Protein AF-A0A847CL03-F1 (afdb_monomer)

pLDDT: mean 86.67, std 12.39, range [35.03, 98.44]

Mean predicted aligned error: 14.48 Å

Radius of gyration: 40.14 Å; Cα contacts (8 Å, |Δi|>4): 1213; chains: 1; bounding box: 76×77×117 Å

Foldseek 3Di:
DVVVVVVVVVVVVPPPPPPPPQLWDFQLVQLVVLQVVLVPDPQSVQWFDQCAAWDDPPPDIDHQPSHGRWFFAAVVNLVVQADPNAGPPADCWKAFHSAAPDPFWGWIDDRSDIDIDGSRGTTHTHIDTDTDPPFDWDFPCDPVTRTDTDGDDAQKDKDKDQPDKAAPAPDDDPQEHAAFIKTKIKIKIWRQDQAKKKKFKAKDQQLVCDPEFWDDWDPKWKDKVNHTDDPVVRVVQVVQNSDPNGDIDMDHNGIMMMIIIMIGTFYFALDKRKIWMWMAINNRTHPTDDIGIGGYWDKAKEFEAALAAEAEEEEDEQAQVCPDPNLVLVLVLVLVLLCLQAPPPPQRGNYKYKYAYQPDAPDVPGRMDIDPSPDCHSVNVSVSSVPRHRHDFRALQVRLVSSLVSQVVSCVVPVRYAYEYEHEDQEDHPDDDNVVSLVSQCPPPNYFYAYEHALHDPVVQVVRCVSGNHNVRYYYNNPPRSSVVSVVVSSVRGIDMDMDDSQKAWDAPQFDQVAWKWKWKQAPVRDIDIDTGRPVVCVVVVQWDDDPGTIIGRRSVDGSRIHIYIYTYGDHDD

Secondary structure (DSSP, 8-state):
-HHHHHHHHHHHHT----------B-HHHHHHHHHHHHHHSTTGGGTB-SS--EEE-SS-EEEPTT-SS-EEPPHHHHHHT-BTTB-TT--SS-EEEEEEEETTEEEEEETTEEEEEETTS-BEE-EE-PBPTT--EES-SBTTB--EEPPPPPSEEEEEEEEEEE-SSS---TTEE-TT-EEEEEEEEEE-SSS-EEEEEEESSGGGTBTTTBPPPEEEEEEETTEEPPHHHHHHHHHHHTSTT-EEEEE-TT-EEEEEEEEEB-PPTT-EEEE-EEEEETTB--PPPPPEEEEE--EEEEEEE-S--EEEEEEE--SGGGTTHHHHHHHHHHHHHHHHHS--SSS--SSEEEEEESSS-SBTTBSEEE--SSSS-HHHHHHHHHT----S---HHHHHHHHHHHHHHHHHH-TTSEEEEEEEESS---S---HHHHHHHHHSTT-EEEEEESS--HHHHHHHHHHSSSGGGEEETTSS-HHHHHHHHHHHHH-EEEE-BTTEEEE-S-B-TTSPEEEEEE-TTS-EEEEEE-HHHHHHTTSEEE-SS-EEEEGGGS-TT-EEEEEEEBPPP-

Solvent-accessible surface area (backbone atoms only — not comparable to full-atom values): 30788 Å² total; per-residue (Å²): 120,68,75,62,52,56,54,53,54,53,56,65,71,63,57,77,82,74,72,73,82,66,72,52,33,28,51,72,60,43,38,55,49,32,33,56,54,48,70,66,42,84,69,37,74,80,42,40,41,59,84,67,50,78,41,56,74,82,86,54,83,40,76,50,85,82,48,73,42,32,39,40,44,36,60,41,61,55,58,68,48,51,53,96,90,41,48,89,82,47,45,97,62,40,23,46,31,66,35,70,75,51,101,61,26,28,30,28,42,46,80,72,41,76,51,75,42,54,43,80,47,68,33,35,74,45,74,39,77,54,65,37,86,89,64,50,66,43,67,83,62,40,97,92,36,50,65,41,79,52,85,80,87,69,48,59,50,75,48,76,42,79,74,48,74,51,75,70,41,94,65,76,62,95,54,43,42,22,48,60,14,30,43,31,36,36,40,39,41,33,27,76,36,78,62,70,43,45,36,40,36,25,39,73,38,40,50,73,24,48,79,61,35,22,43,70,77,38,84,46,44,30,25,53,74,83,46,71,56,55,62,71,56,20,44,52,49,54,54,28,22,54,28,98,84,22,37,77,50,77,37,47,41,65,35,37,41,38,40,36,33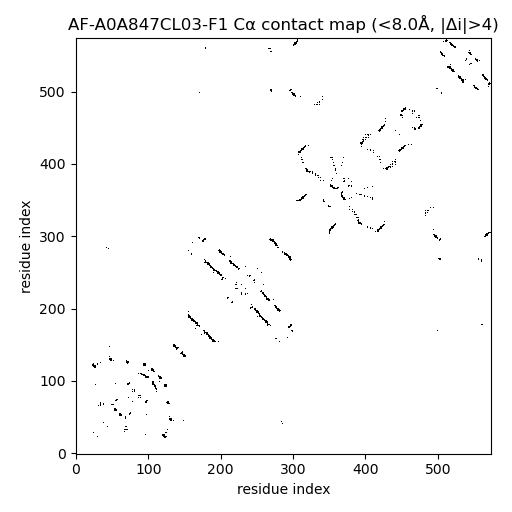,31,30,37,30,60,30,36,30,42,41,73,49,37,39,30,47,40,48,26,51,74,87,39,67,64,86,58,53,73,77,45,70,32,38,26,27,47,74,33,37,32,29,79,45,45,90,50,32,34,30,36,31,41,35,42,57,29,18,43,88,31,44,71,68,54,44,53,50,49,36,54,18,52,43,52,28,45,60,69,56,51,66,88,81,85,72,74,64,45,38,39,49,27,47,31,38,44,52,56,54,74,60,82,83,37,33,53,55,56,48,69,78,69,88,36,41,73,68,54,53,42,50,54,49,68,65,61,65,52,36,67,60,43,42,48,28,64,34,36,44,52,43,42,53,50,46,53,56,41,36,76,74,43,72,77,29,50,36,36,36,40,43,39,37,53,60,60,62,78,51,76,85,34,64,65,38,48,49,51,42,53,64,44,82,74,24,46,30,32,20,37,29,42,61,42,55,74,68,28,41,55,52,38,33,66,67,10,71,41,67,90,35,36,42,75,35,62,86,45,65,55,45,56,55,33,48,52,51,37,40,67,72,56,41,48,77,48,69,32,61,80,13,26,37,81,43,76,59,63,50,33,66,91,49,57,39,35,40,38,41,32,40,83,88,67,52,75,47,78,48,76,28,46,51,68,52,26,40,74,74,52,45,33,44,88,50,97,82,29,28,28,41,38,48,60,80,48,63,46,71,48,43,46,37,37,38,41,43,36,50,80,86,127

Structure (mmCIF, N/CA/C/O backbone):
data_AF-A0A847CL03-F1
#
_entry.id   AF-A0A847CL03-F1
#
loop_
_atom_site.group_PDB
_atom_site.id
_atom_site.type_symbol
_atom_site.label_atom_id
_atom_site.label_alt_id
_atom_site.label_comp_id
_atom_site.label_asym_id
_atom_site.label_entity_id
_atom_site.label_seq_id
_atom_site.pdbx_PDB_ins_code
_atom_site.Cartn_x
_atom_site.Cartn_y
_atom_site.Cartn_z
_atom_site.occupancy
_atom_site.B_iso_or_equiv
_atom_site.auth_seq_id
_atom_site.auth_comp_id
_atom_site.auth_asym_id
_atom_site.auth_atom_id
_atom_site.pdbx_PDB_model_num
ATOM 1 N N . MET A 1 1 ? -20.494 53.207 21.410 1.00 48.84 1 MET A N 1
ATOM 2 C CA . MET A 1 1 ? -21.275 52.212 22.181 1.00 48.84 1 MET A CA 1
ATOM 3 C C . MET A 1 1 ? -20.626 50.818 22.156 1.00 48.84 1 MET A C 1
ATOM 5 O O . MET A 1 1 ? -20.696 50.120 23.156 1.00 48.84 1 MET A O 1
ATOM 9 N N . GLU A 1 2 ? -19.884 50.450 21.103 1.00 46.50 2 GLU A N 1
ATOM 10 C CA . GLU A 1 2 ? -19.301 49.101 20.924 1.00 46.50 2 GLU A CA 1
ATOM 11 C C . GLU A 1 2 ? -18.129 48.712 21.846 1.00 46.50 2 GLU A C 1
ATOM 13 O O . GLU A 1 2 ? -17.993 47.541 22.201 1.00 46.50 2 GLU A O 1
ATOM 18 N N . LYS A 1 3 ? -17.305 49.667 22.308 1.00 43.00 3 LYS A N 1
ATOM 19 C CA . LYS A 1 3 ? -16.174 49.355 23.212 1.00 43.00 3 LYS A CA 1
ATOM 20 C C . LYS A 1 3 ? -16.604 48.979 24.638 1.00 43.00 3 LYS A C 1
ATOM 22 O O . LYS A 1 3 ? -15.881 48.260 25.316 1.00 43.00 3 LYS A O 1
ATOM 27 N N . LYS A 1 4 ? -17.792 49.413 25.086 1.00 46.50 4 LYS A N 1
ATOM 28 C CA . LYS A 1 4 ? -18.344 49.021 26.398 1.00 46.50 4 LYS A CA 1
ATOM 29 C C . LYS A 1 4 ? -18.998 47.633 26.366 1.00 46.50 4 LYS A C 1
ATOM 31 O O . LYS A 1 4 ? -19.010 46.962 27.389 1.00 46.50 4 LYS A O 1
ATOM 36 N N . LEU A 1 5 ? -19.467 47.178 25.199 1.00 47.00 5 LEU A N 1
ATOM 37 C CA . LEU A 1 5 ? -20.075 45.853 25.038 1.00 47.00 5 LEU A CA 1
ATOM 38 C C . LEU A 1 5 ? -19.021 44.730 25.073 1.00 47.00 5 LEU A C 1
ATOM 40 O O . LEU A 1 5 ? -19.229 43.718 25.732 1.00 47.00 5 LEU A O 1
ATOM 44 N N . HIS A 1 6 ? -17.848 44.951 24.469 1.00 44.28 6 HIS A N 1
ATOM 45 C CA . HIS A 1 6 ? -16.737 43.989 24.509 1.00 44.28 6 HIS A CA 1
ATOM 46 C C . HIS A 1 6 ? -16.131 43.831 25.911 1.00 44.28 6 HIS A C 1
ATOM 48 O O . HIS A 1 6 ? -15.762 42.728 26.302 1.00 44.28 6 HIS A O 1
ATOM 54 N N . PHE A 1 7 ? -16.085 44.907 26.703 1.00 47.38 7 PHE A N 1
ATOM 55 C CA . PHE A 1 7 ? -15.588 44.839 28.080 1.00 47.38 7 PHE A CA 1
ATOM 56 C C . PHE A 1 7 ? -16.559 44.091 29.011 1.00 47.38 7 PHE A C 1
ATOM 58 O O . PHE A 1 7 ? -16.124 43.336 29.872 1.00 47.38 7 PHE A O 1
ATOM 65 N N . ILE A 1 8 ? -17.874 44.224 28.797 1.00 52.94 8 ILE A N 1
ATOM 66 C CA . ILE A 1 8 ? -18.896 43.490 29.565 1.00 52.94 8 ILE A CA 1
ATOM 67 C C . ILE A 1 8 ? -18.887 41.990 29.221 1.00 52.94 8 ILE A C 1
ATOM 69 O O . ILE A 1 8 ? -19.023 41.164 30.120 1.00 52.94 8 ILE A O 1
ATOM 73 N N . ILE A 1 9 ? -18.655 41.622 27.956 1.00 51.88 9 ILE A N 1
ATOM 74 C CA . ILE A 1 9 ? -18.573 40.213 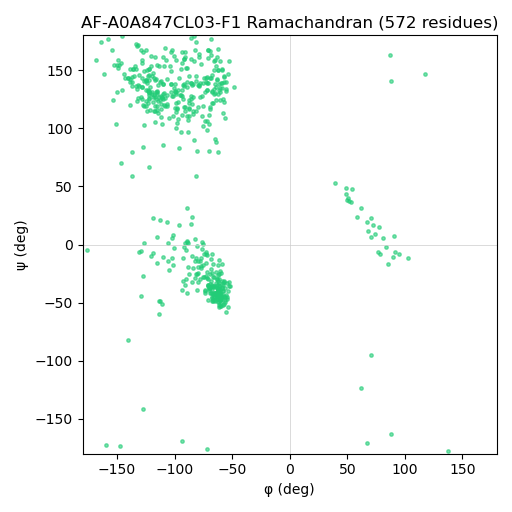27.529 1.00 51.88 9 ILE A CA 1
ATOM 75 C C . ILE A 1 9 ? -17.301 39.534 28.068 1.00 51.88 9 ILE A C 1
ATOM 77 O O . ILE A 1 9 ? -17.365 38.390 28.513 1.00 51.88 9 ILE A O 1
ATOM 81 N N . ILE A 1 10 ? -16.166 40.240 28.118 1.00 50.00 10 ILE A N 1
ATOM 82 C CA . ILE A 1 10 ? -14.916 39.699 28.682 1.00 50.00 10 ILE A CA 1
ATOM 83 C C . ILE A 1 10 ? -15.000 39.565 30.214 1.00 50.00 10 ILE A C 1
ATOM 85 O O . ILE A 1 10 ? -14.517 38.579 30.760 1.00 50.00 10 ILE A O 1
ATOM 89 N N . VAL A 1 11 ? -15.679 40.478 30.918 1.00 46.88 11 VAL A N 1
ATOM 90 C CA . VAL A 1 11 ? -15.882 40.371 32.379 1.00 46.88 11 VAL A CA 1
ATOM 91 C C . VAL A 1 11 ? -16.880 39.259 32.753 1.00 46.88 11 VAL A C 1
ATOM 93 O O . VAL A 1 11 ? -16.723 38.631 33.796 1.00 46.88 11 VAL A O 1
ATOM 96 N N . LEU A 1 12 ? -17.851 38.937 31.889 1.00 47.28 12 LEU A N 1
ATOM 97 C CA . LEU A 1 12 ? -18.751 37.785 32.072 1.00 47.28 12 LEU A CA 1
ATOM 98 C C . LEU A 1 12 ? -18.074 36.429 31.793 1.00 47.28 12 LEU A C 1
ATOM 100 O O . LEU A 1 12 ? -18.458 35.434 32.401 1.00 47.28 12 LEU A O 1
ATOM 104 N N . LEU A 1 13 ? -17.051 36.386 30.931 1.00 44.09 13 LEU A N 1
ATOM 105 C CA . LEU A 1 13 ? -16.269 35.174 30.626 1.00 44.09 13 LEU A CA 1
ATOM 106 C C . LEU A 1 13 ? -15.206 34.833 31.690 1.00 44.09 13 LEU A C 1
ATOM 108 O O . LEU A 1 13 ? -14.706 33.712 31.706 1.00 44.09 13 LEU A O 1
ATOM 112 N N . PHE A 1 14 ? -14.889 35.773 32.588 1.00 42.38 14 PHE A N 1
ATOM 113 C CA . PHE A 1 14 ? -13.914 35.615 33.677 1.00 42.38 14 PHE A CA 1
ATOM 114 C C . PHE A 1 14 ? -14.545 35.628 35.076 1.00 42.38 14 PHE A C 1
ATOM 116 O O . PHE A 1 14 ? -13.843 35.852 36.061 1.00 42.38 14 PHE A O 1
ATOM 123 N N . PHE A 1 15 ? -15.844 35.343 35.210 1.00 39.91 15 PHE A N 1
ATOM 124 C CA . PHE A 1 15 ? -16.307 34.797 36.482 1.00 39.91 15 PHE A CA 1
ATOM 125 C C . PHE A 1 15 ? -15.759 33.372 36.577 1.00 39.91 15 PHE A C 1
ATOM 127 O O . PHE A 1 15 ? -16.223 32.511 35.824 1.00 39.91 15 PHE A O 1
ATOM 134 N N . PRO A 1 16 ? -14.807 33.064 37.479 1.00 41.03 16 PRO A N 1
ATOM 135 C CA . PRO A 1 16 ? -14.664 31.686 37.884 1.00 41.03 16 PRO A CA 1
ATOM 136 C C . PRO A 1 16 ? -16.038 31.308 38.436 1.00 41.03 16 PRO A C 1
ATOM 138 O O . PRO A 1 16 ? -16.490 31.859 39.442 1.00 41.03 16 PRO A O 1
ATOM 141 N N . LEU A 1 17 ? -16.740 30.406 37.752 1.00 38.72 17 LEU A N 1
ATOM 142 C CA . LEU A 1 17 ? -17.777 29.609 38.383 1.00 38.72 17 LEU A CA 1
ATOM 143 C C . LEU A 1 17 ? -17.046 28.796 39.450 1.00 38.72 17 LEU A C 1
ATOM 145 O O . LEU A 1 17 ? -16.681 27.642 39.242 1.00 38.72 17 LEU A O 1
ATOM 149 N N . VAL A 1 18 ? -16.764 29.435 40.587 1.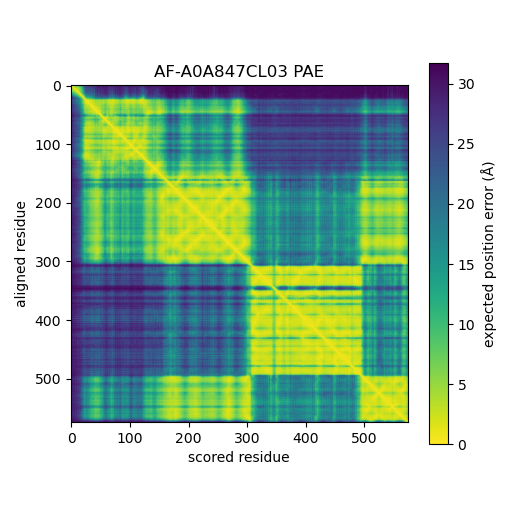00 37.66 18 VAL A N 1
ATOM 150 C CA . VAL A 1 18 ? -16.359 28.760 41.805 1.00 37.66 18 VAL A CA 1
ATOM 151 C C . VAL A 1 18 ? -17.624 28.058 42.257 1.00 37.66 18 VAL A C 1
ATOM 153 O O . VAL A 1 18 ? -18.386 28.549 43.087 1.00 37.66 18 VAL A O 1
ATOM 156 N N . VAL A 1 19 ? -17.898 26.909 41.647 1.00 36.41 19 VAL A N 1
ATOM 157 C CA . VAL A 1 19 ? -18.751 25.914 42.267 1.00 36.41 19 VAL A CA 1
ATOM 158 C C . VAL A 1 19 ? -17.959 25.492 43.493 1.00 36.41 19 VAL A C 1
ATOM 160 O O . VAL A 1 19 ? -17.077 24.640 43.413 1.00 36.41 19 VAL A O 1
ATOM 163 N N . SER A 1 20 ? -18.189 26.157 44.627 1.00 35.03 20 SER A N 1
ATOM 164 C CA . SER A 1 20 ? -17.730 25.628 45.901 1.00 35.03 20 SER A CA 1
ATOM 165 C C . SER A 1 20 ? -18.343 24.241 46.008 1.00 35.0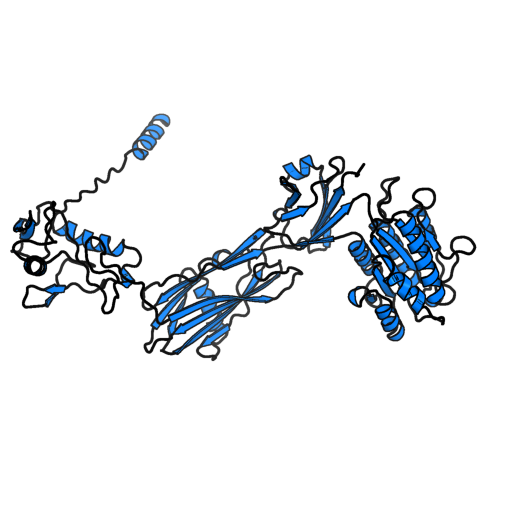3 20 SER A C 1
ATOM 167 O O . SER A 1 20 ? -19.558 24.108 46.155 1.00 35.03 20 SER A O 1
ATOM 169 N N . ALA A 1 21 ? -17.514 23.209 45.885 1.00 41.22 21 ALA A N 1
ATOM 170 C CA . ALA A 1 21 ? -17.903 21.856 46.217 1.00 41.22 21 ALA A CA 1
ATOM 171 C C . ALA A 1 21 ? -18.194 21.836 47.724 1.00 41.22 21 ALA A C 1
ATOM 173 O O . ALA A 1 21 ? -17.307 21.638 48.551 1.00 41.22 21 ALA A O 1
ATOM 174 N N . THR A 1 22 ? -19.430 22.142 48.113 1.00 46.66 22 THR A N 1
ATOM 175 C CA . THR A 1 22 ? -19.868 21.979 49.493 1.00 46.66 22 THR A CA 1
ATOM 176 C C . THR A 1 22 ? -19.991 20.483 49.746 1.00 46.66 22 THR A C 1
ATOM 178 O O . THR A 1 22 ? -20.935 19.856 49.272 1.00 46.66 22 THR A O 1
ATOM 181 N N . VAL A 1 23 ? -19.043 19.920 50.499 1.00 56.25 23 VAL A N 1
ATOM 182 C CA . VAL A 1 23 ? -19.060 18.511 50.944 1.00 56.25 23 VAL A CA 1
ATOM 183 C C . VAL A 1 23 ? -20.221 18.247 51.921 1.00 56.25 23 VAL A C 1
ATOM 185 O O . VAL A 1 23 ? -20.622 17.108 52.133 1.00 56.25 23 VAL A O 1
ATOM 188 N N . TYR A 1 24 ? -20.803 19.314 52.481 1.00 69.81 24 TYR A N 1
ATOM 189 C CA . TYR A 1 24 ? -21.898 19.254 53.439 1.00 69.81 24 TYR A CA 1
ATOM 190 C C . TYR A 1 24 ? -23.247 19.491 52.768 1.00 69.81 24 TYR A C 1
ATOM 192 O O . TYR A 1 24 ? -23.549 20.593 52.295 1.00 69.81 24 TYR A O 1
ATOM 200 N N . LEU A 1 25 ? -24.079 18.457 52.773 1.00 81.62 25 LEU A N 1
ATOM 201 C CA . LEU A 1 25 ? -25.407 18.467 52.179 1.00 81.62 25 LEU A CA 1
ATOM 202 C C . LEU A 1 25 ? -26.449 18.118 53.240 1.00 81.62 25 LEU A C 1
ATOM 204 O O . LEU A 1 25 ? -26.178 17.403 54.209 1.00 81.62 25 LEU A O 1
ATOM 208 N N . ASN A 1 26 ? -27.657 18.643 53.047 1.00 90.00 26 ASN A N 1
ATOM 209 C CA . ASN A 1 26 ? -28.808 18.148 53.787 1.00 90.00 26 ASN A CA 1
ATOM 210 C C . ASN A 1 26 ? -29.150 16.726 53.332 1.00 90.00 26 ASN A C 1
ATOM 212 O O . ASN A 1 26 ? -28.692 16.286 52.273 1.00 90.00 26 ASN A O 1
ATOM 216 N N . TYR A 1 27 ? -29.939 16.012 54.129 1.00 89.00 27 TYR A N 1
ATOM 217 C CA . TYR A 1 27 ? -30.177 14.586 53.914 1.00 89.00 27 TYR A CA 1
ATOM 218 C C . TYR A 1 27 ? -30.684 14.280 52.494 1.00 89.00 27 TYR A C 1
ATOM 220 O O . TYR A 1 27 ? -30.158 13.402 51.811 1.00 89.00 27 TYR A O 1
ATOM 228 N N . ASP A 1 28 ? -31.644 15.063 51.993 1.00 87.06 28 ASP A N 1
ATOM 229 C CA . ASP A 1 28 ? -32.223 14.851 50.662 1.00 87.06 28 ASP A CA 1
ATOM 230 C C . ASP A 1 28 ? -31.245 15.109 49.515 1.00 87.06 28 ASP A C 1
ATOM 232 O O . ASP A 1 28 ? -31.189 14.320 48.571 1.00 87.06 28 ASP A O 1
ATOM 236 N N . LYS A 1 29 ? -30.428 16.164 49.595 1.00 86.62 29 LYS A N 1
ATOM 237 C CA . LYS A 1 29 ? -29.392 16.412 48.581 1.00 86.62 29 LYS A CA 1
ATOM 238 C C . LYS A 1 29 ? -28.280 15.370 48.655 1.00 86.62 29 LYS A C 1
ATOM 240 O O . LYS A 1 29 ? -27.788 14.942 47.615 1.00 86.62 29 LYS A O 1
ATOM 245 N N . ALA A 1 30 ? -27.914 14.933 49.858 1.00 86.31 30 ALA A N 1
ATOM 246 C CA . ALA A 1 30 ? -26.916 13.890 50.052 1.00 86.31 30 ALA A CA 1
ATOM 247 C C . ALA A 1 30 ? -27.362 12.563 49.411 1.00 86.31 30 ALA A C 1
ATOM 249 O O . ALA A 1 30 ? -26.546 11.894 48.776 1.00 86.31 30 ALA A O 1
ATOM 250 N N . LYS A 1 31 ? -28.656 12.206 49.505 1.00 85.25 31 LYS A N 1
ATOM 251 C CA . LYS A 1 31 ? -29.218 11.019 48.832 1.00 85.25 31 LYS A CA 1
ATOM 252 C C . LYS A 1 31 ? -28.987 11.058 47.323 1.00 85.25 31 LYS A C 1
ATOM 254 O O . LYS A 1 31 ? -28.567 10.057 46.751 1.00 85.25 31 LYS A O 1
ATOM 259 N N . LEU A 1 32 ? -29.211 12.206 46.681 1.00 82.69 32 LEU A N 1
ATOM 260 C CA . LEU A 1 32 ? -28.990 12.363 45.238 1.00 82.69 32 LEU A CA 1
ATOM 261 C C . LEU A 1 32 ? -27.513 12.165 44.863 1.00 82.69 32 LEU A C 1
ATOM 263 O O . LEU A 1 32 ? -27.215 11.463 43.895 1.00 82.69 32 LEU A O 1
ATOM 267 N N . SER A 1 33 ? -26.589 12.697 45.669 1.00 81.06 33 SER A N 1
ATOM 268 C CA . SER A 1 33 ? -25.145 12.557 45.437 1.00 81.06 33 SER A CA 1
ATOM 269 C C . SER A 1 33 ? -24.654 11.109 45.451 1.00 81.06 33 SER A C 1
ATOM 271 O O . SER A 1 33 ? -23.716 10.800 44.720 1.00 81.06 33 SER A O 1
ATOM 273 N N . THR A 1 34 ? -25.299 10.205 46.204 1.00 80.19 34 THR A N 1
ATOM 274 C CA . THR A 1 34 ? -24.932 8.771 46.206 1.00 80.19 34 THR A CA 1
ATOM 275 C C . THR A 1 34 ? -24.980 8.161 44.809 1.00 80.19 34 THR A C 1
ATOM 277 O O . THR A 1 34 ? -24.132 7.362 44.426 1.00 80.19 34 THR A O 1
ATOM 280 N N . SER A 1 35 ? -25.965 8.578 44.015 1.00 75.88 35 SER A N 1
ATOM 281 C CA . SER A 1 35 ? -26.229 7.985 42.711 1.00 75.88 35 SER A CA 1
ATOM 282 C C . SER A 1 35 ? -25.276 8.538 41.654 1.00 75.88 35 SER A C 1
ATOM 284 O O . SER A 1 35 ? -24.744 7.785 40.836 1.00 75.88 35 SER A O 1
ATOM 286 N N . SER A 1 36 ? -24.981 9.836 41.725 1.00 80.69 36 SER A N 1
ATOM 287 C CA . SER A 1 36 ? -23.953 10.461 40.891 1.00 80.69 36 SER A CA 1
ATOM 288 C C . SER A 1 36 ? -22.557 9.900 41.181 1.00 80.69 36 SER A C 1
ATOM 290 O O . SER A 1 36 ? -21.813 9.622 40.247 1.00 80.69 36 SER A O 1
ATOM 292 N N . TYR A 1 37 ? -22.212 9.680 42.455 1.00 81.38 37 TYR A N 1
ATOM 293 C CA . TYR A 1 37 ? -20.915 9.128 42.859 1.00 81.38 37 TYR A CA 1
ATOM 294 C C . TYR A 1 37 ? -20.666 7.741 42.263 1.00 81.38 37 TYR A C 1
ATOM 296 O O . TYR A 1 37 ? -19.678 7.550 41.558 1.00 81.38 37 TYR A O 1
ATOM 304 N N . ILE A 1 38 ? -21.595 6.803 42.450 1.00 77.00 38 ILE A N 1
ATOM 305 C CA . ILE A 1 38 ? -21.427 5.423 41.973 1.00 77.00 38 ILE A CA 1
ATOM 306 C C . ILE A 1 38 ? -21.316 5.369 40.451 1.00 77.00 38 ILE A C 1
ATOM 308 O O . ILE A 1 38 ? -20.433 4.713 39.905 1.00 77.00 38 ILE A O 1
ATOM 312 N N . THR A 1 39 ? -22.180 6.103 39.749 1.00 80.44 39 THR A N 1
ATOM 313 C CA . THR A 1 39 ? -22.189 6.095 38.278 1.00 80.44 39 THR A CA 1
ATOM 314 C C . THR A 1 39 ? -21.007 6.834 37.649 1.00 80.44 39 THR A C 1
ATOM 316 O O . THR A 1 39 ? -20.728 6.622 36.470 1.00 80.44 39 THR A O 1
ATOM 319 N N . SER A 1 40 ? -20.298 7.666 38.420 1.00 83.44 40 SER A N 1
ATOM 320 C CA . SER A 1 40 ? -19.072 8.337 37.973 1.00 83.44 40 SER A CA 1
ATOM 321 C C . SER A 1 40 ? -17.845 7.423 37.968 1.00 83.44 40 SER A C 1
ATOM 323 O O . SER A 1 40 ? -16.861 7.725 37.291 1.00 83.44 40 SER A O 1
ATOM 325 N N . MET A 1 41 ? -17.890 6.295 38.686 1.00 81.38 41 MET A N 1
ATOM 326 C CA . MET A 1 41 ? -16.804 5.324 38.665 1.00 81.38 41 MET A CA 1
ATOM 327 C C . MET A 1 41 ? -16.773 4.583 37.328 1.00 81.38 41 MET A C 1
ATOM 329 O O . MET A 1 41 ? -17.784 4.069 36.837 1.00 81.38 41 MET A O 1
ATOM 333 N N . LYS A 1 42 ? -15.579 4.474 36.742 1.00 83.06 42 LYS A N 1
ATOM 334 C CA . LYS A 1 42 ? -15.369 3.670 35.536 1.00 83.06 42 LYS A CA 1
ATOM 335 C C . LYS A 1 42 ? -15.760 2.218 35.828 1.00 83.06 42 LYS A C 1
ATOM 337 O O . LYS A 1 42 ? -15.366 1.672 36.851 1.00 83.06 42 LYS A O 1
ATOM 342 N N . ARG A 1 43 ? -16.506 1.592 34.909 1.00 85.62 43 ARG A N 1
ATOM 343 C CA . ARG A 1 43 ? -16.918 0.177 34.997 1.00 85.62 43 ARG A CA 1
ATOM 344 C C . ARG A 1 43 ? -17.733 -0.174 36.253 1.00 85.62 43 ARG A C 1
ATOM 346 O O . ARG A 1 43 ? -17.799 -1.342 36.605 1.00 85.62 43 ARG A O 1
ATOM 353 N N . TYR A 1 44 ? -18.415 0.780 36.899 1.00 84.00 44 TYR A N 1
ATOM 354 C CA . TYR A 1 44 ? -19.225 0.481 38.094 1.00 84.00 44 TYR A CA 1
ATOM 355 C C . TYR A 1 44 ? -20.213 -0.680 37.872 1.00 84.00 44 TYR A C 1
ATOM 357 O O . TYR A 1 44 ? -20.395 -1.508 38.753 1.00 84.00 44 TYR A O 1
ATOM 365 N N . LYS A 1 45 ? -20.782 -0.802 36.663 1.00 86.31 45 LYS A N 1
ATOM 366 C CA . LYS A 1 45 ? -21.699 -1.890 36.280 1.00 86.31 45 LYS A CA 1
ATOM 367 C C . LYS A 1 45 ? -21.081 -3.293 36.321 1.00 86.31 45 LYS A C 1
ATOM 369 O O . LYS A 1 45 ? -21.828 -4.259 36.294 1.00 86.31 45 LYS A O 1
ATOM 374 N N . TRP A 1 46 ? -19.752 -3.415 36.333 1.00 87.69 46 TRP A N 1
ATOM 375 C CA . TRP A 1 46 ? -19.066 -4.709 36.444 1.00 87.69 46 TRP A CA 1
ATOM 376 C C . TRP A 1 46 ? -19.180 -5.292 37.851 1.00 87.69 46 TRP A C 1
ATOM 378 O O . TRP A 1 46 ? -19.112 -6.505 38.020 1.00 87.69 46 TRP A O 1
ATOM 388 N N . TYR A 1 47 ? -19.327 -4.426 38.854 1.00 85.44 47 TYR A N 1
ATOM 389 C CA . TYR A 1 47 ? -19.171 -4.803 40.254 1.00 85.44 47 TYR A CA 1
ATOM 390 C C . TYR A 1 47 ? -20.353 -4.401 41.117 1.00 85.44 47 TYR A C 1
ATOM 392 O O . TYR A 1 47 ? -20.585 -5.040 42.129 1.00 85.44 47 TYR A O 1
ATOM 400 N N . ILE A 1 48 ? -21.087 -3.352 40.756 1.00 83.62 48 ILE A N 1
ATOM 401 C CA . ILE A 1 48 ? -22.116 -2.753 41.603 1.00 83.62 48 ILE A CA 1
ATOM 402 C C . ILE A 1 48 ? -23.493 -3.043 41.023 1.00 83.62 48 ILE A C 1
ATOM 404 O O . ILE A 1 48 ? -23.734 -2.768 39.847 1.00 83.62 48 ILE A O 1
ATOM 408 N N . ASP A 1 49 ? -24.403 -3.544 41.858 1.00 78.06 49 ASP A N 1
ATOM 409 C CA . ASP A 1 49 ? -25.812 -3.714 41.517 1.00 78.06 49 ASP A CA 1
ATOM 410 C C . ASP A 1 49 ? -26.531 -2.352 41.559 1.00 78.06 49 ASP A C 1
ATOM 412 O O . ASP A 1 49 ? -26.745 -1.787 42.636 1.00 78.06 49 ASP A O 1
ATOM 416 N N . PRO A 1 50 ? -26.952 -1.799 40.407 1.00 70.56 50 PRO A N 1
ATOM 417 C CA . PRO A 1 50 ? -27.576 -0.485 40.347 1.00 70.56 50 PRO A CA 1
ATOM 418 C C . PRO A 1 50 ? -29.105 -0.540 40.512 1.00 70.56 50 PRO A C 1
ATOM 420 O O . PRO A 1 50 ? -29.775 0.480 40.308 1.00 70.56 50 PRO A O 1
ATOM 423 N N . SER A 1 51 ? -29.683 -1.720 40.738 1.00 66.69 51 SER A N 1
ATOM 424 C CA . SER A 1 51 ? -31.132 -1.960 40.820 1.00 66.69 51 SER A CA 1
ATOM 425 C C . SER A 1 51 ? -31.614 -2.174 42.255 1.00 66.69 51 SER A C 1
ATOM 427 O O . SER A 1 51 ? -32.777 -1.924 42.581 1.00 66.69 51 SER A O 1
ATOM 429 N N . THR A 1 52 ? -30.687 -2.559 43.121 1.00 62.56 52 THR A N 1
ATOM 430 C CA . THR A 1 52 ? -30.948 -3.054 44.459 1.00 62.56 52 THR A CA 1
ATOM 431 C C . THR A 1 52 ? -30.772 -1.965 45.527 1.00 62.56 52 THR A C 1
ATOM 433 O O . THR A 1 52 ? -29.777 -1.247 45.549 1.00 62.56 52 THR A O 1
ATOM 436 N N . LYS A 1 53 ? -31.754 -1.822 46.432 1.00 69.75 53 LYS A N 1
ATOM 437 C CA . LYS A 1 53 ? -31.844 -0.720 47.417 1.00 69.75 53 LYS A CA 1
ATOM 438 C C . LYS A 1 53 ? -32.244 -1.228 48.796 1.00 69.75 53 LYS A C 1
ATOM 440 O O . LYS A 1 53 ? -33.300 -0.871 49.326 1.00 69.75 53 LYS A O 1
ATOM 445 N N . TYR A 1 54 ? -31.446 -2.121 49.349 1.00 68.50 54 TYR A N 1
ATOM 446 C CA . TYR A 1 54 ? -31.834 -2.761 50.589 1.00 68.50 54 TYR A CA 1
ATOM 447 C C . TYR A 1 54 ? -31.363 -1.998 51.829 1.00 68.50 54 TYR A C 1
ATOM 449 O O . TYR A 1 54 ? -30.387 -1.255 51.815 1.00 68.50 54 TYR A O 1
ATOM 457 N N . PHE A 1 55 ? -32.125 -2.167 52.898 1.00 77.00 55 PHE A N 1
ATOM 458 C CA . PHE A 1 55 ? -31.872 -1.684 54.242 1.00 77.00 55 PHE A CA 1
ATOM 459 C C . PHE A 1 55 ? -32.130 -2.857 55.182 1.00 77.00 55 PHE A C 1
ATOM 461 O O . PHE A 1 55 ? -33.222 -3.427 55.173 1.00 77.00 55 PHE A O 1
ATOM 468 N N . TYR A 1 56 ? -31.129 -3.215 55.977 1.00 79.38 56 TYR A N 1
ATOM 469 C CA . TYR A 1 56 ? -31.258 -4.238 57.005 1.00 79.38 56 TYR A CA 1
ATOM 470 C C . TYR A 1 56 ? -31.221 -3.571 58.375 1.00 79.38 56 TYR A C 1
ATOM 472 O O . TYR A 1 56 ? -30.240 -2.914 58.716 1.00 79.38 56 TYR A O 1
ATOM 480 N N . ASP A 1 57 ? -32.283 -3.728 59.161 1.00 79.00 57 ASP A N 1
ATOM 481 C CA . ASP A 1 57 ? -32.364 -3.165 60.518 1.00 79.00 57 ASP A CA 1
ATOM 482 C C . ASP A 1 57 ? -31.859 -4.116 61.613 1.00 79.00 57 ASP A C 1
ATOM 484 O O . ASP A 1 57 ? -31.875 -3.764 62.794 1.00 79.00 57 ASP A O 1
ATOM 488 N N . GLY A 1 58 ? -31.396 -5.306 61.226 1.00 79.06 58 GLY A N 1
ATOM 489 C CA . GLY A 1 58 ? -31.016 -6.376 62.143 1.00 79.06 58 GLY A CA 1
ATOM 490 C C . GLY A 1 58 ? -32.041 -7.500 62.258 1.00 79.06 58 GLY A C 1
ATOM 491 O O . GLY A 1 58 ? -31.693 -8.541 62.809 1.00 79.06 58 GLY A O 1
ATOM 492 N N . ASN A 1 59 ? -33.253 -7.322 61.724 1.00 80.75 59 ASN A N 1
ATOM 493 C CA . ASN A 1 59 ? -34.305 -8.341 61.712 1.00 80.75 59 ASN A CA 1
ATOM 494 C C . ASN A 1 59 ? -34.895 -8.552 60.314 1.00 80.75 59 ASN A C 1
ATOM 496 O O . ASN A 1 59 ? -35.108 -9.690 59.900 1.00 80.75 59 ASN A O 1
ATOM 500 N N . VAL A 1 60 ? -35.179 -7.466 59.590 1.00 79.25 60 VAL A N 1
ATOM 501 C CA . VAL A 1 60 ? -35.889 -7.501 58.307 1.00 79.25 60 VAL A CA 1
ATOM 502 C C . VAL A 1 60 ? -35.088 -6.773 57.240 1.00 79.25 60 VAL A C 1
ATOM 504 O O . VAL A 1 60 ? -34.492 -5.719 57.464 1.00 79.25 60 VAL A O 1
ATOM 507 N N . PHE A 1 61 ? -35.097 -7.352 56.046 1.00 79.19 61 PHE A N 1
ATOM 508 C CA . PHE A 1 61 ? -34.527 -6.758 54.852 1.00 79.19 61 PHE A CA 1
ATOM 509 C C . PHE A 1 61 ? -35.614 -5.993 54.094 1.00 79.19 61 PHE A C 1
ATOM 511 O O . PHE A 1 61 ? -36.553 -6.586 53.567 1.00 79.19 61 PHE A O 1
ATOM 518 N N . ASN A 1 62 ? -35.505 -4.668 54.074 1.00 79.62 62 ASN A N 1
ATOM 519 C CA . ASN A 1 62 ? -36.493 -3.760 53.502 1.00 79.62 62 ASN A CA 1
ATOM 520 C C . ASN A 1 62 ? -35.912 -2.981 52.323 1.00 79.62 62 ASN A C 1
ATOM 522 O O . ASN A 1 62 ? -34.701 -2.841 52.193 1.00 79.62 62 ASN A O 1
ATOM 526 N N . ASN A 1 63 ? -36.778 -2.425 51.480 1.00 77.31 63 ASN A N 1
ATOM 527 C CA . ASN A 1 63 ? -36.372 -1.533 50.398 1.00 77.31 63 ASN A CA 1
ATOM 528 C C . ASN A 1 63 ? -36.483 -0.067 50.862 1.00 77.31 63 ASN A C 1
ATOM 530 O O . ASN A 1 63 ? -37.527 0.323 51.393 1.00 77.31 63 ASN A O 1
ATOM 534 N N . LYS A 1 64 ? -35.435 0.754 50.700 1.00 79.19 64 LYS A N 1
ATOM 535 C CA . LYS A 1 64 ? -35.437 2.149 51.187 1.00 79.19 64 LYS A CA 1
ATOM 536 C C . LYS A 1 64 ? -35.775 3.147 50.075 1.00 79.19 64 LYS A C 1
ATOM 538 O O . LYS A 1 64 ? -35.024 3.336 49.118 1.00 79.19 64 LYS A O 1
ATOM 543 N N . ILE A 1 65 ? -36.901 3.845 50.239 1.00 76.31 65 ILE A N 1
ATOM 544 C CA . ILE A 1 65 ? -37.366 4.888 49.311 1.00 76.31 65 ILE A CA 1
ATOM 545 C C . ILE A 1 65 ? -36.430 6.109 49.364 1.00 76.31 65 ILE A C 1
ATOM 547 O O . ILE A 1 65 ? -35.929 6.489 50.420 1.00 76.31 65 ILE A O 1
ATOM 551 N N . GLY A 1 66 ? -36.203 6.750 48.213 1.00 77.44 66 GLY A N 1
ATOM 552 C CA . GLY A 1 66 ? -35.403 7.978 48.095 1.00 77.44 66 GLY A CA 1
ATOM 553 C C . GLY A 1 66 ? -33.931 7.763 47.735 1.00 77.44 66 GLY A C 1
ATOM 554 O O . GLY A 1 66 ? -33.249 8.728 47.403 1.00 77.44 66 GLY A O 1
ATOM 555 N N . PHE A 1 67 ? -33.461 6.517 47.729 1.00 79.12 67 PHE A N 1
ATOM 556 C CA . PHE A 1 67 ? -32.166 6.119 47.179 1.00 79.12 67 PHE A CA 1
ATOM 557 C C . PHE A 1 67 ? -32.366 5.534 45.775 1.00 79.12 67 PHE A C 1
ATOM 559 O O . PHE A 1 67 ? -33.352 4.830 45.542 1.00 79.12 67 PHE A O 1
ATOM 566 N N . THR A 1 68 ? -31.503 5.859 44.800 1.00 72.88 68 THR A N 1
ATOM 567 C CA . THR A 1 68 ? -31.694 5.398 43.404 1.00 72.88 68 THR A CA 1
ATOM 568 C C . THR A 1 68 ? -30.666 4.376 42.941 1.00 72.88 68 THR A C 1
ATOM 570 O O . THR A 1 68 ? -31.084 3.330 42.451 1.00 72.88 68 THR A O 1
ATOM 573 N N . LYS A 1 69 ? -29.367 4.653 43.107 1.00 72.69 69 LYS A N 1
ATOM 574 C CA . LYS A 1 69 ? -28.259 3.801 42.634 1.00 72.69 69 LYS A CA 1
ATOM 575 C C . LYS A 1 69 ? -27.239 3.427 43.718 1.00 72.69 69 LYS A C 1
ATOM 577 O O . LYS A 1 69 ? -26.270 2.756 43.403 1.00 72.69 69 LYS A O 1
ATOM 582 N N . GLY A 1 70 ? -27.451 3.876 44.955 1.00 75.75 70 GLY A N 1
ATOM 583 C CA . GLY A 1 70 ? -26.552 3.687 46.095 1.00 75.75 70 GLY A CA 1
ATOM 584 C C . GLY A 1 70 ? -27.245 3.962 47.416 1.00 75.75 70 GLY A C 1
ATOM 585 O O . GLY A 1 70 ? -28.385 4.423 47.412 1.00 75.75 70 GLY A O 1
ATOM 586 N N . GLY A 1 71 ? -26.556 3.717 48.526 1.00 83.12 71 GLY A N 1
ATOM 587 C CA . GLY A 1 71 ? -27.066 3.953 49.874 1.00 83.12 71 GLY A CA 1
ATOM 588 C C . GLY A 1 71 ? -26.083 4.720 50.752 1.00 83.12 71 GLY A C 1
ATOM 589 O O . GLY A 1 71 ? -24.932 4.928 50.382 1.00 83.12 71 GLY A O 1
ATOM 590 N N . PHE A 1 72 ? -26.530 5.126 51.939 1.00 87.25 72 PHE A N 1
ATOM 591 C CA . PHE A 1 72 ? -25.615 5.394 53.051 1.00 87.25 72 PHE A CA 1
ATOM 592 C C . PHE A 1 72 ? -25.440 4.141 53.895 1.00 87.25 72 PHE A C 1
ATOM 594 O O . PHE A 1 72 ? -26.327 3.292 53.912 1.00 87.25 72 PHE A O 1
ATOM 601 N N . LEU A 1 73 ? -24.360 4.079 54.668 1.00 86.88 73 LEU A N 1
ATOM 602 C CA . LEU A 1 73 ? -24.251 3.124 55.769 1.00 86.88 73 LEU A CA 1
ATOM 603 C C . LEU A 1 73 ? -25.523 3.168 56.639 1.00 86.88 73 LEU A C 1
ATOM 605 O O . LEU A 1 73 ? -26.027 4.251 56.964 1.00 86.88 73 LEU A O 1
ATOM 609 N N . ASN A 1 74 ? -26.059 2.019 57.028 1.00 87.50 74 ASN A N 1
ATOM 610 C CA . ASN A 1 74 ? -27.152 1.951 57.988 1.00 87.50 74 ASN A CA 1
ATOM 611 C C . ASN A 1 74 ? -26.631 1.809 59.434 1.00 87.50 74 ASN A C 1
ATOM 613 O O . ASN A 1 74 ? -25.487 1.431 59.689 1.00 87.50 74 ASN A O 1
ATOM 617 N N . LEU A 1 75 ? -27.466 2.151 60.418 1.00 88.81 75 LEU A N 1
ATOM 618 C CA . LEU A 1 75 ? -27.067 2.143 61.826 1.00 88.81 75 LEU A CA 1
ATOM 619 C C . LEU A 1 75 ? -26.751 0.728 62.330 1.00 88.81 75 LEU A C 1
ATOM 621 O O . LEU A 1 75 ? -25.954 0.576 63.255 1.00 88.81 75 LEU A O 1
ATOM 625 N N . TYR A 1 76 ? -27.370 -0.301 61.751 1.00 89.19 76 TYR A N 1
ATOM 626 C CA . TYR A 1 76 ? -27.072 -1.683 62.103 1.00 89.19 76 TYR A CA 1
ATOM 627 C C . TYR A 1 76 ? -25.656 -2.071 61.655 1.00 89.19 76 TYR A C 1
ATOM 629 O O . TYR A 1 76 ? -24.881 -2.548 62.478 1.00 89.19 76 TYR A O 1
ATOM 637 N N . GLU A 1 77 ? -25.273 -1.789 60.408 1.00 86.25 77 GLU A N 1
ATOM 638 C CA . GLU A 1 77 ? -23.907 -1.988 59.895 1.00 86.25 77 GLU A CA 1
ATOM 639 C C . GLU A 1 77 ? -22.878 -1.255 60.761 1.00 86.25 77 GLU A C 1
ATOM 641 O O . GLU A 1 77 ? -21.857 -1.829 61.142 1.00 86.25 77 GLU A O 1
ATOM 646 N N . TYR A 1 78 ? -23.186 -0.014 61.155 1.00 88.56 78 TYR A N 1
ATOM 647 C CA . TYR A 1 78 ? -22.358 0.730 62.098 1.00 88.56 78 TYR A CA 1
ATOM 648 C C . TYR A 1 78 ? -22.186 -0.008 63.430 1.00 88.56 78 TYR A C 1
ATOM 650 O O . TYR A 1 78 ? -21.061 -0.214 63.879 1.00 88.56 78 TYR A O 1
ATOM 658 N N . LYS A 1 79 ? -23.281 -0.435 64.065 1.00 88.81 79 LYS A N 1
ATOM 659 C CA . LYS A 1 79 ? -23.231 -1.147 65.351 1.00 88.81 79 LYS A CA 1
ATOM 660 C C . LYS A 1 79 ? -22.455 -2.459 65.249 1.00 88.81 79 LYS A C 1
ATOM 662 O O . LYS A 1 79 ? -21.677 -2.764 66.146 1.00 88.81 79 LYS A O 1
ATOM 667 N N . THR A 1 80 ? -22.623 -3.191 64.152 1.00 88.00 80 THR A N 1
ATOM 668 C CA . THR A 1 80 ? -21.925 -4.458 63.889 1.00 88.00 80 THR A CA 1
ATOM 669 C C . THR A 1 80 ? -20.421 -4.264 63.694 1.00 88.00 80 THR A C 1
ATOM 671 O O . THR A 1 80 ? -19.640 -5.147 64.026 1.00 88.00 80 THR A O 1
ATOM 674 N N . SER A 1 81 ? -19.990 -3.096 63.214 1.00 86.75 81 SER A N 1
ATOM 675 C CA . SER A 1 81 ? -18.565 -2.775 63.061 1.00 86.75 81 SER A CA 1
ATOM 676 C C . SER A 1 81 ? -17.820 -2.516 64.381 1.00 86.75 81 SER A C 1
ATOM 678 O O . SER A 1 81 ? -16.600 -2.338 64.362 1.00 86.75 81 SER A O 1
ATOM 680 N N . ILE A 1 82 ? -18.530 -2.428 65.514 1.00 87.56 82 ILE A N 1
ATOM 681 C CA . ILE A 1 82 ? -17.929 -2.117 66.812 1.00 87.56 82 ILE A CA 1
ATOM 682 C C . ILE A 1 82 ? -17.276 -3.375 67.390 1.00 87.56 82 ILE A C 1
ATOM 684 O O . ILE A 1 82 ? -17.952 -4.347 67.720 1.00 87.56 82 ILE A O 1
ATOM 688 N N . PHE A 1 83 ? -15.964 -3.317 67.592 1.00 82.19 83 PHE A N 1
ATOM 689 C CA . PHE A 1 83 ? -15.170 -4.347 68.252 1.00 82.19 83 PHE A CA 1
ATOM 690 C C . PHE A 1 83 ? -14.322 -3.700 69.353 1.00 82.19 83 PHE A C 1
ATOM 692 O O . PHE A 1 83 ? -13.647 -2.701 69.110 1.00 82.19 83 PHE A O 1
ATOM 699 N N . GLU A 1 84 ? -14.406 -4.218 70.584 1.00 88.50 84 GLU A N 1
ATOM 700 C CA . GLU A 1 84 ? -13.706 -3.667 71.765 1.00 88.50 84 GLU A CA 1
ATOM 701 C C . GLU A 1 84 ? -13.904 -2.145 71.955 1.00 88.50 84 GLU A C 1
ATOM 703 O O . GLU A 1 84 ? -12.989 -1.401 72.310 1.00 88.50 84 GLU A O 1
ATOM 708 N N . GLY A 1 85 ? -15.121 -1.658 71.682 1.00 83.81 85 GLY A N 1
ATOM 709 C CA . GLY A 1 85 ? -15.478 -0.240 71.815 1.00 83.81 85 GLY A CA 1
ATOM 710 C C . GLY A 1 85 ? -14.913 0.675 70.722 1.00 83.81 85 GLY A C 1
ATOM 711 O O . GLY A 1 85 ? -15.028 1.894 70.833 1.00 83.81 85 GLY A O 1
ATOM 712 N N . LYS A 1 86 ? -14.316 0.118 69.662 1.00 80.06 86 LYS A N 1
ATOM 713 C CA . LYS A 1 86 ? -13.782 0.860 68.513 1.00 80.06 86 LYS A CA 1
ATOM 714 C C . LYS A 1 86 ? -14.459 0.414 67.224 1.00 80.06 86 LYS A C 1
ATOM 716 O O . LYS A 1 86 ? -14.915 -0.716 67.110 1.00 80.06 86 LYS A O 1
ATOM 721 N N . THR A 1 87 ? -14.497 1.299 66.236 1.00 83.62 87 THR A N 1
ATOM 722 C CA . THR A 1 87 ? -15.019 1.002 64.897 1.00 83.62 87 THR A CA 1
ATOM 723 C C . THR A 1 87 ? -14.107 1.606 63.833 1.00 83.62 87 THR A C 1
ATOM 725 O O . THR A 1 87 ? -13.634 2.736 63.975 1.00 83.62 87 THR A O 1
ATOM 728 N N . TYR A 1 88 ? -13.886 0.868 62.743 1.00 79.88 88 TYR A N 1
ATOM 729 C CA . TYR A 1 88 ? -13.207 1.370 61.540 1.00 79.88 88 TYR A CA 1
ATOM 730 C C . TYR A 1 88 ? -14.082 2.348 60.734 1.00 79.88 88 TYR A C 1
ATOM 732 O O . TYR A 1 88 ? -13.628 2.958 59.766 1.00 79.88 88 TYR A O 1
ATOM 740 N N . LEU A 1 89 ? -15.348 2.506 61.130 1.00 86.12 89 LEU A N 1
ATOM 741 C CA . LEU A 1 89 ? -16.280 3.471 60.565 1.00 86.12 89 LEU A CA 1
ATOM 742 C C . LEU A 1 89 ? -16.228 4.829 61.285 1.00 86.12 89 LEU A C 1
ATOM 744 O O . LEU A 1 89 ? -16.989 5.734 60.939 1.00 86.12 89 LEU A O 1
ATOM 748 N N . ASN A 1 90 ? -15.324 4.992 62.258 1.00 84.56 90 ASN A N 1
ATOM 749 C CA . ASN A 1 90 ? -15.015 6.292 62.837 1.00 84.56 90 ASN A CA 1
ATOM 750 C C . ASN A 1 90 ? -14.378 7.199 61.775 1.00 84.56 90 ASN A C 1
ATOM 752 O O . ASN A 1 90 ? -13.432 6.800 61.098 1.00 84.56 90 ASN A O 1
ATOM 756 N N . ASP A 1 91 ? -14.894 8.414 61.646 1.00 76.06 91 ASP A N 1
ATOM 757 C CA . ASP A 1 91 ? -14.433 9.412 60.687 1.00 76.06 91 ASP A CA 1
ATOM 758 C C . ASP A 1 91 ? -14.349 10.772 61.395 1.00 76.06 91 ASP A C 1
ATOM 760 O O . ASP A 1 91 ? -15.078 11.026 62.358 1.00 76.06 91 ASP A O 1
ATOM 764 N N . GLN A 1 92 ? -13.450 11.646 60.938 1.00 77.06 92 GLN A N 1
ATOM 765 C CA . GLN A 1 92 ? -13.341 13.014 61.453 1.00 77.06 92 GLN A CA 1
ATOM 766 C C . GLN A 1 92 ? -14.571 13.853 61.090 1.00 77.06 92 GLN A C 1
ATOM 768 O O . GLN A 1 92 ? -14.875 14.835 61.767 1.00 77.06 92 GLN A O 1
ATOM 773 N N . LEU A 1 93 ? -15.268 13.477 60.016 1.00 81.00 93 LEU A N 1
ATOM 774 C CA . LEU A 1 93 ? -16.463 14.157 59.543 1.00 81.00 93 LEU A CA 1
ATOM 775 C C . LEU A 1 93 ? -17.724 13.419 59.984 1.00 81.00 93 LEU A C 1
ATOM 777 O O . LEU A 1 93 ? -17.868 12.220 59.766 1.00 81.00 93 LEU A O 1
ATOM 781 N N . ASN A 1 94 ? -18.683 14.163 60.536 1.00 90.12 94 ASN A N 1
ATOM 782 C CA . ASN A 1 94 ? -20.006 13.623 60.824 1.00 90.12 94 ASN A CA 1
ATOM 783 C C . ASN A 1 94 ? -20.720 13.279 59.514 1.00 90.12 94 ASN A C 1
ATOM 785 O O . ASN A 1 94 ? -20.765 14.119 58.606 1.00 90.12 94 ASN A O 1
ATOM 789 N N . TYR A 1 95 ? -21.328 12.097 59.429 1.00 90.50 95 TYR A N 1
ATOM 790 C CA . TYR A 1 95 ? -21.999 11.651 58.209 1.00 90.50 95 TYR A CA 1
ATOM 791 C C . TYR A 1 95 ? -23.388 11.059 58.444 1.00 90.50 95 TYR A C 1
ATOM 793 O O . TYR A 1 95 ? -23.692 10.489 59.495 1.00 90.50 95 TYR A O 1
ATOM 801 N N . TRP A 1 96 ? -24.239 11.209 57.428 1.00 91.12 96 TRP A N 1
ATOM 802 C CA . TRP A 1 96 ? -25.584 10.641 57.394 1.00 91.12 96 TRP A CA 1
ATOM 803 C C . TRP A 1 96 ? -25.566 9.110 57.381 1.00 91.12 96 TRP A C 1
ATOM 805 O O . TRP A 1 96 ? -24.805 8.509 56.626 1.00 91.12 96 TRP A O 1
ATOM 815 N N . THR A 1 97 ? -26.469 8.491 58.148 1.00 90.12 97 THR A N 1
ATOM 816 C CA . THR A 1 97 ? -26.871 7.090 57.939 1.00 90.12 97 THR A CA 1
ATOM 817 C C . THR A 1 97 ? -28.205 7.032 57.202 1.00 90.12 97 THR A C 1
ATOM 819 O O . THR A 1 97 ? -28.966 7.999 57.203 1.00 90.12 97 THR A O 1
ATOM 822 N N . MET A 1 98 ? -28.553 5.892 56.607 1.00 87.88 98 MET A N 1
ATOM 823 C CA . MET A 1 98 ? -29.882 5.708 55.997 1.00 87.88 98 MET A CA 1
ATOM 824 C C . MET A 1 98 ? -30.990 5.324 57.000 1.00 87.88 98 MET A C 1
ATOM 826 O O . MET A 1 98 ? -32.115 5.033 56.592 1.00 87.88 98 MET A O 1
ATOM 830 N N . THR A 1 99 ? -30.685 5.293 58.304 1.00 89.50 99 THR A N 1
ATOM 831 C CA . THR A 1 99 ? -31.632 4.886 59.356 1.00 89.50 99 THR A CA 1
ATOM 832 C C . THR A 1 99 ? -32.398 6.094 59.882 1.00 89.50 99 THR A C 1
ATOM 834 O O . THR A 1 99 ? -31.815 7.008 60.464 1.00 89.50 99 THR A O 1
ATOM 837 N N . GLU A 1 100 ? -33.717 6.080 59.715 1.00 89.44 100 GLU A N 1
ATOM 838 C CA . GLU A 1 100 ? -34.590 7.146 60.211 1.00 89.44 100 GLU A CA 1
ATOM 839 C C . GLU A 1 100 ? -34.815 7.004 61.716 1.00 89.44 100 GLU A C 1
ATOM 841 O O . GLU A 1 100 ? -35.027 5.903 62.228 1.00 89.44 100 GLU A O 1
ATOM 846 N N . LYS A 1 101 ? -34.806 8.134 62.427 1.00 90.69 101 LYS A N 1
ATOM 847 C CA . LYS A 1 101 ? -35.296 8.199 63.808 1.00 90.69 101 LYS A CA 1
ATOM 848 C C . LYS A 1 101 ? -36.792 8.508 63.830 1.00 90.69 101 LYS A C 1
ATOM 850 O O . LYS A 1 101 ? -37.525 7.941 64.638 1.00 90.69 101 LYS A O 1
ATOM 855 N N . ASN A 1 102 ? -37.216 9.435 62.974 1.00 89.62 102 ASN A N 1
ATOM 856 C CA . ASN A 1 102 ? -38.600 9.830 62.715 1.00 89.62 102 ASN A CA 1
ATOM 857 C C . ASN A 1 102 ? -38.674 10.530 61.339 1.00 89.62 102 ASN A C 1
ATOM 859 O O . ASN A 1 102 ? -37.687 10.575 60.609 1.00 89.62 102 ASN A O 1
ATOM 863 N N . SER A 1 103 ? -39.825 11.110 60.987 1.00 86.81 103 SER A N 1
ATOM 864 C CA . SER A 1 103 ? -40.040 11.775 59.690 1.00 86.81 103 SER A CA 1
ATOM 865 C C . SER A 1 103 ? -39.106 12.960 59.404 1.00 86.81 103 SER A C 1
ATOM 867 O O . SER A 1 103 ? -38.918 13.324 58.245 1.00 86.81 103 SER A O 1
ATOM 869 N N . SER A 1 104 ? -38.540 13.582 60.439 1.00 90.12 104 SER A N 1
ATOM 870 C CA . SER A 1 104 ? -37.791 14.842 60.347 1.00 90.12 104 SER A CA 1
ATOM 871 C C . SER A 1 104 ? -36.326 14.720 60.779 1.00 90.12 104 SER A C 1
ATOM 873 O O . SER A 1 104 ? -35.564 15.675 60.596 1.00 90.12 104 SER A O 1
ATOM 875 N N . SER A 1 105 ? -35.915 13.573 61.331 1.00 92.06 105 SER A N 1
ATOM 876 C CA . SER A 1 105 ? -34.531 13.307 61.725 1.00 92.06 105 SER A CA 1
ATOM 877 C C . SER A 1 105 ? -34.050 11.906 61.349 1.00 92.06 105 SER A C 1
ATOM 879 O O . SER A 1 105 ? -34.778 10.911 61.416 1.00 92.06 105 SER A O 1
ATOM 881 N N . ASN A 1 106 ? -32.774 11.837 60.983 1.00 92.44 106 ASN A N 1
ATOM 882 C CA . ASN A 1 106 ? -32.050 10.605 60.696 1.00 92.44 106 ASN A CA 1
ATOM 883 C C . ASN A 1 106 ? -30.928 10.406 61.711 1.00 92.44 106 ASN A C 1
ATOM 885 O O . ASN A 1 106 ? -30.408 11.369 62.283 1.00 92.44 106 ASN A O 1
ATOM 889 N N . TYR A 1 107 ? -30.538 9.151 61.910 1.00 93.19 107 TYR A N 1
ATOM 890 C CA . TYR A 1 107 ? -29.334 8.834 62.660 1.00 93.19 107 TYR A CA 1
ATOM 891 C C . TYR A 1 107 ? -28.087 9.247 61.871 1.00 93.19 107 TYR A C 1
ATOM 893 O O . TYR A 1 107 ? -28.025 9.122 60.643 1.00 93.19 107 TYR A O 1
ATOM 901 N N . ILE A 1 108 ? -27.084 9.723 62.593 1.00 93.31 108 ILE A N 1
ATOM 902 C CA . ILE A 1 108 ? -25.789 10.161 62.081 1.00 93.31 108 ILE A CA 1
ATOM 903 C C . ILE A 1 108 ? -24.684 9.473 62.868 1.00 93.31 108 ILE A C 1
ATOM 905 O O . ILE A 1 108 ? -24.892 9.082 64.019 1.00 93.31 108 ILE A O 1
ATOM 909 N N . ILE A 1 109 ? -23.507 9.365 62.264 1.00 91.88 109 ILE A N 1
ATOM 910 C CA . ILE A 1 109 ? -22.289 8.996 62.982 1.00 91.88 109 ILE A CA 1
ATOM 911 C C . ILE A 1 109 ? -21.484 10.265 63.226 1.00 91.88 109 ILE A C 1
ATOM 913 O O . ILE A 1 109 ? -21.239 11.033 62.296 1.00 91.88 109 ILE A O 1
ATOM 917 N N . ALA A 1 110 ? -21.105 10.491 64.479 1.00 88.50 110 ALA A N 1
ATOM 918 C CA . ALA A 1 110 ? -20.339 11.643 64.922 1.00 88.50 110 ALA A CA 1
ATOM 919 C C . ALA A 1 110 ? -19.282 11.201 65.937 1.00 88.50 110 ALA A C 1
ATOM 921 O O . ALA A 1 110 ? -19.617 10.641 66.983 1.00 88.50 110 ALA A O 1
ATOM 922 N N . SER A 1 111 ? -18.006 11.440 65.627 1.00 83.06 111 SER A N 1
ATOM 923 C CA . SER A 1 111 ? -16.867 11.126 66.506 1.00 83.06 111 SER A CA 1
ATOM 924 C C . SER A 1 111 ? -16.893 9.695 67.069 1.00 83.06 111 SER A C 1
ATOM 926 O O . SER A 1 111 ? -16.782 9.492 68.279 1.00 83.06 111 SER A O 1
ATOM 928 N N . GLY A 1 112 ? -17.114 8.697 66.208 1.00 79.56 112 GLY A N 1
ATOM 929 C CA . GLY A 1 112 ? -17.144 7.285 66.611 1.00 79.56 112 GLY A CA 1
ATOM 930 C C . GLY A 1 112 ? -18.322 6.910 67.516 1.00 79.56 112 GLY A C 1
ATOM 931 O O . GLY A 1 112 ? -18.285 5.878 68.183 1.00 79.56 112 GLY A O 1
ATOM 932 N N . ASN A 1 113 ? -19.375 7.727 67.537 1.00 85.81 113 ASN A N 1
ATOM 933 C CA . ASN A 1 113 ? -20.644 7.462 68.208 1.00 85.81 113 ASN A CA 1
ATOM 934 C C . ASN A 1 113 ? -21.811 7.695 67.242 1.00 85.81 113 ASN A C 1
ATOM 936 O O . ASN A 1 113 ? -21.632 8.287 66.179 1.00 85.81 113 ASN A O 1
ATOM 940 N N . TYR A 1 114 ? -23.012 7.248 67.612 1.00 88.50 114 TYR A N 1
ATOM 941 C CA . TYR A 1 114 ? -24.231 7.541 66.857 1.00 88.50 114 TYR A CA 1
ATOM 942 C C . TYR A 1 114 ? -25.155 8.473 67.646 1.00 88.50 114 TYR A C 1
ATOM 944 O O . TYR A 1 114 ? -25.313 8.333 68.858 1.00 88.50 114 TYR A O 1
ATOM 952 N N . SER A 1 115 ? -25.784 9.411 66.948 1.00 91.19 115 SER A N 1
ATOM 953 C CA . SER A 1 115 ? -26.811 10.323 67.472 1.00 91.19 115 SER A CA 1
ATOM 954 C C . SER A 1 115 ? -27.848 10.603 66.382 1.00 91.19 115 SER A C 1
ATOM 956 O O . SER A 1 115 ? -27.745 10.054 65.286 1.00 91.19 115 SER A O 1
ATOM 958 N N . ASP A 1 116 ? -28.878 11.400 66.655 1.00 91.44 116 ASP A N 1
ATOM 959 C CA . ASP A 1 116 ? -29.817 11.873 65.638 1.00 91.44 116 ASP A CA 1
ATOM 960 C C . ASP A 1 116 ? -29.564 13.336 65.249 1.00 91.44 116 ASP A C 1
ATOM 962 O O . ASP A 1 116 ? -29.012 14.133 66.008 1.00 91.44 116 ASP A O 1
ATOM 966 N N . SER A 1 117 ? -29.950 13.691 64.024 1.00 92.81 117 SER A N 1
ATOM 967 C CA . SER A 1 117 ? -29.862 15.058 63.514 1.00 92.81 117 SER A CA 1
ATOM 968 C C . SER A 1 117 ? -31.040 15.382 62.603 1.00 92.81 117 SER A C 1
ATOM 970 O O . SER A 1 117 ? -31.547 14.514 61.888 1.00 92.81 117 SER A O 1
ATOM 972 N N . LEU A 1 118 ? -31.483 16.643 62.621 1.00 93.38 118 LEU A N 1
ATOM 973 C CA . LEU A 1 118 ? -32.542 17.136 61.740 1.00 93.38 118 LEU A CA 1
ATOM 974 C C . LEU A 1 118 ? -32.114 17.012 60.278 1.00 93.38 118 LEU A C 1
ATOM 976 O O . LEU A 1 118 ? -31.009 17.416 59.931 1.00 93.38 118 LEU A O 1
ATOM 980 N N . ASN A 1 119 ? -33.014 16.573 59.398 1.00 89.94 119 ASN A N 1
ATOM 981 C CA . ASN A 1 119 ? -32.719 16.357 57.971 1.00 89.94 119 ASN A CA 1
ATOM 982 C C . ASN A 1 119 ? -32.234 17.618 57.233 1.00 89.94 119 ASN A C 1
ATOM 984 O O . ASN A 1 119 ? -31.675 17.519 56.140 1.00 89.94 119 ASN A O 1
ATOM 988 N N . THR A 1 120 ? -32.447 18.799 57.822 1.00 90.94 120 THR A N 1
ATOM 989 C CA . THR A 1 120 ? -31.992 20.110 57.341 1.00 90.94 120 THR A CA 1
ATOM 990 C C . THR A 1 120 ? -30.543 20.442 57.707 1.00 90.94 120 THR A C 1
ATOM 992 O O . THR A 1 120 ? -29.987 21.380 57.129 1.00 90.94 120 THR A O 1
ATOM 995 N N . ALA A 1 121 ? -29.924 19.701 58.633 1.00 91.31 121 ALA A N 1
ATOM 996 C CA . ALA A 1 121 ? -28.517 19.864 58.984 1.00 91.31 121 ALA A CA 1
ATOM 997 C C . ALA A 1 121 ? -27.622 19.619 57.763 1.00 91.31 121 ALA A C 1
ATOM 999 O O . ALA A 1 121 ? -28.021 18.972 56.801 1.00 91.31 121 ALA A O 1
ATOM 1000 N N . LYS A 1 122 ? -26.402 20.153 57.779 1.00 90.81 122 LYS A N 1
ATOM 1001 C CA . LYS A 1 122 ? -25.439 19.976 56.687 1.00 90.81 122 LYS A CA 1
ATOM 1002 C C . LYS A 1 122 ? -24.300 19.101 57.186 1.00 90.81 122 LYS A C 1
ATOM 1004 O O . LYS A 1 122 ? -23.454 19.577 57.935 1.00 90.81 122 LYS A O 1
ATOM 1009 N N . LEU A 1 123 ? -24.305 17.836 56.785 1.00 88.56 123 LEU A N 1
ATOM 1010 C CA . LEU A 1 123 ? -23.327 16.830 57.204 1.00 88.56 123 LEU A CA 1
ATOM 1011 C C . LEU A 1 123 ? -22.665 16.201 55.976 1.00 88.56 123 LEU A C 1
ATOM 1013 O O . LEU A 1 123 ? -23.126 16.399 54.847 1.00 88.56 123 LEU A O 1
ATOM 1017 N N . GLY A 1 124 ? -21.579 15.467 56.204 1.00 85.50 124 GLY A N 1
ATOM 1018 C CA . GLY A 1 124 ? -20.984 14.614 55.184 1.00 85.50 124 GLY A CA 1
ATOM 1019 C C . GLY A 1 124 ? -21.882 13.419 54.852 1.00 85.50 124 GLY A C 1
ATOM 1020 O O . GLY A 1 124 ? -22.933 13.192 55.459 1.00 85.50 124 GLY A O 1
ATOM 1021 N N . ALA A 1 125 ? -21.452 12.623 53.884 1.00 81.12 125 ALA A N 1
ATOM 1022 C CA . ALA A 1 125 ? -22.114 11.383 53.512 1.00 81.12 125 ALA A CA 1
ATOM 1023 C C . ALA A 1 125 ? -21.074 10.275 53.380 1.00 81.12 125 ALA A C 1
ATOM 1025 O O . ALA A 1 125 ? -20.029 10.484 52.767 1.00 81.12 125 ALA A O 1
ATOM 1026 N N . ARG A 1 126 ? -21.386 9.096 53.923 1.00 80.81 126 ARG A N 1
ATOM 1027 C CA . ARG A 1 126 ? -20.607 7.878 53.711 1.00 80.81 126 ARG A CA 1
ATOM 1028 C C . ARG A 1 126 ? -21.440 6.915 52.885 1.00 80.81 126 ARG A C 1
ATOM 1030 O O . ARG A 1 126 ? -22.468 6.427 53.352 1.00 80.81 126 ARG A O 1
ATOM 1037 N N . ILE A 1 127 ? -21.020 6.723 51.643 1.00 80.75 127 ILE A N 1
ATOM 1038 C CA . ILE A 1 127 ? -21.741 5.924 50.655 1.00 80.75 127 ILE A CA 1
ATOM 1039 C C . ILE A 1 127 ? -21.415 4.445 50.892 1.00 80.75 127 ILE A C 1
ATOM 1041 O O . ILE A 1 127 ? -20.294 4.116 51.275 1.00 80.75 127 ILE A O 1
ATOM 1045 N N . THR A 1 128 ? -22.423 3.588 50.741 1.00 77.94 128 THR A N 1
ATOM 1046 C CA . THR A 1 128 ? -22.298 2.126 50.737 1.00 77.94 128 THR A CA 1
ATOM 1047 C C . THR A 1 128 ? -22.903 1.583 49.445 1.00 77.94 128 THR A C 1
ATOM 1049 O O . THR A 1 128 ? -23.925 2.098 48.962 1.00 77.94 128 THR A O 1
ATOM 1052 N N . GLU A 1 129 ? -22.273 0.558 48.876 1.00 74.19 129 GLU A N 1
ATOM 1053 C CA . GLU A 1 129 ? -22.665 -0.058 47.613 1.00 74.19 129 GLU A CA 1
ATOM 1054 C C . GLU A 1 129 ? -22.961 -1.554 47.765 1.00 74.19 129 GLU A C 1
ATOM 1056 O O . GLU A 1 129 ? -22.302 -2.271 48.517 1.00 74.19 129 GLU A O 1
ATOM 1061 N N . TYR A 1 130 ? -23.931 -2.045 46.990 1.00 76.00 130 TYR A N 1
ATOM 1062 C CA . TYR A 1 130 ? -24.162 -3.479 46.853 1.00 76.00 130 TYR A CA 1
ATOM 1063 C C . TYR A 1 130 ? -23.297 -4.035 45.734 1.00 76.00 130 TYR A C 1
ATOM 1065 O O . TYR A 1 130 ? -23.450 -3.663 44.570 1.00 76.00 130 TYR A O 1
ATOM 1073 N N . VAL A 1 131 ? -22.404 -4.946 46.101 1.00 79.44 131 VAL A N 1
ATOM 1074 C CA . VAL A 1 131 ? -21.568 -5.666 45.148 1.00 79.44 131 VAL A CA 1
ATOM 1075 C C . VAL A 1 131 ? -22.386 -6.793 44.510 1.00 79.44 131 VAL A C 1
ATOM 1077 O O . VAL A 1 131 ? -23.131 -7.496 45.198 1.00 79.44 131 VAL A O 1
ATOM 1080 N N . LEU A 1 132 ? -22.264 -6.961 43.194 1.00 79.81 132 LEU A N 1
ATOM 1081 C CA . LEU A 1 132 ? -22.880 -8.051 42.448 1.00 79.81 132 LEU A CA 1
ATOM 1082 C C . LEU A 1 132 ? -22.431 -9.402 43.016 1.00 79.81 132 LEU A C 1
ATOM 1084 O O . LEU A 1 132 ? -21.300 -9.596 43.471 1.00 79.81 132 LEU A O 1
ATOM 1088 N N . ARG A 1 133 ? -23.344 -10.375 42.988 1.00 77.94 133 ARG A N 1
ATOM 1089 C CA . ARG A 1 133 ? -23.031 -11.726 43.451 1.00 77.94 133 ARG A CA 1
ATOM 1090 C C . ARG A 1 133 ? -21.877 -12.296 42.622 1.00 77.94 133 ARG A C 1
ATOM 1092 O O . ARG A 1 133 ? -21.851 -12.143 41.406 1.00 77.94 133 ARG A O 1
ATOM 1099 N N . SER A 1 134 ? -20.957 -12.987 43.293 1.00 79.31 134 SER A N 1
ATOM 1100 C CA . SER A 1 134 ? -19.780 -13.617 42.677 1.00 79.31 134 SER A CA 1
ATOM 1101 C C . SER A 1 134 ? -18.728 -12.645 42.124 1.00 79.31 134 SER A C 1
ATOM 1103 O O . SER A 1 134 ? -17.798 -13.095 41.454 1.00 79.31 134 SER A O 1
ATOM 1105 N N . THR A 1 135 ? -18.803 -11.344 42.435 1.00 86.25 135 THR A N 1
ATOM 1106 C CA . THR A 1 135 ? -17.663 -10.440 42.231 1.00 86.25 135 THR A CA 1
ATOM 1107 C C . THR A 1 135 ? -16.479 -10.925 43.060 1.00 86.25 135 THR A C 1
ATOM 1109 O O . THR A 1 135 ? -16.577 -11.107 44.275 1.00 86.25 135 THR A O 1
ATOM 1112 N N . LYS A 1 136 ? -15.350 -11.149 42.391 1.00 89.31 136 LYS A N 1
ATOM 1113 C CA . LYS A 1 136 ? -14.113 -11.584 43.034 1.00 89.31 136 LYS A CA 1
ATOM 1114 C C . LYS A 1 136 ? -13.324 -10.369 43.515 1.00 89.31 136 LYS A C 1
ATOM 1116 O O . LYS A 1 136 ? -13.308 -9.328 42.857 1.00 89.31 136 LYS A O 1
ATOM 1121 N N . VAL A 1 137 ? -12.648 -10.534 44.645 1.00 91.06 137 VAL A N 1
ATOM 1122 C CA . VAL A 1 137 ? -11.701 -9.557 45.186 1.00 91.06 137 VAL A CA 1
ATOM 1123 C C . VAL A 1 137 ? -10.342 -10.211 45.390 1.00 91.06 137 VAL A C 1
ATOM 1125 O O . VAL A 1 137 ? -10.263 -11.408 45.670 1.00 91.06 137 VAL A O 1
ATOM 1128 N N . GLU A 1 138 ? -9.287 -9.419 45.266 1.00 92.56 138 GLU A N 1
ATOM 1129 C CA . GLU A 1 138 ? -7.947 -9.729 45.766 1.00 92.56 138 GLU A CA 1
ATOM 1130 C C . GLU A 1 138 ? -7.611 -8.854 46.980 1.00 92.56 138 GLU A C 1
ATOM 1132 O O . GLU A 1 138 ? -8.346 -7.917 47.292 1.00 92.56 138 GLU A O 1
ATOM 1137 N N . GLY A 1 139 ? -6.516 -9.170 47.673 1.00 88.31 139 GLY A N 1
ATOM 1138 C CA . GLY A 1 139 ? -6.089 -8.489 48.897 1.00 88.31 139 GLY A CA 1
ATOM 1139 C C . GLY A 1 139 ? -6.701 -9.067 50.179 1.00 88.31 139 GLY A C 1
ATOM 1140 O O . GLY A 1 139 ? -7.679 -9.817 50.171 1.00 88.31 139 GLY A O 1
ATOM 1141 N N . SER A 1 140 ? -6.100 -8.728 51.315 1.00 83.75 140 SER A N 1
ATOM 1142 C CA . SER A 1 140 ? -6.485 -9.211 52.651 1.00 83.75 140 SER A CA 1
ATOM 1143 C C . SER A 1 140 ? -7.521 -8.333 53.361 1.00 83.75 140 SER A C 1
ATOM 1145 O O . SER A 1 140 ? -7.979 -8.689 54.446 1.00 83.75 140 SER A O 1
ATOM 1147 N N . GLY A 1 141 ? -7.903 -7.195 52.773 1.00 71.88 141 GLY A N 1
ATOM 1148 C CA . GLY A 1 141 ? -8.860 -6.254 53.365 1.00 71.88 141 GLY A CA 1
ATOM 1149 C C . GLY A 1 141 ? -8.252 -5.387 54.472 1.00 71.88 141 GLY A C 1
ATOM 1150 O O . GLY A 1 141 ? -8.978 -4.767 55.250 1.00 71.88 141 GLY A O 1
ATOM 1151 N N . THR A 1 142 ? -6.921 -5.333 54.564 1.00 74.88 142 THR A N 1
ATOM 1152 C CA . THR A 1 142 ? -6.211 -4.484 55.531 1.00 74.88 142 THR A CA 1
ATOM 1153 C C . THR A 1 142 ? -5.903 -3.115 54.934 1.00 74.88 142 THR A C 1
ATOM 1155 O O . THR A 1 142 ? -5.930 -2.923 53.724 1.00 74.88 142 THR A O 1
ATOM 1158 N N . TYR A 1 143 ? -5.535 -2.138 55.767 1.00 63.28 143 TYR A N 1
ATOM 1159 C CA . TYR A 1 143 ? -5.196 -0.801 55.261 1.00 63.28 143 TYR A CA 1
ATOM 1160 C C . TYR A 1 143 ? -3.975 -0.789 54.317 1.00 63.28 143 TYR A C 1
ATOM 1162 O O . TYR A 1 143 ? -3.851 0.117 53.497 1.00 63.28 143 TYR A O 1
ATOM 1170 N N . LYS A 1 144 ? -3.056 -1.760 54.456 1.00 73.12 144 LYS A N 1
ATOM 1171 C CA . LYS A 1 144 ? -1.867 -1.906 53.595 1.00 73.12 144 LYS A CA 1
ATOM 1172 C C . LYS A 1 144 ? -2.135 -2.745 52.349 1.00 73.12 144 LYS A C 1
ATOM 1174 O O . LYS A 1 144 ? -1.344 -2.688 51.417 1.00 73.12 144 LYS A O 1
ATOM 1179 N N . ASP A 1 145 ? -3.199 -3.536 52.378 1.00 78.75 145 ASP A N 1
ATOM 1180 C CA . ASP A 1 145 ? -3.560 -4.509 51.353 1.00 78.75 145 ASP A CA 1
ATOM 1181 C C . ASP A 1 145 ? -5.097 -4.586 51.269 1.00 78.75 145 ASP A C 1
ATOM 1183 O O . ASP A 1 145 ? -5.718 -5.523 51.792 1.00 78.75 145 ASP A O 1
ATOM 1187 N N . PRO A 1 146 ? -5.729 -3.514 50.750 1.00 79.62 146 PRO A N 1
ATOM 1188 C CA . PRO A 1 146 ? -7.178 -3.386 50.709 1.00 79.62 146 PRO A CA 1
ATOM 1189 C C . PRO A 1 146 ? -7.779 -4.357 49.696 1.00 79.62 146 PRO A C 1
ATOM 1191 O O . PRO A 1 146 ? -7.103 -4.806 48.775 1.00 79.62 146 PRO A O 1
ATOM 1194 N N . TRP A 1 147 ? -9.076 -4.643 49.830 1.00 83.62 147 TRP A N 1
ATOM 1195 C CA . TRP A 1 147 ? -9.769 -5.402 48.796 1.00 83.62 147 TRP A CA 1
ATOM 1196 C C . TRP A 1 147 ? -9.850 -4.618 47.491 1.00 83.62 147 TRP A C 1
ATOM 1198 O O . TRP A 1 147 ? -10.295 -3.468 47.476 1.00 83.62 147 TRP A O 1
ATOM 1208 N N . VAL A 1 148 ? -9.457 -5.267 46.398 1.00 87.06 148 VAL A N 1
ATOM 1209 C CA . VAL A 1 148 ? -9.543 -4.729 45.037 1.00 87.06 148 VAL A CA 1
ATOM 1210 C C . VAL A 1 148 ? -10.384 -5.677 44.193 1.00 87.06 148 VAL A C 1
ATOM 1212 O O . VAL A 1 148 ? -10.192 -6.889 44.239 1.00 87.06 148 VAL A O 1
ATOM 1215 N N . PHE A 1 149 ? -11.347 -5.142 43.440 1.00 89.12 149 PHE A N 1
ATOM 1216 C CA . PHE A 1 149 ? -12.159 -5.955 42.537 1.00 89.12 149 PHE A CA 1
ATOM 1217 C C . PHE A 1 149 ? -11.317 -6.492 41.378 1.00 89.12 149 PHE A C 1
ATOM 1219 O O . PHE A 1 149 ? -10.628 -5.730 40.699 1.00 89.12 149 PHE A O 1
ATOM 1226 N N . ILE A 1 150 ? -11.428 -7.794 41.128 1.00 90.31 150 ILE A N 1
ATOM 1227 C CA . ILE A 1 150 ? -10.801 -8.460 39.983 1.00 90.31 150 ILE A CA 1
ATOM 1228 C C . ILE A 1 150 ? -11.711 -8.296 38.762 1.00 90.31 150 ILE A C 1
ATOM 1230 O O . ILE A 1 150 ? -12.928 -8.452 38.881 1.00 90.31 150 ILE A O 1
ATOM 1234 N N . GLU A 1 151 ? -11.130 -8.019 37.589 1.00 88.06 151 GLU A N 1
ATOM 1235 C CA . GLU A 1 151 ? -11.892 -7.900 36.339 1.00 88.06 151 GLU A CA 1
ATOM 1236 C C . GLU A 1 151 ? -12.730 -9.168 36.070 1.00 88.06 151 GLU A C 1
ATOM 1238 O O . GLU A 1 151 ? -12.212 -10.284 36.176 1.00 88.06 151 GLU A O 1
ATOM 1243 N N . PRO A 1 152 ? -14.029 -9.028 35.738 1.00 86.19 152 PRO A N 1
ATOM 1244 C CA . PRO A 1 152 ? -14.882 -10.171 35.477 1.00 86.19 152 PRO A CA 1
ATOM 1245 C C . PRO A 1 152 ? -14.521 -10.816 34.138 1.00 86.19 152 PRO A C 1
ATOM 1247 O O . PRO A 1 152 ? -14.222 -10.143 33.148 1.00 86.19 152 PRO A O 1
ATOM 1250 N N . GLU A 1 153 ? -14.615 -12.140 34.092 1.00 85.81 153 GLU A N 1
ATOM 1251 C CA . GLU A 1 153 ? -14.537 -12.881 32.841 1.00 85.81 153 GLU A CA 1
ATOM 1252 C C . GLU A 1 153 ? -15.908 -12.905 32.170 1.00 85.81 153 GLU A C 1
ATOM 1254 O O . GLU A 1 153 ? -16.906 -13.300 32.769 1.00 85.81 153 GLU A O 1
ATOM 1259 N N . PHE A 1 154 ? -15.950 -12.498 30.904 1.00 88.00 154 PHE A N 1
ATOM 1260 C CA . PHE A 1 154 ? -17.167 -12.547 30.107 1.00 88.00 154 PHE A CA 1
ATOM 1261 C C . PHE A 1 154 ? -17.250 -13.856 29.315 1.00 88.00 154 PHE A C 1
ATOM 1263 O O . PHE A 1 154 ? -16.269 -14.290 28.691 1.00 88.00 154 PHE A O 1
ATOM 1270 N N . ASN A 1 155 ? -18.452 -14.438 29.310 1.00 89.00 155 ASN A N 1
ATOM 1271 C CA . ASN A 1 155 ? -18.793 -15.657 28.576 1.00 89.00 155 ASN A CA 1
ATOM 1272 C C . ASN A 1 155 ? -18.932 -15.435 27.068 1.00 89.00 155 ASN A C 1
ATOM 1274 O O . ASN A 1 155 ? -19.017 -16.399 26.323 1.00 89.00 155 ASN A O 1
ATOM 1278 N N . VAL A 1 156 ? -18.907 -14.194 26.585 1.00 91.44 156 VAL A N 1
ATOM 1279 C CA . VAL A 1 156 ? -18.829 -13.919 25.149 1.00 91.44 156 VAL A CA 1
ATOM 1280 C C . VAL A 1 156 ? -17.402 -13.531 24.793 1.00 91.44 156 VAL A C 1
ATOM 1282 O O . VAL A 1 156 ? -16.816 -12.635 25.403 1.00 91.44 156 VAL A O 1
ATOM 1285 N N . LYS A 1 157 ? -16.841 -14.213 23.794 1.00 91.38 157 LYS A N 1
ATOM 1286 C CA . LYS A 1 157 ? -15.562 -13.876 23.171 1.00 91.38 157 LYS A CA 1
ATOM 1287 C C . LYS A 1 157 ? -15.833 -13.205 21.833 1.00 91.38 157 LYS A C 1
ATOM 1289 O O . LYS A 1 157 ? -16.629 -13.698 21.038 1.00 91.38 157 LYS A O 1
ATOM 1294 N N . VAL A 1 158 ? -15.176 -12.077 21.609 1.00 89.56 158 VAL A N 1
ATOM 1295 C CA . VAL A 1 158 ? -15.291 -11.276 20.393 1.00 89.56 158 VAL A CA 1
ATOM 1296 C C . VAL A 1 158 ? -13.905 -11.169 19.780 1.00 89.56 158 VAL A C 1
ATOM 1298 O O . VAL A 1 158 ? -12.941 -10.929 20.501 1.00 89.56 158 VAL A O 1
ATOM 1301 N N . ASN A 1 159 ? -13.814 -11.355 18.469 1.00 86.94 159 ASN A N 1
ATOM 1302 C CA . ASN A 1 159 ? -12.598 -11.159 17.695 1.00 86.94 159 ASN A CA 1
ATOM 1303 C C . ASN A 1 159 ? -12.932 -10.321 16.459 1.00 86.94 159 ASN A C 1
ATOM 1305 O O . ASN A 1 159 ? -13.832 -10.688 15.694 1.00 86.94 159 ASN A O 1
ATOM 1309 N N . PHE A 1 160 ? -12.223 -9.210 16.254 1.00 87.44 160 PHE A N 1
ATOM 1310 C CA . PHE A 1 160 ? -12.369 -8.401 15.052 1.00 87.44 160 PHE A CA 1
ATOM 1311 C C . PHE A 1 160 ? -11.029 -8.156 14.364 1.00 87.44 160 PHE A C 1
ATOM 1313 O O . PHE A 1 160 ? -10.250 -7.279 14.728 1.00 87.44 160 PHE A O 1
ATOM 1320 N N . ALA A 1 161 ? -10.798 -8.898 13.285 1.00 78.19 161 ALA A N 1
ATOM 1321 C CA . ALA A 1 161 ? -9.547 -8.837 12.547 1.00 78.19 161 ALA A CA 1
ATOM 1322 C C . ALA A 1 161 ? -9.768 -8.561 11.056 1.00 78.19 161 ALA A C 1
ATOM 1324 O O . ALA A 1 161 ? -10.753 -8.990 10.442 1.00 78.19 161 ALA A O 1
ATOM 1325 N N . ASN A 1 162 ? -8.795 -7.886 10.446 1.00 76.88 162 ASN A N 1
ATOM 1326 C CA . ASN A 1 162 ? -8.561 -7.975 9.012 1.00 76.88 162 ASN A CA 1
ATOM 1327 C C . ASN A 1 162 ? -8.011 -9.379 8.717 1.00 76.88 162 ASN A C 1
ATOM 1329 O O . ASN A 1 162 ? -6.863 -9.702 8.987 1.00 76.88 162 ASN A O 1
ATOM 1333 N N . SER A 1 163 ? -8.862 -10.245 8.186 1.00 71.56 163 SER A N 1
ATOM 1334 C CA . SER A 1 163 ? -8.524 -11.655 7.983 1.00 71.56 163 SER A CA 1
ATOM 1335 C C . SER A 1 163 ? -7.638 -11.899 6.762 1.00 71.56 163 SER A C 1
ATOM 1337 O O . SER A 1 163 ? -6.892 -12.876 6.722 1.00 71.56 163 SER A O 1
ATOM 1339 N N . THR A 1 164 ? -7.746 -11.060 5.728 1.00 88.75 164 THR A N 1
ATOM 1340 C CA . THR A 1 164 ? -7.028 -11.240 4.458 1.00 88.75 164 THR A CA 1
ATOM 1341 C C . THR A 1 164 ? -6.985 -9.928 3.680 1.00 88.75 164 THR A C 1
ATOM 1343 O O . THR A 1 164 ? -7.944 -9.156 3.710 1.00 88.75 164 THR A O 1
ATOM 1346 N N . ILE A 1 165 ? -5.901 -9.701 2.936 1.00 92.75 165 ILE A N 1
ATOM 1347 C CA . ILE A 1 165 ? -5.806 -8.620 1.953 1.00 92.75 165 ILE A CA 1
ATOM 1348 C C . ILE A 1 165 ? -5.748 -9.236 0.553 1.00 92.75 165 ILE A C 1
ATOM 1350 O O . ILE A 1 165 ? -4.838 -10.002 0.239 1.00 92.75 165 ILE A O 1
ATOM 1354 N N . ILE A 1 166 ? -6.711 -8.886 -0.297 1.00 93.38 166 ILE A N 1
ATOM 1355 C CA . ILE A 1 166 ? -6.721 -9.242 -1.718 1.00 93.38 166 ILE A CA 1
ATOM 1356 C C . ILE A 1 166 ? -6.014 -8.117 -2.475 1.00 93.38 166 ILE A C 1
ATOM 1358 O O . ILE A 1 166 ? -6.481 -6.977 -2.487 1.00 93.38 166 ILE A O 1
ATOM 1362 N N . ARG A 1 167 ? -4.872 -8.433 -3.085 1.00 90.31 167 ARG A N 1
ATOM 1363 C CA . ARG A 1 167 ? -3.973 -7.445 -3.691 1.00 90.31 167 ARG A CA 1
ATOM 1364 C C . ARG A 1 167 ? -4.380 -7.119 -5.123 1.00 90.31 167 ARG A C 1
ATOM 1366 O O . ARG A 1 167 ? -4.454 -8.014 -5.961 1.00 90.31 167 ARG A O 1
ATOM 1373 N N . SER A 1 168 ? -4.580 -5.838 -5.408 1.00 86.44 168 SER A N 1
ATOM 1374 C CA . SER A 1 168 ? -4.560 -5.306 -6.778 1.00 86.44 168 SER A CA 1
ATOM 1375 C C . SER A 1 168 ? -3.280 -4.522 -7.066 1.00 86.44 168 SER A C 1
ATOM 1377 O O . SER A 1 168 ? -3.002 -4.190 -8.215 1.00 86.44 168 SER A O 1
ATOM 1379 N N . SER A 1 169 ? -2.530 -4.181 -6.019 1.00 80.75 169 SER A N 1
ATOM 1380 C CA . SER A 1 169 ? -1.262 -3.466 -6.081 1.00 80.75 169 SER A CA 1
ATOM 1381 C C . SER A 1 169 ? -0.067 -4.406 -5.877 1.00 80.75 169 SER A C 1
ATOM 1383 O O . SER A 1 169 ? -0.207 -5.525 -5.388 1.00 80.75 169 SER A O 1
ATOM 1385 N N . SER A 1 170 ? 1.134 -3.927 -6.209 1.00 77.31 170 SER A N 1
ATOM 1386 C CA . SER A 1 170 ? 2.400 -4.636 -5.955 1.00 77.31 170 SER A CA 1
ATOM 1387 C C . SER A 1 170 ? 2.972 -4.375 -4.550 1.00 77.31 170 SER A C 1
ATOM 1389 O O . SER A 1 170 ? 4.166 -4.570 -4.330 1.00 77.31 170 SER A O 1
ATOM 1391 N N . ILE A 1 171 ? 2.156 -3.874 -3.615 1.00 83.31 171 ILE A N 1
ATOM 1392 C CA . ILE A 1 171 ? 2.558 -3.585 -2.231 1.00 83.31 171 ILE A CA 1
ATOM 1393 C C . ILE A 1 171 ? 2.703 -4.887 -1.441 1.00 83.31 171 ILE A C 1
ATOM 1395 O O . ILE A 1 171 ? 1.931 -5.829 -1.615 1.00 83.31 171 ILE A O 1
ATOM 1399 N N . THR A 1 172 ? 3.690 -4.924 -0.548 1.00 76.81 172 THR A N 1
ATOM 1400 C CA . THR A 1 172 ? 3.997 -6.080 0.305 1.00 76.81 172 THR A CA 1
ATOM 1401 C C . THR A 1 172 ? 3.932 -5.709 1.790 1.00 76.81 172 THR A C 1
ATOM 1403 O O . THR A 1 172 ? 4.191 -4.556 2.153 1.00 76.81 172 THR A O 1
ATOM 1406 N N . GLY A 1 173 ? 3.598 -6.690 2.638 1.00 82.38 173 GLY A N 1
ATOM 1407 C CA . GLY A 1 173 ? 3.493 -6.559 4.099 1.00 82.38 173 GLY A CA 1
ATOM 1408 C C . GLY A 1 173 ? 2.081 -6.810 4.636 1.00 82.38 173 GLY A C 1
ATOM 1409 O O . GLY A 1 173 ? 1.098 -6.498 3.970 1.00 82.38 173 GLY A O 1
ATOM 1410 N N . ASP A 1 174 ? 1.976 -7.379 5.836 1.00 81.12 174 ASP A N 1
ATOM 1411 C CA . ASP A 1 174 ? 0.685 -7.775 6.427 1.00 81.12 174 ASP A CA 1
ATOM 1412 C C . ASP A 1 174 ? -0.123 -6.570 6.946 1.00 81.12 174 ASP A C 1
ATOM 1414 O O . ASP A 1 174 ? -1.351 -6.566 6.871 1.00 81.12 174 ASP A O 1
ATOM 1418 N N . ASP A 1 175 ? 0.576 -5.501 7.345 1.00 88.69 175 ASP A N 1
ATOM 1419 C CA . ASP A 1 175 ? -0.005 -4.270 7.905 1.00 88.69 175 ASP A CA 1
ATOM 1420 C C . ASP A 1 175 ? 0.045 -3.080 6.927 1.00 88.69 175 ASP A C 1
ATOM 1422 O O . ASP A 1 175 ? -0.045 -1.909 7.316 1.00 88.69 175 ASP A O 1
ATOM 1426 N N . THR A 1 176 ? 0.208 -3.362 5.634 1.00 92.88 176 THR A N 1
ATOM 1427 C CA . THR A 1 176 ? 0.280 -2.358 4.565 1.00 92.88 176 THR A CA 1
ATOM 1428 C C . THR A 1 176 ? -0.649 -2.714 3.411 1.00 92.88 176 THR A C 1
ATOM 1430 O O . THR A 1 176 ? -0.840 -3.885 3.079 1.00 92.88 176 THR A O 1
ATOM 1433 N N . VAL A 1 177 ? -1.223 -1.702 2.758 1.00 95.81 177 VAL A N 1
ATOM 1434 C CA . VAL A 1 177 ? -2.111 -1.845 1.589 1.00 95.81 177 VAL A CA 1
ATOM 1435 C C . VAL A 1 177 ? -1.824 -0.789 0.534 1.00 95.81 177 VAL A C 1
ATOM 1437 O O . VAL A 1 177 ? -1.403 0.316 0.863 1.00 95.81 177 VAL A O 1
ATOM 1440 N N . GLY A 1 178 ? -2.071 -1.111 -0.732 1.00 94.88 178 GLY A N 1
ATOM 1441 C CA . GLY A 1 178 ? -2.061 -0.146 -1.831 1.00 94.88 178 GLY A CA 1
ATOM 1442 C C . GLY A 1 178 ? -3.460 0.269 -2.276 1.00 94.88 178 GLY A C 1
ATOM 1443 O O . GLY A 1 178 ? -4.459 -0.366 -1.939 1.00 94.88 178 GLY A O 1
ATOM 1444 N N . TYR A 1 179 ? -3.537 1.333 -3.079 1.00 95.44 179 TYR A N 1
ATOM 1445 C CA . TYR A 1 179 ? -4.785 1.727 -3.735 1.00 95.44 179 TYR A CA 1
ATOM 1446 C C . TYR A 1 179 ? -5.367 0.563 -4.552 1.00 95.44 179 TYR A C 1
ATOM 1448 O O . TYR A 1 179 ? -4.656 -0.092 -5.318 1.00 95.44 179 TYR A O 1
ATOM 1456 N N . GLY A 1 180 ? -6.670 0.338 -4.404 1.00 95.12 180 GLY A N 1
ATOM 1457 C CA . GLY A 1 180 ? -7.409 -0.735 -5.060 1.00 95.12 180 GLY A CA 1
ATOM 1458 C C . GLY A 1 180 ? -7.375 -2.081 -4.331 1.00 95.12 180 GLY A C 1
ATOM 1459 O O . GLY A 1 180 ? -8.244 -2.907 -4.620 1.00 95.12 180 GLY A O 1
ATOM 1460 N N . ASP A 1 181 ? -6.447 -2.294 -3.385 1.00 96.56 181 ASP A N 1
ATOM 1461 C CA . ASP A 1 181 ? -6.432 -3.511 -2.568 1.00 96.56 181 ASP A CA 1
ATOM 1462 C C . ASP A 1 181 ? -7.765 -3.637 -1.815 1.00 96.56 181 ASP A C 1
ATOM 1464 O O . ASP A 1 181 ? -8.415 -2.643 -1.480 1.00 96.56 181 ASP A O 1
ATOM 1468 N N . VAL A 1 182 ? -8.184 -4.865 -1.527 1.00 97.12 182 VAL A N 1
ATOM 1469 C CA . VAL A 1 182 ? -9.413 -5.136 -0.778 1.00 97.12 182 VAL A CA 1
ATOM 1470 C C . VAL A 1 182 ? -9.062 -5.779 0.553 1.00 97.12 182 VAL A C 1
ATOM 1472 O O . VAL A 1 182 ? -8.435 -6.837 0.593 1.00 97.12 182 VAL A O 1
ATOM 1475 N N . ILE A 1 183 ? -9.499 -5.159 1.645 1.00 95.75 183 ILE A N 1
ATOM 1476 C CA . ILE A 1 183 ? -9.354 -5.693 2.999 1.00 95.75 183 ILE A CA 1
ATOM 1477 C C . ILE A 1 183 ? -10.617 -6.488 3.331 1.00 95.75 183 ILE A C 1
ATOM 1479 O O . ILE A 1 183 ? -11.732 -5.965 3.244 1.00 95.75 183 ILE A O 1
ATOM 1483 N N . VAL A 1 184 ? -10.440 -7.753 3.712 1.00 95.44 184 VAL A N 1
ATOM 1484 C CA . VAL A 1 184 ? -11.521 -8.639 4.155 1.00 95.44 184 VAL A CA 1
ATOM 1485 C C . VAL A 1 184 ? -11.574 -8.626 5.675 1.00 95.44 184 VAL A C 1
ATOM 1487 O O . VAL A 1 184 ? -10.716 -9.202 6.351 1.00 95.44 184 VAL A O 1
ATOM 1490 N N . TYR A 1 185 ? -12.601 -7.987 6.214 1.00 94.69 185 TYR A N 1
ATOM 1491 C CA . TYR A 1 185 ? -12.859 -7.929 7.644 1.00 94.69 185 TYR A CA 1
ATOM 1492 C C . TYR A 1 185 ? -13.720 -9.106 8.085 1.00 94.69 185 TYR A C 1
ATOM 1494 O O . TYR A 1 185 ? -14.716 -9.421 7.434 1.00 94.69 185 TYR A O 1
ATOM 1502 N N . THR A 1 186 ? -13.346 -9.734 9.201 1.00 93.56 186 THR A N 1
ATOM 1503 C CA . THR A 1 186 ? -14.132 -10.786 9.854 1.00 93.56 186 THR A CA 1
ATOM 1504 C C . THR A 1 186 ? -14.381 -10.397 11.309 1.00 93.56 186 THR A C 1
ATOM 1506 O O . THR A 1 186 ? -13.437 -10.240 12.081 1.00 93.56 186 THR A O 1
ATOM 1509 N N . VAL A 1 187 ? -15.655 -10.257 11.675 1.00 93.00 187 VAL A N 1
ATOM 1510 C CA . VAL A 1 187 ? -16.111 -10.181 13.067 1.00 93.00 187 VAL A CA 1
ATOM 1511 C C . VAL A 1 187 ? -16.606 -11.565 13.460 1.00 93.00 187 VAL A C 1
ATOM 1513 O O . VAL A 1 187 ? -17.522 -12.092 12.827 1.00 93.00 187 VAL A O 1
ATOM 1516 N N . GLU A 1 188 ? -16.026 -12.143 14.501 1.00 93.38 188 GLU A N 1
ATOM 1517 C CA . GLU A 1 188 ? -16.489 -13.391 15.097 1.00 93.38 188 GLU A CA 1
ATOM 1518 C C . GLU A 1 188 ? -16.904 -13.142 16.545 1.00 93.38 188 GLU A C 1
ATOM 1520 O O . GLU A 1 188 ? -16.156 -12.553 17.328 1.00 93.38 188 GLU A O 1
ATOM 1525 N N . VAL A 1 189 ? -18.111 -13.578 16.897 1.00 94.19 189 VAL A N 1
ATOM 1526 C CA . VAL A 1 189 ? -18.655 -13.472 18.249 1.00 94.19 189 VAL A CA 1
ATOM 1527 C C . VAL A 1 189 ? -19.138 -14.843 18.683 1.00 94.19 189 VAL A C 1
ATOM 1529 O O . VAL A 1 189 ? -20.014 -15.423 18.046 1.00 94.19 189 VAL A O 1
ATOM 1532 N N . LYS A 1 190 ? -18.565 -15.355 19.769 1.00 95.06 190 LYS A N 1
ATOM 1533 C CA . LYS A 1 190 ? -18.857 -16.680 20.309 1.00 95.06 190 LYS A CA 1
ATOM 1534 C C . LYS A 1 190 ? -19.326 -16.582 21.749 1.00 95.06 190 LYS A C 1
ATOM 1536 O O . LYS A 1 190 ? -18.603 -16.044 22.587 1.00 95.06 190 LYS A O 1
ATOM 1541 N N . ASN A 1 191 ? -20.482 -17.161 22.053 1.00 95.75 191 ASN A N 1
ATOM 1542 C CA . ASN A 1 191 ? -20.907 -17.372 23.431 1.00 95.75 191 ASN A CA 1
ATOM 1543 C C . ASN A 1 191 ? -20.352 -18.717 23.931 1.00 95.75 191 ASN A C 1
ATOM 1545 O O . ASN A 1 191 ? -20.744 -19.778 23.457 1.00 95.75 191 ASN A O 1
ATOM 1549 N N . VAL A 1 192 ? -19.393 -18.674 24.854 1.00 94.12 192 VAL A N 1
ATOM 1550 C CA . VAL A 1 192 ? -18.805 -19.853 25.512 1.00 94.12 192 VAL A CA 1
ATOM 1551 C C . VAL A 1 192 ? -19.521 -20.236 26.813 1.00 94.12 192 VAL A C 1
ATOM 1553 O O . VAL A 1 192 ? -19.122 -21.211 27.443 1.00 94.12 192 VAL A O 1
ATOM 1556 N N . GLY A 1 193 ? -20.535 -19.471 27.229 1.00 90.75 193 GLY A N 1
ATOM 1557 C CA . GLY A 1 193 ? -21.383 -19.788 28.378 1.00 90.75 193 GLY A CA 1
ATOM 1558 C C . GLY A 1 193 ? -22.512 -20.762 28.039 1.00 90.75 193 GLY A C 1
ATOM 1559 O O . GLY A 1 193 ? -22.663 -21.188 26.896 1.00 90.75 193 GLY A O 1
ATOM 1560 N N . GLU A 1 194 ? -23.312 -21.098 29.050 1.00 91.25 194 GLU A N 1
ATOM 1561 C CA . GLU A 1 194 ? -24.495 -21.964 28.914 1.00 91.25 194 GLU A CA 1
ATOM 1562 C C . GLU A 1 194 ? -25.771 -21.157 28.622 1.00 91.25 194 GLU A C 1
ATOM 1564 O O . GLU A 1 194 ? -26.627 -21.591 27.849 1.00 91.25 194 GLU A O 1
ATOM 1569 N N . ASP A 1 195 ? -25.873 -19.960 29.201 1.00 92.44 195 ASP A N 1
ATOM 1570 C CA . ASP A 1 195 ? -27.033 -19.084 29.065 1.00 92.44 195 ASP A CA 1
ATOM 1571 C C . ASP A 1 195 ? -26.988 -18.243 27.788 1.00 92.44 195 ASP A C 1
ATOM 1573 O O . ASP A 1 195 ? -25.931 -17.976 27.211 1.00 92.44 195 ASP A O 1
ATOM 1577 N N . SER A 1 196 ? -28.166 -17.784 27.361 1.00 95.31 196 SER A N 1
ATOM 1578 C CA . SER A 1 196 ? -28.263 -16.817 26.269 1.00 95.31 196 SER A CA 1
ATOM 1579 C C . SER A 1 196 ? -27.796 -15.435 26.718 1.00 95.31 196 SER A C 1
ATOM 1581 O O . SER A 1 196 ? -28.180 -14.984 27.794 1.00 95.31 196 SER A O 1
ATOM 1583 N N . SER A 1 197 ? -27.054 -14.740 25.857 1.00 94.88 197 SER A N 1
ATOM 1584 C CA . SER A 1 197 ? -26.639 -13.350 26.079 1.00 94.88 197 SER A CA 1
ATOM 1585 C C . SER A 1 197 ? -27.118 -12.446 24.952 1.00 94.88 197 SER A C 1
ATOM 1587 O O . SER A 1 197 ? -27.086 -12.824 23.776 1.00 94.88 197 SER A O 1
ATOM 1589 N N . GLU A 1 198 ? -27.532 -11.231 25.302 1.00 95.50 198 GLU A N 1
ATOM 1590 C CA . GLU A 1 198 ? -27.758 -10.142 24.358 1.00 95.50 198 GLU A CA 1
ATOM 1591 C C . GLU A 1 198 ? -26.449 -9.382 24.137 1.00 95.50 198 GLU A C 1
ATOM 1593 O O . GLU A 1 198 ? -25.851 -8.834 25.065 1.00 95.50 198 GLU A O 1
ATOM 1598 N N . ILE A 1 199 ? -26.008 -9.317 22.885 1.00 95.00 199 ILE A N 1
ATOM 1599 C CA . ILE A 1 199 ? -24.799 -8.608 22.490 1.00 95.00 199 ILE A CA 1
ATOM 1600 C C . ILE A 1 199 ? -25.177 -7.449 21.592 1.00 95.00 199 ILE A C 1
ATOM 1602 O O . ILE A 1 199 ? -25.893 -7.617 20.608 1.00 95.00 199 ILE A O 1
ATOM 1606 N N . LYS A 1 200 ? -24.638 -6.273 21.902 1.00 94.75 200 LYS A N 1
ATOM 1607 C CA . LYS A 1 200 ? -24.712 -5.100 21.034 1.00 94.75 200 LYS A CA 1
ATOM 1608 C C . LYS A 1 200 ? -23.310 -4.698 20.618 1.00 94.75 200 LYS A C 1
ATOM 1610 O O . LYS A 1 200 ? -22.533 -4.293 21.475 1.00 94.75 200 LYS A O 1
ATOM 1615 N N . ALA A 1 201 ? -22.995 -4.789 19.331 1.00 94.00 201 ALA A N 1
ATOM 1616 C CA . ALA A 1 201 ? -21.668 -4.495 18.789 1.00 94.00 201 ALA A CA 1
ATOM 1617 C C . ALA A 1 201 ? -21.706 -3.305 17.823 1.00 94.00 201 ALA A C 1
ATOM 1619 O O . ALA A 1 201 ? -22.650 -3.157 17.043 1.00 94.00 201 ALA A O 1
ATOM 1620 N N . ARG A 1 202 ? -20.677 -2.457 17.866 1.00 94.00 202 ARG A N 1
ATOM 1621 C CA . ARG A 1 202 ? -20.486 -1.335 16.938 1.00 94.00 202 ARG A CA 1
ATOM 1622 C C . ARG A 1 202 ? -19.010 -1.154 16.614 1.00 94.00 202 ARG A C 1
ATOM 1624 O O . ARG A 1 202 ? -18.149 -1.311 17.480 1.00 94.00 202 ARG A O 1
ATOM 1631 N N . GLU A 1 203 ? -18.732 -0.801 15.375 1.00 93.94 203 GLU A N 1
ATOM 1632 C CA . GLU A 1 203 ? -17.405 -0.414 14.920 1.00 93.94 203 GLU A CA 1
ATOM 1633 C C . GLU A 1 203 ? -17.254 1.111 15.060 1.00 93.94 203 GLU A C 1
ATOM 1635 O O . GLU A 1 203 ? -18.200 1.848 14.773 1.00 93.94 203 GLU A O 1
ATOM 1640 N N . ILE A 1 204 ? -16.110 1.588 15.563 1.00 93.31 204 ILE A N 1
ATOM 1641 C CA . ILE A 1 204 ? -15.910 3.017 15.875 1.00 93.31 204 ILE A CA 1
ATOM 1642 C C . ILE A 1 204 ? -14.755 3.705 15.130 1.00 93.31 204 ILE A C 1
ATOM 1644 O O . ILE A 1 204 ? -14.654 4.931 15.190 1.00 93.31 204 ILE A O 1
ATOM 1648 N N . GLU A 1 205 ? -13.893 2.971 14.428 1.00 94.12 205 GLU A N 1
ATOM 1649 C CA . GLU A 1 205 ? -12.713 3.514 13.740 1.00 94.12 205 GLU A CA 1
ATOM 1650 C C . GLU A 1 205 ? -12.836 3.413 12.210 1.00 94.12 205 GLU A C 1
ATOM 1652 O O . GLU A 1 205 ? -12.663 4.414 11.510 1.00 94.12 205 GLU A O 1
ATOM 1657 N N . LEU A 1 206 ? -13.206 2.243 11.686 1.00 94.06 206 LEU A N 1
ATOM 1658 C CA . LEU A 1 206 ? -13.440 1.971 10.264 1.00 94.06 206 LEU A CA 1
ATOM 1659 C C . LEU A 1 206 ? -14.592 2.811 9.706 1.00 94.06 206 LEU A C 1
ATOM 1661 O O . LEU A 1 206 ? -14.531 3.233 8.552 1.00 94.06 206 LEU A O 1
ATOM 1665 N N . VAL A 1 207 ? -15.599 3.138 10.519 1.00 93.69 207 VAL A N 1
ATOM 1666 C CA . VAL A 1 207 ? -16.667 4.078 10.138 1.00 93.69 207 VAL A CA 1
ATOM 1667 C C . VAL A 1 207 ? -16.113 5.432 9.669 1.00 93.69 207 VAL A C 1
ATOM 1669 O O . VAL A 1 207 ? -16.653 6.023 8.738 1.00 93.69 207 VAL A O 1
ATOM 1672 N N . ASN A 1 208 ? -14.983 5.889 10.225 1.00 92.88 208 ASN A N 1
ATOM 1673 C CA . ASN A 1 208 ? -14.322 7.142 9.829 1.00 92.88 208 ASN A CA 1
ATOM 1674 C C . ASN A 1 208 ? -13.442 6.992 8.571 1.00 92.88 208 ASN A C 1
ATOM 1676 O O . ASN A 1 208 ? -12.950 7.982 8.017 1.00 92.88 208 ASN A O 1
ATOM 1680 N N . ALA A 1 209 ? -13.192 5.756 8.138 1.00 94.38 209 ALA A N 1
ATOM 1681 C CA . ALA A 1 209 ? -12.454 5.440 6.921 1.00 94.38 209 ALA A CA 1
ATOM 1682 C C . ALA A 1 209 ? -13.380 5.331 5.697 1.00 94.38 209 ALA A C 1
ATOM 1684 O O . ALA A 1 209 ? -12.948 5.632 4.581 1.00 94.38 209 ALA A O 1
ATOM 1685 N N . ILE A 1 210 ? -14.642 4.930 5.886 1.00 94.94 210 ILE A N 1
ATOM 1686 C CA . ILE A 1 210 ? -15.612 4.745 4.796 1.00 94.94 210 ILE A CA 1
ATOM 1687 C C . ILE A 1 210 ? -15.875 6.068 4.067 1.00 94.94 210 ILE A C 1
ATOM 1689 O O . ILE A 1 210 ? -16.157 7.099 4.673 1.00 94.94 210 ILE A O 1
ATOM 1693 N N . GLY A 1 211 ? -15.767 6.036 2.740 1.00 95.00 211 GLY A N 1
ATOM 1694 C CA . GLY A 1 211 ? -15.896 7.195 1.856 1.00 95.00 211 GLY A CA 1
ATOM 1695 C C . GLY A 1 211 ? -14.667 8.109 1.824 1.00 95.00 211 GLY A C 1
ATOM 1696 O O . GLY A 1 211 ? -14.629 9.029 1.010 1.00 95.00 211 GLY A O 1
ATOM 1697 N N . ARG A 1 212 ? -13.659 7.863 2.673 1.00 95.69 212 ARG A N 1
ATOM 1698 C CA . ARG A 1 212 ? -12.441 8.680 2.781 1.00 95.69 212 ARG A CA 1
ATOM 1699 C C . ARG A 1 212 ? -11.201 7.917 2.327 1.00 95.69 212 ARG A C 1
ATOM 1701 O O . ARG A 1 212 ? -10.527 8.336 1.395 1.00 95.69 212 ARG A O 1
ATOM 1708 N N . THR A 1 213 ? -10.907 6.802 2.989 1.00 97.00 213 THR A N 1
ATOM 1709 C CA . THR A 1 213 ? -9.756 5.934 2.695 1.00 97.00 213 THR A CA 1
ATOM 1710 C C . THR A 1 213 ? -10.164 4.548 2.213 1.00 97.00 213 THR A C 1
ATOM 1712 O O . THR A 1 213 ? -9.343 3.863 1.600 1.00 97.00 213 THR A O 1
ATOM 1715 N N . VAL A 1 214 ? -11.423 4.151 2.415 1.00 96.94 214 VAL A N 1
ATOM 1716 C CA . VAL A 1 214 ? -12.009 2.928 1.853 1.00 96.94 214 VAL A CA 1
ATOM 1717 C C . VAL A 1 214 ? -13.399 3.185 1.267 1.00 96.94 214 VAL A C 1
ATOM 1719 O O . VAL A 1 214 ? -14.100 4.101 1.691 1.00 96.94 214 VAL A O 1
ATOM 1722 N N . GLU A 1 215 ? -13.812 2.383 0.290 1.00 96.81 215 GLU A N 1
ATOM 1723 C CA . GLU A 1 215 ? -15.184 2.365 -0.233 1.00 96.81 215 GLU A CA 1
ATOM 1724 C C . GLU A 1 215 ? -16.167 1.760 0.787 1.00 96.81 215 GLU A C 1
ATOM 1726 O O . GLU A 1 215 ? -15.777 1.141 1.782 1.00 96.81 215 GLU A O 1
ATOM 1731 N N . SER A 1 216 ? -17.466 1.928 0.528 1.00 94.56 216 SER A N 1
ATOM 1732 C CA . SER A 1 216 ? -18.508 1.257 1.305 1.00 94.56 216 SER A CA 1
ATOM 1733 C C . SER A 1 216 ? -18.358 -0.274 1.257 1.00 94.56 216 SER A C 1
ATOM 1735 O O . SER A 1 216 ? -17.888 -0.814 0.253 1.00 94.56 216 SER A O 1
ATOM 1737 N N . PRO A 1 217 ? -18.782 -0.988 2.316 1.00 94.94 217 PRO A N 1
ATOM 1738 C CA . PRO A 1 217 ? -18.675 -2.440 2.383 1.00 94.94 217 PRO A CA 1
ATOM 1739 C C . PRO A 1 217 ? -19.375 -3.149 1.224 1.00 94.94 217 PRO A C 1
ATOM 1741 O O . PRO A 1 217 ? -20.490 -2.800 0.839 1.00 94.94 217 PRO A O 1
ATOM 1744 N N . THR A 1 218 ? -18.740 -4.201 0.723 1.00 95.25 218 THR A N 1
ATOM 1745 C CA . THR A 1 218 ? -19.261 -5.099 -0.316 1.00 95.25 218 THR A CA 1
ATOM 1746 C C . THR A 1 218 ? -19.043 -6.556 0.089 1.00 95.25 218 THR A C 1
ATOM 1748 O O . THR A 1 218 ? -18.398 -6.831 1.101 1.00 95.25 218 THR A O 1
ATOM 1751 N N . ASN A 1 219 ? -19.592 -7.505 -0.680 1.00 95.12 219 ASN A N 1
ATOM 1752 C CA . ASN A 1 219 ? -19.457 -8.950 -0.429 1.00 95.12 219 ASN A CA 1
ATOM 1753 C C . ASN A 1 219 ? -19.772 -9.346 1.022 1.00 95.12 219 ASN A C 1
ATOM 1755 O O . ASN A 1 219 ? -19.054 -10.124 1.649 1.00 95.12 219 ASN A O 1
ATOM 1759 N N . VAL A 1 220 ? -20.844 -8.767 1.562 1.00 96.94 220 VAL A N 1
ATOM 1760 C CA . VAL A 1 220 ? -21.240 -8.986 2.948 1.00 96.94 220 VAL A CA 1
ATOM 1761 C C . VAL A 1 220 ? -21.847 -10.376 3.104 1.00 96.94 220 VAL A C 1
ATOM 1763 O O . VAL A 1 220 ? -22.751 -10.764 2.361 1.00 96.94 220 VAL A O 1
ATOM 1766 N N . SER A 1 221 ? -21.390 -11.108 4.112 1.00 96.25 221 SER A N 1
ATOM 1767 C CA . SER A 1 221 ? -21.977 -12.376 4.533 1.00 96.25 221 SER A CA 1
ATOM 1768 C C . SER A 1 221 ? -22.090 -12.429 6.050 1.00 96.25 221 SER A C 1
ATOM 1770 O O . SER A 1 221 ? -21.257 -11.887 6.774 1.00 96.25 221 SER A O 1
ATOM 1772 N N . VAL A 1 222 ? -23.151 -13.075 6.523 1.00 96.88 222 VAL A N 1
ATOM 1773 C CA . VAL A 1 222 ? -23.384 -13.334 7.942 1.00 96.88 222 VAL A CA 1
ATOM 1774 C C . VAL A 1 222 ? -23.764 -14.795 8.086 1.00 96.88 222 VAL A C 1
ATOM 1776 O O . VAL A 1 222 ? -24.598 -15.286 7.322 1.00 96.88 222 VAL A O 1
ATOM 1779 N N . THR A 1 223 ? -23.172 -15.484 9.053 1.00 96.50 223 THR A N 1
ATOM 1780 C CA . THR A 1 223 ? -23.491 -16.877 9.371 1.00 96.50 223 THR A CA 1
ATOM 1781 C C . THR A 1 223 ? -23.720 -17.051 10.865 1.00 96.50 223 THR A C 1
ATOM 1783 O O . THR A 1 223 ? -22.916 -16.556 11.652 1.00 96.50 223 THR A O 1
ATOM 1786 N N . MET A 1 224 ? -24.756 -17.798 11.247 1.00 95.50 224 MET A N 1
ATOM 1787 C CA . MET A 1 224 ? -24.943 -18.311 12.610 1.00 95.50 224 MET A CA 1
ATOM 1788 C C . MET A 1 224 ? -24.661 -19.807 12.602 1.00 95.50 224 MET A C 1
ATOM 1790 O O . MET A 1 224 ? -25.311 -20.540 11.854 1.00 95.50 224 MET A O 1
ATOM 1794 N N . ASN A 1 225 ? -23.691 -20.267 13.390 1.00 94.56 225 ASN A N 1
ATOM 1795 C CA . ASN A 1 225 ? -23.300 -21.680 13.462 1.00 94.56 225 ASN A CA 1
ATOM 1796 C C . ASN A 1 225 ? -23.047 -22.293 12.068 1.00 94.56 225 ASN A C 1
ATOM 1798 O O . ASN A 1 225 ? -23.483 -23.400 11.760 1.00 94.56 225 ASN A O 1
ATOM 1802 N N . GLY A 1 226 ? -22.410 -21.522 11.179 1.00 92.50 226 GLY A N 1
ATOM 1803 C CA . GLY A 1 226 ? -22.147 -21.901 9.785 1.00 92.50 226 GLY A CA 1
ATOM 1804 C C . GLY A 1 226 ? -23.338 -21.774 8.824 1.00 92.50 226 GLY A C 1
ATOM 1805 O O . GLY A 1 226 ? -23.148 -21.863 7.613 1.00 92.50 226 GLY A O 1
ATOM 1806 N N . THR A 1 227 ? -24.550 -21.507 9.314 1.00 96.06 227 THR A N 1
ATOM 1807 C CA . THR A 1 227 ? -25.740 -21.301 8.476 1.00 96.06 227 THR A CA 1
ATOM 1808 C C . THR A 1 227 ? -25.814 -19.852 8.008 1.00 96.06 227 THR A C 1
ATOM 1810 O O . THR A 1 227 ? -25.864 -18.933 8.825 1.00 96.06 227 THR A O 1
ATOM 1813 N N . ALA A 1 228 ? -25.819 -19.634 6.693 1.00 96.75 228 ALA A N 1
ATOM 1814 C CA . ALA A 1 228 ? -25.822 -18.299 6.102 1.00 96.75 228 ALA A CA 1
ATOM 1815 C C . ALA A 1 228 ? -27.189 -17.603 6.188 1.00 96.75 228 ALA A C 1
ATOM 1817 O O . ALA A 1 228 ? -28.231 -18.199 5.918 1.00 96.75 228 ALA A O 1
ATOM 1818 N N . TYR A 1 229 ? -27.164 -16.307 6.493 1.00 95.44 229 TYR A N 1
ATOM 1819 C CA . TYR A 1 229 ? -28.315 -15.417 6.352 1.00 95.44 229 TYR A CA 1
ATOM 1820 C C . TYR A 1 229 ? -28.499 -14.996 4.892 1.00 95.44 229 TYR A C 1
ATOM 1822 O O . TYR A 1 229 ? -27.568 -15.036 4.085 1.00 95.44 229 TYR A O 1
ATOM 1830 N N . SER A 1 230 ? -29.702 -14.523 4.556 1.00 96.50 230 SER A N 1
ATOM 1831 C CA . SER A 1 230 ? -29.952 -13.909 3.251 1.00 96.50 230 SER A CA 1
ATOM 1832 C C . SER A 1 230 ? -29.100 -12.650 3.061 1.00 96.50 230 SER A C 1
ATOM 1834 O O . SER A 1 230 ? -28.815 -11.924 4.016 1.00 96.50 230 SER A O 1
ATOM 1836 N N . SER A 1 231 ? -28.742 -12.338 1.814 1.00 94.00 231 SER A N 1
ATOM 1837 C CA . SER A 1 231 ? -27.926 -11.158 1.496 1.00 94.00 231 SER A CA 1
ATOM 1838 C C . SER A 1 231 ? -28.566 -9.847 1.963 1.00 94.00 231 SER A C 1
ATOM 1840 O O . SER A 1 231 ? -27.858 -8.932 2.370 1.00 94.00 231 SER A O 1
ATOM 1842 N N . ALA A 1 232 ? -29.901 -9.750 1.948 1.00 94.75 232 ALA A N 1
ATOM 1843 C CA . ALA A 1 232 ? -30.617 -8.574 2.440 1.00 94.75 232 ALA A CA 1
ATOM 1844 C C . ALA A 1 232 ? -30.393 -8.359 3.946 1.00 94.75 232 ALA A C 1
ATOM 1846 O O . ALA A 1 232 ? -30.063 -7.251 4.367 1.00 94.75 232 ALA A O 1
ATOM 1847 N N . ILE A 1 233 ? -30.505 -9.428 4.743 1.00 93.62 233 ILE A N 1
ATOM 1848 C CA . ILE A 1 233 ? -30.245 -9.364 6.184 1.00 93.62 233 ILE A CA 1
ATOM 1849 C C . ILE A 1 233 ? -28.764 -9.086 6.427 1.00 93.62 233 ILE A C 1
ATOM 1851 O O . ILE A 1 233 ? -28.440 -8.165 7.168 1.00 93.62 233 ILE A O 1
ATOM 1855 N N . ALA A 1 234 ? -27.867 -9.814 5.758 1.00 95.62 234 ALA A N 1
ATOM 1856 C CA . ALA A 1 234 ? -26.426 -9.644 5.917 1.00 95.62 234 ALA A CA 1
ATOM 1857 C C . ALA A 1 234 ? -25.984 -8.188 5.675 1.00 95.62 234 ALA A C 1
ATOM 1859 O O . ALA A 1 234 ? -25.283 -7.611 6.506 1.00 95.62 234 ALA A O 1
ATOM 1860 N N . ASN A 1 235 ? -26.464 -7.563 4.594 1.00 93.56 235 ASN A N 1
ATOM 1861 C CA . ASN A 1 235 ? -26.193 -6.154 4.299 1.00 93.56 235 ASN A CA 1
ATOM 1862 C C . ASN A 1 235 ? -26.729 -5.213 5.386 1.00 93.56 235 ASN A C 1
ATOM 1864 O O . ASN A 1 235 ? -26.019 -4.293 5.790 1.00 93.56 235 ASN A O 1
ATOM 1868 N N . SER A 1 236 ? -27.945 -5.453 5.890 1.00 92.81 236 SER A N 1
ATOM 1869 C CA . SER A 1 236 ? -28.501 -4.665 6.995 1.00 92.81 236 SER A CA 1
ATOM 1870 C C . SER A 1 236 ? -27.642 -4.777 8.257 1.00 92.81 236 SER A C 1
ATOM 1872 O O . SER A 1 236 ? -27.380 -3.763 8.897 1.00 92.81 236 SER A O 1
ATOM 1874 N N . VAL A 1 237 ? -27.166 -5.979 8.599 1.00 93.19 237 VAL A N 1
ATOM 1875 C CA . VAL A 1 237 ? -26.302 -6.203 9.770 1.00 93.19 237 VAL A CA 1
ATOM 1876 C C . VAL A 1 237 ? -24.991 -5.430 9.644 1.00 93.19 237 VAL A C 1
ATOM 1878 O O . VAL A 1 237 ? -24.618 -4.707 10.568 1.00 93.19 237 VAL A O 1
ATOM 1881 N N . ALA A 1 238 ? -24.298 -5.541 8.506 1.00 91.88 238 ALA A N 1
ATOM 1882 C CA . ALA A 1 238 ? -23.033 -4.833 8.305 1.00 91.88 238 ALA A CA 1
ATOM 1883 C C . ALA A 1 238 ? -23.212 -3.310 8.351 1.00 91.88 238 ALA A C 1
ATOM 1885 O O . ALA A 1 238 ? -22.421 -2.625 8.997 1.00 91.88 238 ALA A O 1
ATOM 1886 N N . GLN A 1 239 ? -24.277 -2.781 7.739 1.00 91.75 239 GLN A N 1
ATOM 1887 C CA . GLN A 1 239 ? -24.604 -1.354 7.822 1.00 91.75 239 GLN A CA 1
ATOM 1888 C C . GLN A 1 239 ? -24.872 -0.911 9.264 1.00 91.75 239 GLN A C 1
ATOM 1890 O O . GLN A 1 239 ? -24.396 0.145 9.674 1.00 91.75 239 GLN A O 1
ATOM 1895 N N . SER A 1 240 ? -25.593 -1.711 10.054 1.00 93.88 240 SER A N 1
ATOM 1896 C CA . SER A 1 240 ? -25.864 -1.401 11.460 1.00 93.88 240 SER A CA 1
ATOM 1897 C C . SER A 1 240 ? -24.601 -1.434 12.326 1.00 93.88 240 SER A C 1
ATOM 1899 O O . SER A 1 240 ? -24.410 -0.524 13.133 1.00 93.88 240 SER A O 1
ATOM 1901 N N . ILE A 1 241 ? -23.710 -2.416 12.147 1.00 93.69 241 ILE A N 1
ATOM 1902 C CA . ILE A 1 241 ? -22.432 -2.482 12.884 1.00 93.69 241 ILE A CA 1
ATOM 1903 C C . ILE A 1 241 ? -21.539 -1.283 12.572 1.00 93.69 241 ILE A C 1
ATOM 1905 O O . ILE A 1 241 ? -20.914 -0.744 13.481 1.00 93.69 241 ILE A O 1
ATOM 1909 N N . LEU A 1 242 ? -21.516 -0.844 11.315 1.00 92.94 242 LEU A N 1
ATOM 1910 C CA . LEU A 1 242 ? -20.748 0.313 10.844 1.00 92.94 242 LEU A CA 1
ATOM 1911 C C . LEU A 1 242 ? -21.508 1.638 11.039 1.00 92.94 242 LEU A C 1
ATOM 1913 O O . LEU A 1 242 ? -21.259 2.617 10.338 1.00 92.94 242 LEU A O 1
ATOM 1917 N N . SER A 1 243 ? -22.452 1.669 11.982 1.00 91.12 243 SER A N 1
ATOM 1918 C CA . SER A 1 243 ? -23.214 2.856 12.358 1.00 91.12 243 SER A CA 1
ATOM 1919 C C . SER A 1 243 ? -23.015 3.192 13.834 1.00 91.12 243 SER A C 1
ATOM 1921 O O . SER A 1 243 ? -22.669 2.338 14.651 1.00 91.12 243 SER A O 1
ATOM 1923 N N . SER A 1 244 ? -23.343 4.428 14.210 1.00 87.56 244 SER A N 1
ATOM 1924 C CA . SER A 1 244 ? -23.328 4.869 15.611 1.00 87.56 244 SER A CA 1
ATOM 1925 C C . SER A 1 244 ? -24.265 4.064 16.521 1.00 87.56 244 SER A C 1
ATOM 1927 O O . SER A 1 244 ? -24.030 3.988 17.728 1.00 87.56 244 SER A O 1
ATOM 1929 N N . ASN A 1 245 ? -25.3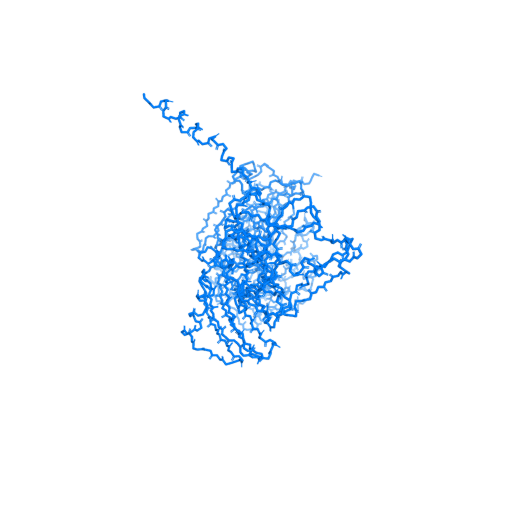10 3.445 15.962 1.00 88.31 245 ASN A N 1
ATOM 1930 C CA . ASN A 1 245 ? -26.285 2.666 16.721 1.00 88.31 245 ASN A CA 1
ATOM 1931 C C . ASN A 1 245 ? -25.801 1.246 17.037 1.00 88.31 245 ASN A C 1
ATOM 1933 O O . ASN A 1 245 ? -26.257 0.675 18.032 1.00 88.31 245 ASN A O 1
ATOM 1937 N N . GLY A 1 246 ? -24.885 0.693 16.236 1.00 92.56 246 GLY A N 1
ATOM 1938 C CA . GLY A 1 246 ? -24.484 -0.710 16.305 1.00 92.56 246 GLY A CA 1
ATOM 1939 C C . GLY A 1 246 ? -25.589 -1.684 15.893 1.00 92.56 246 GLY A C 1
ATOM 1940 O O . GLY A 1 246 ? -26.652 -1.295 15.405 1.00 92.56 246 GLY A O 1
ATOM 1941 N N . TYR A 1 247 ? -25.340 -2.968 16.126 1.00 94.12 247 TYR A N 1
ATOM 1942 C CA . TYR A 1 247 ? -26.281 -4.056 15.882 1.00 94.12 247 TYR A CA 1
ATOM 1943 C C . TYR A 1 247 ? -26.431 -4.927 17.131 1.00 94.12 247 TYR A C 1
ATOM 1945 O O . TYR A 1 247 ? -25.428 -5.259 17.766 1.00 94.12 247 TYR A O 1
ATOM 1953 N N . SER A 1 248 ? -27.674 -5.284 17.469 1.00 94.75 248 SER A N 1
ATOM 1954 C CA . SER A 1 248 ? -28.003 -6.177 18.585 1.00 94.75 248 SER A CA 1
ATOM 1955 C C . SER A 1 248 ? -28.360 -7.572 18.079 1.00 94.75 248 SER A C 1
ATOM 1957 O O . SER A 1 248 ? -29.101 -7.713 17.107 1.00 94.75 248 SER A O 1
ATOM 1959 N N . PHE A 1 249 ? -27.867 -8.599 18.759 1.00 93.50 249 PHE A N 1
ATOM 1960 C CA . PHE A 1 249 ? -28.185 -9.997 18.494 1.00 93.50 249 PHE A CA 1
ATOM 1961 C C . PHE A 1 249 ? -28.142 -10.807 19.790 1.00 93.50 249 PHE A C 1
ATOM 1963 O O . PHE A 1 249 ? -27.446 -10.451 20.737 1.00 93.50 249 PHE A O 1
ATOM 1970 N N . THR A 1 250 ? -28.885 -11.908 19.818 1.00 95.31 250 THR A N 1
ATOM 1971 C CA . THR A 1 250 ? -28.911 -12.844 20.945 1.00 95.31 250 THR A CA 1
ATOM 1972 C C . THR A 1 250 ? -28.215 -14.130 20.530 1.00 95.31 250 THR A C 1
ATOM 1974 O O . THR A 1 250 ? -28.524 -14.667 19.466 1.00 95.31 250 THR A O 1
ATOM 1977 N N . LEU A 1 251 ? -27.284 -14.606 21.355 1.00 96.12 251 LEU A N 1
ATOM 1978 C CA . LEU A 1 251 ? -26.577 -15.872 21.156 1.00 96.12 251 LEU A CA 1
ATOM 1979 C C . LEU A 1 251 ? -26.922 -16.830 22.286 1.00 96.12 251 LEU A C 1
ATOM 1981 O O . LEU A 1 251 ? -26.707 -16.482 23.450 1.00 96.12 251 LEU A O 1
ATOM 1985 N N . ALA A 1 252 ? -27.401 -18.028 21.954 1.00 96.38 252 ALA A N 1
ATOM 1986 C CA . ALA A 1 252 ? -27.515 -19.112 22.919 1.00 96.38 252 ALA A CA 1
ATOM 1987 C C . ALA A 1 252 ? -26.123 -19.623 23.326 1.00 96.38 252 ALA A C 1
ATOM 1989 O O . ALA A 1 252 ? -25.113 -19.310 22.687 1.00 96.38 252 ALA A O 1
ATOM 1990 N N . GLY A 1 253 ? -26.059 -20.410 24.401 1.00 95.12 253 GLY A N 1
ATOM 1991 C CA . GLY A 1 253 ? -24.812 -21.034 24.827 1.00 95.12 253 GLY A CA 1
ATOM 1992 C C . GLY A 1 253 ? -24.211 -21.910 23.724 1.00 95.12 253 GLY A C 1
ATOM 1993 O O . GLY A 1 253 ? -24.878 -22.793 23.186 1.00 95.12 253 GLY A O 1
ATOM 1994 N N . GLY A 1 254 ? -22.953 -21.651 23.366 1.00 93.50 254 GLY A N 1
ATOM 1995 C CA . GLY A 1 254 ? -22.233 -22.340 22.292 1.00 93.50 254 GLY A CA 1
ATOM 1996 C C . GLY A 1 254 ? -22.361 -21.713 20.900 1.00 93.50 254 GLY A C 1
ATOM 1997 O O . GLY A 1 254 ? -21.597 -22.104 20.012 1.00 93.50 254 GLY A O 1
ATOM 1998 N N . ASP A 1 255 ? -23.257 -20.742 20.699 1.00 97.00 255 ASP A N 1
ATOM 1999 C CA . ASP A 1 255 ? -23.464 -20.123 19.388 1.00 97.00 255 ASP A CA 1
ATOM 2000 C C . ASP A 1 255 ? -22.252 -19.301 18.926 1.00 97.00 255 ASP A C 1
ATOM 2002 O O . ASP A 1 255 ? -21.564 -18.636 19.712 1.00 97.00 255 ASP A O 1
ATOM 2006 N N . VAL A 1 256 ? -22.036 -19.308 17.610 1.00 95.81 256 VAL A N 1
ATOM 2007 C CA . VAL A 1 256 ? -21.028 -18.513 16.908 1.00 95.81 256 VAL A CA 1
ATOM 2008 C C . VAL A 1 256 ? -21.692 -17.715 15.792 1.00 95.81 256 VAL A C 1
ATOM 2010 O O . VAL A 1 256 ? -22.226 -18.279 14.832 1.00 95.81 256 VAL A O 1
ATOM 2013 N N . LEU A 1 257 ? -21.591 -16.393 15.885 1.00 95.69 257 LEU A N 1
ATOM 2014 C CA . LEU A 1 257 ? -21.926 -15.463 14.816 1.00 95.69 257 LEU A CA 1
ATOM 2015 C C . LEU A 1 257 ? -20.647 -15.030 14.100 1.00 95.69 257 LEU A C 1
ATOM 2017 O O . LEU A 1 257 ? -19.703 -14.554 14.730 1.00 95.69 257 LEU A O 1
ATOM 2021 N N . THR A 1 258 ? -20.644 -15.121 12.775 1.00 95.31 258 THR A N 1
ATOM 2022 C CA . THR A 1 258 ? -19.560 -14.602 11.937 1.00 95.31 258 THR A CA 1
ATOM 2023 C C . THR A 1 258 ? -20.118 -13.615 10.929 1.00 95.31 258 THR A C 1
ATOM 2025 O O . THR A 1 258 ? -21.102 -13.902 10.250 1.00 95.31 258 THR A O 1
ATOM 2028 N N . ILE A 1 259 ? -19.473 -12.460 10.806 1.00 94.62 259 ILE A N 1
ATOM 2029 C CA . ILE A 1 259 ? -19.815 -11.403 9.855 1.00 94.62 259 ILE A CA 1
ATOM 2030 C C . ILE A 1 259 ? -18.563 -11.112 9.046 1.00 94.62 259 ILE A C 1
ATOM 2032 O O . ILE A 1 259 ? -17.521 -10.792 9.615 1.00 94.62 259 ILE A O 1
ATOM 2036 N N . LYS A 1 260 ? -18.658 -11.217 7.723 1.00 95.44 260 LYS A N 1
ATOM 2037 C CA . LYS A 1 260 ? -17.556 -10.907 6.812 1.00 95.44 260 LYS A CA 1
ATOM 2038 C C . LYS A 1 260 ? -17.979 -9.863 5.806 1.00 95.44 260 LYS A C 1
ATOM 2040 O O . LYS A 1 260 ? -19.087 -9.936 5.281 1.00 95.44 260 LYS A O 1
ATOM 2045 N N . PHE A 1 261 ? -17.097 -8.917 5.524 1.00 95.81 261 PHE A N 1
ATOM 2046 C CA . PHE A 1 261 ? -17.315 -7.917 4.488 1.00 95.81 261 PHE A CA 1
ATOM 2047 C C . PHE A 1 261 ? -15.988 -7.415 3.926 1.00 95.81 261 PHE A C 1
ATOM 2049 O O . PHE A 1 261 ? -14.951 -7.429 4.591 1.00 95.81 261 PHE A O 1
ATOM 2056 N N . ASN A 1 262 ? -16.047 -6.943 2.688 1.00 96.38 262 ASN A N 1
ATOM 2057 C CA . ASN A 1 262 ? -14.913 -6.413 1.957 1.00 96.38 262 ASN A CA 1
ATOM 2058 C C . ASN A 1 262 ? -14.984 -4.891 1.933 1.00 96.38 262 ASN A C 1
ATOM 2060 O O . ASN A 1 262 ? -16.042 -4.330 1.649 1.00 96.38 262 ASN A O 1
ATOM 2064 N N . VAL A 1 263 ? -13.851 -4.226 2.131 1.00 95.88 263 VAL A N 1
ATOM 2065 C CA . VAL A 1 263 ? -13.710 -2.795 1.837 1.00 95.88 263 VAL A CA 1
ATOM 2066 C C . VAL A 1 263 ? -12.543 -2.588 0.883 1.00 95.88 263 VAL A C 1
ATOM 2068 O O . VAL A 1 263 ? -11.470 -3.165 1.063 1.00 95.88 263 VAL A O 1
ATOM 2071 N N . LYS A 1 264 ? -12.755 -1.789 -0.160 1.00 97.56 264 LYS A N 1
ATOM 2072 C CA . LYS A 1 264 ? -11.726 -1.486 -1.156 1.00 97.56 264 LYS A CA 1
ATOM 2073 C C . LYS A 1 264 ? -10.990 -0.209 -0.779 1.00 97.56 264 LYS A C 1
ATOM 2075 O O . LYS A 1 264 ? -11.625 0.788 -0.453 1.00 97.56 264 LYS A O 1
ATOM 2080 N N . VAL A 1 265 ? -9.667 -0.230 -0.833 1.00 97.75 265 VAL A N 1
ATOM 2081 C CA . VAL A 1 265 ? -8.802 0.891 -0.463 1.00 97.75 265 VAL A CA 1
ATOM 2082 C C . VAL A 1 265 ? -8.816 1.955 -1.557 1.00 97.75 265 VAL A C 1
ATOM 2084 O O . VAL A 1 265 ? -8.557 1.665 -2.724 1.00 97.75 265 VAL A O 1
ATOM 2087 N N . ILE A 1 266 ? -9.085 3.200 -1.166 1.00 97.06 266 ILE A N 1
ATOM 2088 C CA . ILE A 1 266 ? -9.097 4.377 -2.053 1.00 97.06 266 ILE A CA 1
ATOM 2089 C C . ILE A 1 266 ? -8.261 5.552 -1.530 1.00 97.06 266 ILE A C 1
ATOM 2091 O O . ILE A 1 266 ? -8.123 6.556 -2.226 1.00 97.06 266 ILE A O 1
ATOM 2095 N N . GLY A 1 267 ? -7.718 5.439 -0.316 1.00 96.44 267 GLY A N 1
ATOM 2096 C CA . GLY A 1 267 ? -6.921 6.486 0.318 1.00 96.44 267 GLY A CA 1
ATOM 2097 C C . GLY A 1 267 ? -5.546 6.690 -0.316 1.00 96.44 267 GLY A C 1
ATOM 2098 O O . GLY A 1 267 ? -5.066 5.878 -1.110 1.00 96.44 267 GLY A O 1
ATOM 2099 N N . ASN A 1 268 ? -4.903 7.793 0.057 1.00 96.12 268 ASN A N 1
ATOM 2100 C CA . ASN A 1 268 ? -3.572 8.167 -0.403 1.00 96.12 268 ASN A CA 1
ATOM 2101 C C . ASN A 1 268 ? -2.475 7.523 0.454 1.00 96.12 268 ASN A C 1
ATOM 2103 O O . ASN A 1 268 ? -2.684 7.146 1.607 1.00 96.12 268 ASN A O 1
ATOM 2107 N N . ALA A 1 269 ? -1.268 7.450 -0.109 1.00 95.62 269 ALA A N 1
ATOM 2108 C CA . ALA A 1 269 ? -0.101 6.949 0.607 1.0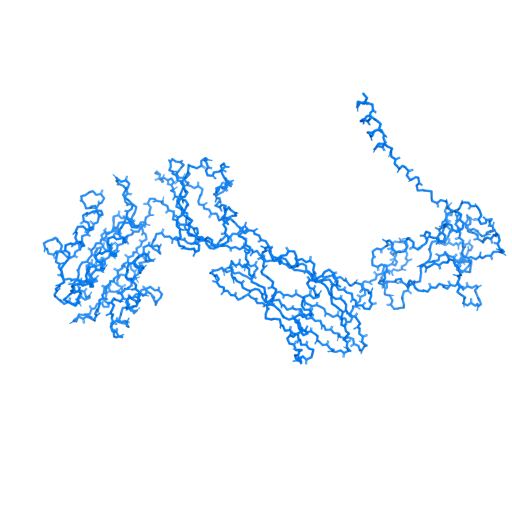0 95.62 269 ALA A CA 1
ATOM 2109 C C . ALA A 1 269 ? 0.183 7.778 1.873 1.00 95.62 269 ALA A C 1
ATOM 2111 O O . ALA A 1 269 ? 0.119 9.009 1.857 1.00 95.62 269 ALA A O 1
ATOM 2112 N N . GLY A 1 270 ? 0.540 7.104 2.962 1.00 95.06 270 GLY A N 1
ATOM 2113 C CA . GLY A 1 270 ? 0.791 7.690 4.276 1.00 95.06 270 GLY A CA 1
ATOM 2114 C C . GLY A 1 270 ? -0.448 7.913 5.138 1.00 95.06 270 GLY A C 1
ATOM 2115 O O . GLY A 1 270 ? -0.293 8.371 6.271 1.00 95.06 270 GLY A O 1
ATOM 2116 N N . GLU A 1 271 ? -1.644 7.606 4.638 1.00 97.12 271 GLU A N 1
ATOM 2117 C CA . GLU A 1 271 ? -2.850 7.509 5.459 1.00 97.12 271 GLU A CA 1
ATOM 2118 C C . GLU A 1 271 ? -2.942 6.139 6.148 1.00 97.12 271 GLU A C 1
ATOM 2120 O O . GLU A 1 271 ? -2.216 5.198 5.827 1.00 97.12 271 GLU A O 1
ATOM 2125 N N . THR A 1 272 ? -3.851 6.017 7.112 1.00 95.56 272 THR A N 1
ATOM 2126 C CA . THR A 1 272 ? -4.076 4.781 7.869 1.00 95.56 272 THR A CA 1
ATOM 2127 C C . THR A 1 272 ? -5.556 4.425 7.843 1.00 95.56 272 THR A C 1
ATOM 2129 O O . THR A 1 272 ? -6.423 5.305 7.897 1.00 95.56 272 THR A O 1
ATOM 2132 N N . ILE A 1 273 ? -5.837 3.129 7.762 1.00 95.81 273 ILE A N 1
ATOM 2133 C CA . ILE A 1 273 ? -7.162 2.546 7.956 1.00 95.81 273 ILE A CA 1
ATOM 2134 C C . ILE A 1 273 ? -7.122 1.847 9.304 1.00 95.81 273 ILE A C 1
ATOM 2136 O O . ILE A 1 273 ? -6.316 0.943 9.504 1.00 95.81 273 ILE A O 1
ATOM 2140 N N . SER A 1 274 ? -7.968 2.280 10.228 1.00 94.19 274 SER A N 1
ATOM 2141 C CA . SER A 1 274 ? -8.071 1.671 11.548 1.00 94.19 274 SER A CA 1
ATOM 2142 C C . SER A 1 274 ? -9.423 1.004 11.716 1.00 94.19 274 SER A C 1
ATOM 2144 O O . SER A 1 274 ? -10.398 1.420 11.097 1.00 94.19 274 SER A O 1
ATOM 2146 N N . ASN A 1 275 ? -9.479 -0.007 12.574 1.00 93.00 275 ASN A N 1
ATOM 2147 C CA . ASN A 1 275 ? -10.721 -0.644 12.978 1.00 93.00 275 ASN A CA 1
ATOM 2148 C C . ASN A 1 275 ? -10.669 -0.975 14.476 1.00 93.00 275 ASN A C 1
ATOM 2150 O O . ASN A 1 275 ? -9.616 -1.335 15.009 1.00 93.00 275 ASN A O 1
ATOM 2154 N N . GLN A 1 276 ? -11.802 -0.831 15.154 1.00 93.25 276 GLN A N 1
ATOM 2155 C CA . GLN A 1 276 ? -11.965 -1.204 16.552 1.00 93.25 276 GLN A CA 1
ATOM 2156 C C . GLN A 1 276 ? -13.431 -1.528 16.828 1.00 93.25 276 GLN A C 1
ATOM 2158 O O . GLN A 1 276 ? -14.319 -0.698 16.613 1.00 93.25 276 GLN A O 1
ATOM 2163 N N . LEU A 1 277 ? -13.679 -2.733 17.341 1.00 92.69 277 LEU A N 1
ATOM 2164 C CA . LEU A 1 277 ? -15.014 -3.156 17.737 1.00 92.69 277 LEU A CA 1
ATOM 2165 C C . LEU A 1 277 ? -15.221 -2.891 19.226 1.00 92.69 277 LEU A C 1
ATOM 2167 O O . LEU A 1 277 ? -14.428 -3.310 20.073 1.00 92.69 277 LEU A O 1
ATOM 2171 N N . VAL A 1 278 ? -16.322 -2.224 19.550 1.00 92.50 278 VAL A N 1
ATOM 2172 C CA . VAL A 1 278 ? -16.787 -2.060 20.928 1.00 92.50 278 VAL A CA 1
ATOM 2173 C C . VAL A 1 278 ? -18.150 -2.712 21.073 1.00 92.50 278 VAL A C 1
ATOM 2175 O O . VAL A 1 278 ? -18.970 -2.693 20.152 1.00 92.50 278 VAL A O 1
ATOM 2178 N N . TYR A 1 279 ? -18.389 -3.325 22.225 1.00 93.44 279 TYR A N 1
ATOM 2179 C CA . TYR A 1 279 ? -19.570 -4.145 22.429 1.00 93.44 279 TYR A CA 1
ATOM 2180 C C . TYR A 1 279 ? -20.041 -4.121 23.881 1.00 93.44 279 TYR A C 1
ATOM 2182 O O . TYR A 1 279 ? -19.279 -3.801 24.792 1.00 93.44 279 TYR A O 1
ATOM 2190 N N . SER A 1 280 ? -21.311 -4.459 24.086 1.00 92.38 280 SER A N 1
ATOM 2191 C CA . SER A 1 280 ? -21.882 -4.747 25.400 1.00 92.38 280 SER A CA 1
ATOM 2192 C C . SER A 1 280 ? -22.494 -6.136 25.420 1.00 92.38 280 SER A C 1
ATOM 2194 O O . SER A 1 280 ? -23.093 -6.539 24.425 1.00 92.38 280 SER A O 1
ATOM 2196 N N . ILE A 1 281 ? -22.398 -6.807 26.560 1.00 91.94 281 ILE A N 1
ATOM 2197 C CA . ILE A 1 281 ? -23.017 -8.097 26.859 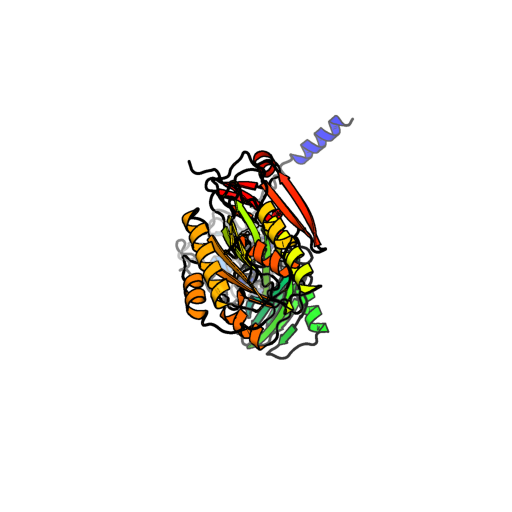1.00 91.94 281 ILE A CA 1
ATOM 2198 C C . ILE A 1 281 ? -24.015 -7.844 27.983 1.00 91.94 281 ILE A C 1
ATOM 2200 O O . ILE A 1 281 ? -23.627 -7.332 29.035 1.00 91.94 281 ILE A O 1
ATOM 2204 N N . ASP A 1 282 ? -25.296 -8.103 27.736 1.00 90.12 282 ASP A N 1
ATOM 2205 C CA . ASP A 1 282 ? -26.384 -7.923 28.706 1.00 90.12 282 ASP A CA 1
ATOM 2206 C C . ASP A 1 282 ? -26.376 -6.515 29.353 1.00 90.12 282 ASP A C 1
ATOM 2208 O O . ASP A 1 282 ? -26.618 -6.316 30.543 1.00 90.12 282 ASP A O 1
ATOM 2212 N N . GLY A 1 283 ? -26.040 -5.495 28.549 1.00 87.12 283 GLY A N 1
ATOM 2213 C CA . GLY A 1 283 ? -25.979 -4.085 28.963 1.00 87.12 283 GLY A CA 1
ATOM 2214 C C . GLY A 1 283 ? -24.704 -3.654 29.708 1.00 87.12 283 GLY A C 1
ATOM 2215 O O . GLY A 1 283 ? -24.616 -2.496 30.154 1.00 87.12 283 GLY A O 1
ATOM 2216 N N . VAL A 1 284 ? -23.715 -4.544 29.823 1.00 88.12 284 VAL A N 1
ATOM 2217 C CA . VAL A 1 284 ? -22.397 -4.302 30.426 1.00 88.12 284 VAL A CA 1
ATOM 2218 C C . VAL A 1 284 ? -21.332 -4.261 29.330 1.00 88.12 284 VAL A C 1
ATOM 2220 O O . VAL A 1 284 ? -21.242 -5.182 28.533 1.00 88.12 284 VAL A O 1
ATOM 2223 N N . GLU A 1 285 ? -20.527 -3.198 29.263 1.00 89.44 285 GLU A N 1
ATOM 2224 C CA . GLU A 1 285 ? -19.449 -3.061 28.266 1.00 89.44 285 GLU A CA 1
ATOM 2225 C C . GLU A 1 285 ? -18.150 -3.704 28.784 1.00 89.44 285 GLU A C 1
ATOM 2227 O O . GLU A 1 285 ? -17.621 -3.228 29.796 1.00 89.44 285 GLU A O 1
ATOM 2232 N N . PRO A 1 286 ? -17.622 -4.759 28.133 1.00 89.75 286 PRO A N 1
ATOM 2233 C CA . PRO A 1 286 ? -16.305 -5.311 28.437 1.00 89.75 286 PRO A CA 1
ATOM 2234 C C . PRO A 1 286 ? -15.180 -4.381 27.972 1.00 89.75 286 PRO A C 1
ATOM 2236 O O . PRO A 1 286 ? -15.408 -3.286 27.453 1.00 89.75 286 PRO A O 1
ATOM 2239 N N . ASN A 1 287 ? -13.935 -4.833 28.135 1.00 86.38 287 ASN A N 1
ATOM 2240 C CA . ASN A 1 287 ? -12.825 -4.183 27.450 1.00 86.38 287 ASN A CA 1
ATOM 2241 C C . ASN A 1 287 ? -13.030 -4.275 25.929 1.00 86.38 287 ASN A C 1
ATOM 2243 O O . ASN A 1 287 ? -13.357 -5.356 25.432 1.00 86.38 287 ASN A O 1
ATOM 2247 N N . PRO A 1 288 ? -12.862 -3.161 25.196 1.00 83.44 288 PRO A N 1
ATOM 2248 C CA . PRO A 1 288 ? -12.993 -3.179 23.750 1.00 83.44 288 PRO A CA 1
ATOM 2249 C C . PRO A 1 288 ? -11.891 -4.035 23.128 1.00 83.44 288 PRO A C 1
ATOM 2251 O O . PRO A 1 288 ? -10.825 -4.219 23.723 1.00 83.44 288 PRO A O 1
ATOM 2254 N N . ASP A 1 289 ? -12.143 -4.511 21.913 1.00 83.88 289 ASP A N 1
ATOM 2255 C CA . ASP A 1 289 ? -11.123 -5.201 21.129 1.00 83.88 289 ASP A CA 1
ATOM 2256 C C . ASP A 1 289 ? -9.943 -4.245 20.837 1.00 83.88 289 ASP A C 1
ATOM 2258 O O . ASP A 1 289 ? -10.149 -3.018 20.780 1.00 83.88 289 ASP A O 1
ATOM 2262 N N . PRO A 1 290 ? -8.697 -4.739 20.695 1.00 87.56 290 PRO A N 1
ATOM 2263 C CA . PRO A 1 290 ? -7.563 -3.889 20.368 1.00 87.56 290 PRO A CA 1
ATOM 2264 C C . PRO A 1 290 ? -7.811 -3.094 19.086 1.00 87.56 290 PRO A C 1
ATOM 2266 O O . PRO A 1 290 ? -8.335 -3.602 18.098 1.00 87.56 290 PRO A O 1
ATOM 2269 N N . LYS A 1 291 ? -7.399 -1.824 19.089 1.00 91.12 291 LYS A N 1
ATOM 2270 C CA . LYS A 1 291 ? -7.399 -1.025 17.866 1.00 91.12 291 LYS A CA 1
ATOM 2271 C C . LYS A 1 291 ? -6.371 -1.607 16.904 1.00 91.12 291 LYS A C 1
ATOM 2273 O O . LYS A 1 291 ? -5.182 -1.634 17.216 1.00 91.12 291 LYS A O 1
ATOM 2278 N N . ASN A 1 292 ? -6.829 -1.996 15.726 1.00 90.75 292 ASN A N 1
ATOM 2279 C CA . ASN A 1 292 ? -5.976 -2.457 14.645 1.00 90.75 292 ASN A CA 1
ATOM 2280 C C . ASN A 1 292 ? -5.827 -1.353 13.587 1.00 90.75 292 ASN A C 1
ATOM 2282 O O . ASN A 1 292 ? -6.688 -0.476 13.465 1.00 90.75 292 ASN A O 1
ATOM 2286 N N . SER A 1 293 ? -4.688 -1.294 12.901 1.00 92.69 293 SER A N 1
ATOM 2287 C CA . SER A 1 293 ? -4.348 -0.217 11.969 1.00 92.69 293 SER A CA 1
ATOM 2288 C C . SER A 1 293 ? -3.442 -0.700 10.845 1.00 92.69 293 SER A C 1
ATOM 2290 O O . SER A 1 293 ? -2.401 -1.294 11.093 1.00 92.69 293 SER A O 1
ATOM 2292 N N . ILE A 1 294 ? -3.819 -0.364 9.615 1.00 93.94 294 ILE A N 1
ATOM 2293 C CA . ILE A 1 294 ? -3.125 -0.730 8.381 1.00 93.94 294 ILE A CA 1
ATOM 2294 C C . ILE A 1 294 ? -2.700 0.554 7.669 1.00 93.94 294 ILE A C 1
ATOM 2296 O O . ILE A 1 294 ? -3.507 1.474 7.494 1.00 93.94 294 ILE A O 1
ATOM 2300 N N . SER A 1 295 ? -1.440 0.631 7.250 1.00 95.31 295 SER A N 1
ATOM 2301 C CA . SER A 1 295 ? -0.909 1.798 6.532 1.00 95.31 295 SER A CA 1
ATOM 2302 C C . SER A 1 295 ? -1.189 1.701 5.034 1.00 95.31 295 SER A C 1
ATOM 2304 O O . SER A 1 295 ? -1.005 0.647 4.428 1.00 95.31 295 SER A O 1
ATOM 2306 N N . ILE A 1 296 ? -1.608 2.805 4.420 1.00 97.12 296 ILE A N 1
ATOM 2307 C CA . ILE A 1 296 ? -1.742 2.895 2.965 1.00 97.12 296 ILE A CA 1
ATOM 2308 C C . ILE A 1 296 ? -0.399 3.333 2.387 1.00 97.12 296 ILE A C 1
ATOM 2310 O O . ILE A 1 296 ? 0.130 4.377 2.763 1.00 97.12 296 ILE A O 1
ATOM 2314 N N . GLU A 1 297 ? 0.149 2.562 1.456 1.00 95.94 297 GLU A N 1
ATOM 2315 C CA . GLU A 1 297 ? 1.456 2.788 0.844 1.00 95.94 297 GLU A CA 1
ATOM 2316 C C . GLU A 1 297 ? 1.396 2.678 -0.684 1.00 95.94 297 GLU A C 1
ATOM 2318 O O . GLU A 1 297 ? 0.389 2.296 -1.284 1.00 95.94 297 GLU A O 1
ATOM 2323 N N . LYS A 1 298 ? 2.494 3.058 -1.335 1.00 93.19 298 LYS A N 1
ATOM 2324 C CA . LYS A 1 298 ? 2.611 3.146 -2.785 1.00 93.19 298 LYS A CA 1
ATOM 2325 C C . LYS A 1 298 ? 3.972 2.655 -3.251 1.00 93.19 298 LYS A C 1
ATOM 2327 O O . LYS A 1 298 ? 4.984 2.898 -2.600 1.00 93.19 298 LYS A O 1
ATOM 2332 N N . LEU A 1 299 ? 3.997 1.981 -4.396 1.00 87.31 299 LEU A N 1
ATOM 2333 C CA . LEU A 1 299 ? 5.237 1.654 -5.080 1.00 87.31 299 LEU A CA 1
ATOM 2334 C C . LEU A 1 299 ? 5.606 2.844 -5.955 1.00 87.31 299 LEU A C 1
ATOM 2336 O O . LEU A 1 299 ? 4.782 3.310 -6.745 1.00 87.31 299 LEU A O 1
ATOM 2340 N N . ILE A 1 300 ? 6.830 3.328 -5.809 1.00 86.56 300 ILE A N 1
ATOM 2341 C CA . ILE A 1 300 ? 7.353 4.384 -6.662 1.00 86.56 300 ILE A CA 1
ATOM 2342 C C . ILE A 1 300 ? 8.567 3.906 -7.429 1.00 86.56 300 ILE A C 1
ATOM 2344 O O . ILE A 1 300 ? 9.348 3.081 -6.948 1.00 86.56 300 ILE A O 1
ATOM 2348 N N . TYR A 1 301 ? 8.697 4.455 -8.625 1.00 81.12 301 TYR A N 1
ATOM 2349 C CA . TYR A 1 301 ? 9.809 4.216 -9.521 1.00 81.12 301 TYR A CA 1
ATOM 2350 C C . TYR A 1 301 ? 10.812 5.343 -9.332 1.00 81.12 301 TYR A C 1
ATOM 2352 O O . TYR A 1 301 ? 10.435 6.496 -9.099 1.00 81.12 301 TYR A O 1
ATOM 2360 N N . TYR A 1 302 ? 12.095 5.035 -9.408 1.00 79.50 302 TYR A N 1
ATOM 2361 C CA . TYR A 1 302 ? 13.114 6.063 -9.355 1.00 79.50 302 TYR A CA 1
ATOM 2362 C C . TYR A 1 302 ? 14.351 5.693 -10.162 1.00 79.50 302 TYR A C 1
ATOM 2364 O O . TYR A 1 302 ? 14.691 4.522 -10.308 1.00 79.50 302 TYR A O 1
ATOM 2372 N N . SER A 1 303 ? 15.044 6.712 -10.655 1.00 73.19 303 SER A N 1
ATOM 2373 C CA . SER A 1 303 ? 16.337 6.583 -11.314 1.00 73.19 303 SER A CA 1
ATOM 2374 C C . SER A 1 303 ? 17.362 7.414 -10.556 1.00 73.19 303 SER A C 1
ATOM 2376 O O . SER A 1 303 ? 17.260 8.642 -10.491 1.00 73.19 303 SER A O 1
ATOM 2378 N N . GLU A 1 304 ? 18.347 6.720 -9.997 1.00 73.88 304 GLU A N 1
ATOM 2379 C CA . GLU A 1 304 ? 19.575 7.306 -9.469 1.00 73.88 304 GLU A CA 1
ATOM 2380 C C . GLU A 1 304 ? 20.565 7.498 -10.610 1.00 73.88 304 GLU A C 1
ATOM 2382 O O . GLU A 1 304 ? 21.028 6.533 -11.214 1.00 73.88 304 GLU A O 1
ATOM 2387 N N . ILE A 1 305 ? 20.891 8.748 -10.918 1.00 66.38 305 ILE A N 1
ATOM 2388 C CA . ILE A 1 305 ? 21.875 9.079 -11.942 1.00 66.38 305 ILE A CA 1
ATOM 2389 C C . ILE A 1 305 ? 23.211 9.312 -11.229 1.00 66.38 305 ILE A C 1
ATOM 2391 O O . ILE A 1 305 ? 23.550 10.438 -10.866 1.00 66.38 305 ILE A O 1
ATOM 2395 N N . ALA A 1 306 ? 23.913 8.208 -10.960 1.00 60.97 306 ALA A N 1
ATOM 2396 C CA . ALA A 1 306 ? 25.305 8.163 -10.504 1.00 60.97 306 ALA A CA 1
ATOM 2397 C C . ALA A 1 306 ? 26.283 8.205 -11.700 1.00 60.97 306 ALA A C 1
ATOM 2399 O O . ALA A 1 306 ? 25.844 8.148 -12.843 1.00 60.97 306 ALA A O 1
ATOM 2400 N N . ASP A 1 307 ? 27.598 8.214 -11.456 1.00 50.91 307 ASP A N 1
ATOM 2401 C CA . ASP A 1 307 ? 28.627 7.974 -12.495 1.00 50.91 307 ASP A CA 1
ATOM 2402 C C . ASP A 1 307 ? 28.625 6.518 -13.044 1.00 50.91 307 ASP A C 1
ATOM 2404 O O . ASP A 1 307 ? 29.324 6.223 -14.015 1.00 50.91 307 ASP A O 1
ATOM 2408 N N . ASN A 1 308 ? 27.847 5.606 -12.434 1.00 62.84 308 ASN A N 1
ATOM 2409 C CA . ASN A 1 308 ? 27.676 4.217 -12.878 1.00 62.84 308 ASN A CA 1
ATOM 2410 C C . ASN A 1 308 ? 26.259 3.982 -13.421 1.00 62.84 308 ASN A C 1
ATOM 2412 O O . ASN A 1 308 ? 25.261 4.268 -12.755 1.00 62.84 308 ASN A O 1
ATOM 2416 N N . GLY A 1 309 ? 26.176 3.455 -14.635 1.00 72.56 309 GLY A N 1
ATOM 2417 C CA . GLY A 1 309 ? 24.966 3.262 -15.419 1.00 72.56 309 GLY A CA 1
ATOM 2418 C C . GLY A 1 309 ? 24.857 1.824 -15.894 1.00 72.56 309 GLY A C 1
ATOM 2419 O O . GLY A 1 309 ? 25.177 0.878 -15.176 1.00 72.56 309 GLY A O 1
ATOM 2420 N N . ALA A 1 310 ? 24.386 1.633 -17.115 1.00 83.62 310 ALA A N 1
ATOM 2421 C CA . ALA A 1 310 ? 24.161 0.329 -17.707 1.00 83.62 310 ALA A CA 1
ATOM 2422 C C . ALA A 1 310 ? 25.089 0.107 -18.905 1.00 83.62 310 ALA A C 1
ATOM 2424 O O . ALA A 1 310 ? 25.188 0.949 -19.794 1.00 83.62 310 ALA A O 1
ATOM 2425 N N . ASN A 1 311 ? 25.741 -1.052 -18.946 1.00 90.31 311 ASN A N 1
ATOM 2426 C CA . ASN A 1 311 ? 26.376 -1.598 -20.138 1.00 90.31 311 ASN A CA 1
ATOM 2427 C C . ASN A 1 311 ? 25.330 -2.429 -20.872 1.00 90.31 311 ASN A C 1
ATOM 2429 O O . ASN A 1 311 ? 24.909 -3.475 -20.380 1.00 90.31 311 ASN A O 1
ATOM 2433 N N . ILE A 1 312 ? 24.888 -1.952 -22.027 1.00 93.88 312 ILE A N 1
ATOM 2434 C CA . ILE A 1 312 ? 23.744 -2.510 -22.736 1.00 93.88 312 ILE A CA 1
ATOM 2435 C C . ILE A 1 312 ? 24.205 -3.004 -24.096 1.00 93.88 312 ILE A C 1
ATOM 2437 O O . ILE A 1 312 ? 24.782 -2.260 -24.886 1.00 93.88 312 ILE A O 1
ATOM 2441 N N . VAL A 1 313 ? 23.905 -4.256 -24.403 1.00 97.75 313 VAL A N 1
ATOM 2442 C CA . VAL A 1 313 ? 24.057 -4.806 -25.747 1.00 97.75 313 VAL A CA 1
ATOM 2443 C C . VAL A 1 313 ? 22.672 -5.093 -26.297 1.00 97.75 313 VAL A C 1
ATOM 2445 O O . VAL A 1 313 ? 21.948 -5.920 -25.750 1.00 97.75 313 VAL A O 1
ATOM 2448 N N . LEU A 1 314 ? 22.297 -4.414 -27.376 1.00 97.94 314 LEU A N 1
ATOM 2449 C CA . LEU A 1 314 ? 21.033 -4.625 -28.066 1.00 97.94 314 LEU A CA 1
ATOM 2450 C C . LEU A 1 314 ? 21.280 -5.390 -29.370 1.00 97.94 314 LEU A C 1
ATOM 2452 O O . LEU A 1 314 ? 21.836 -4.843 -30.321 1.00 97.94 314 LEU A O 1
ATOM 2456 N N . ALA A 1 315 ? 20.868 -6.654 -29.394 1.00 98.06 315 ALA A N 1
ATOM 2457 C CA . ALA A 1 315 ? 20.970 -7.543 -30.541 1.00 98.06 315 ALA A CA 1
ATOM 2458 C C . ALA A 1 315 ? 19.657 -7.577 -31.324 1.00 98.06 315 ALA A C 1
ATOM 2460 O O . ALA A 1 315 ? 18.595 -7.885 -30.776 1.00 98.06 315 ALA A O 1
ATOM 2461 N N . LEU A 1 316 ? 19.750 -7.241 -32.606 1.00 97.62 316 LEU A N 1
ATOM 2462 C CA . LEU A 1 316 ? 18.623 -7.010 -33.494 1.00 97.62 316 LEU A CA 1
ATOM 2463 C C . LEU A 1 316 ? 18.630 -8.031 -34.630 1.00 97.62 316 LEU A C 1
ATOM 2465 O O . LEU A 1 316 ? 19.563 -8.072 -35.438 1.00 97.62 316 LEU A O 1
ATOM 2469 N N . ASP A 1 317 ? 17.563 -8.819 -34.704 1.00 96.38 317 ASP A N 1
ATOM 2470 C CA . ASP A 1 317 ? 17.286 -9.682 -35.845 1.00 96.38 317 ASP A CA 1
ATOM 2471 C C . ASP A 1 317 ? 16.917 -8.842 -37.075 1.00 96.38 317 ASP A C 1
ATOM 2473 O O . ASP A 1 317 ? 15.946 -8.083 -37.089 1.00 96.38 317 ASP A O 1
ATOM 2477 N N . ASP A 1 318 ? 17.744 -8.966 -38.106 1.00 95.38 318 ASP A N 1
ATOM 2478 C CA . ASP A 1 318 ? 17.596 -8.370 -39.429 1.00 95.38 318 ASP A CA 1
ATOM 2479 C C . ASP A 1 318 ? 17.499 -9.456 -40.517 1.00 95.38 318 ASP A C 1
ATOM 2481 O O . ASP A 1 318 ? 17.807 -9.194 -41.681 1.00 95.38 318 ASP A O 1
ATOM 2485 N N . SER A 1 319 ? 17.093 -10.677 -40.153 1.00 95.56 319 SER A N 1
ATOM 2486 C CA . SER A 1 319 ? 16.918 -11.807 -41.070 1.00 95.56 319 SER A CA 1
ATOM 2487 C C . SER A 1 319 ? 15.852 -11.543 -42.139 1.00 95.56 319 SER A C 1
ATOM 2489 O O . SER A 1 319 ? 15.086 -10.577 -42.088 1.00 95.56 319 SER A O 1
ATOM 2491 N N . GLY A 1 320 ? 15.788 -12.406 -43.159 1.00 94.56 320 GLY A N 1
ATOM 2492 C CA . GLY A 1 320 ? 14.826 -12.247 -44.256 1.00 94.56 320 GLY A CA 1
ATOM 2493 C C . GLY A 1 320 ? 13.355 -12.194 -43.805 1.00 94.56 320 GLY A C 1
ATOM 2494 O O . GLY A 1 320 ? 12.559 -11.469 -44.409 1.00 94.56 320 GLY A O 1
ATOM 2495 N N . SER A 1 321 ? 12.991 -12.901 -42.729 1.00 93.38 321 SER A N 1
ATOM 2496 C CA . SER A 1 321 ? 11.626 -12.932 -42.173 1.00 93.38 321 SER A CA 1
ATOM 2497 C C . SER A 1 321 ? 11.190 -11.609 -41.544 1.00 93.38 321 SER A C 1
ATOM 2499 O O . SER A 1 321 ? 9.994 -11.307 -41.525 1.00 93.38 321 SER A O 1
ATOM 2501 N N . MET A 1 322 ? 12.142 -10.756 -41.161 1.00 94.75 322 MET A N 1
ATOM 2502 C CA . MET A 1 322 ? 11.881 -9.437 -40.586 1.00 94.75 322 MET A CA 1
ATOM 2503 C C . MET A 1 322 ? 11.440 -8.386 -41.613 1.00 94.75 322 MET A C 1
ATOM 2505 O O . MET A 1 322 ? 11.201 -7.238 -41.251 1.00 94.75 322 MET A O 1
ATOM 2509 N N . SER A 1 323 ? 11.320 -8.730 -42.896 1.00 90.75 323 SER A N 1
ATOM 2510 C CA . SER A 1 323 ? 10.998 -7.772 -43.960 1.00 90.75 323 SER A CA 1
ATOM 2511 C C . SER A 1 323 ? 9.735 -6.930 -43.705 1.00 90.75 323 SER A C 1
ATOM 2513 O O . SER A 1 323 ? 8.820 -7.304 -42.969 1.00 90.75 323 SER A O 1
ATOM 2515 N N . SER A 1 324 ? 9.659 -5.778 -44.379 1.00 88.19 324 SER A N 1
ATOM 2516 C CA . SER A 1 324 ? 8.499 -4.876 -44.385 1.00 88.19 324 SER A CA 1
ATOM 2517 C C . SER A 1 324 ? 8.131 -4.298 -43.002 1.00 88.19 324 SER A C 1
ATOM 2519 O O . SER A 1 324 ? 8.949 -3.626 -42.370 1.00 88.19 324 SER A O 1
ATOM 2521 N N . ALA A 1 325 ? 6.892 -4.499 -42.547 1.00 91.31 325 ALA A N 1
ATOM 2522 C CA . ALA A 1 325 ? 6.327 -3.884 -41.350 1.00 91.31 325 ALA A CA 1
ATOM 2523 C C . ALA A 1 325 ? 7.061 -4.286 -40.062 1.00 91.31 325 ALA A C 1
ATOM 2525 O O . ALA A 1 325 ? 7.225 -3.442 -39.182 1.00 91.31 325 ALA A O 1
ATOM 2526 N N . LYS A 1 326 ? 7.551 -5.532 -39.972 1.00 93.69 326 LYS A N 1
ATOM 2527 C CA . LYS A 1 326 ? 8.291 -6.025 -38.801 1.00 93.69 326 LYS A CA 1
ATOM 2528 C C . LYS A 1 326 ? 9.560 -5.208 -38.559 1.00 93.69 326 LYS A C 1
ATOM 2530 O O . LYS A 1 326 ? 9.735 -4.651 -37.478 1.00 93.69 326 LYS A O 1
ATOM 2535 N N . LEU A 1 327 ? 10.409 -5.066 -39.575 1.00 95.06 327 LEU A N 1
ATOM 2536 C CA . LEU A 1 327 ? 11.636 -4.282 -39.465 1.00 95.06 327 LEU A CA 1
ATOM 2537 C C . LEU A 1 327 ? 11.352 -2.797 -39.209 1.00 95.06 327 LEU A C 1
ATOM 2539 O O . LEU A 1 327 ? 12.070 -2.173 -38.437 1.00 95.06 327 LEU A O 1
ATOM 2543 N N . ASN A 1 328 ? 10.301 -2.221 -39.799 1.00 94.62 328 ASN A N 1
ATOM 2544 C CA . ASN A 1 328 ? 9.932 -0.830 -39.511 1.00 94.62 328 ASN A CA 1
ATOM 2545 C C . ASN A 1 328 ? 9.494 -0.637 -38.050 1.00 94.62 328 ASN A C 1
ATOM 2547 O O . ASN A 1 328 ? 9.912 0.331 -37.415 1.00 94.62 328 ASN A O 1
ATOM 2551 N N . ALA A 1 329 ? 8.707 -1.564 -37.499 1.00 94.69 329 ALA A N 1
ATOM 2552 C CA . ALA A 1 329 ? 8.318 -1.541 -36.090 1.00 94.69 329 ALA A CA 1
ATOM 2553 C C . ALA A 1 329 ? 9.539 -1.706 -35.169 1.00 94.69 329 ALA A C 1
ATOM 2555 O O . ALA A 1 329 ? 9.705 -0.932 -34.227 1.00 94.69 329 ALA A O 1
ATOM 2556 N N . LEU A 1 330 ? 10.445 -2.637 -35.500 1.00 96.31 330 LEU A N 1
ATOM 2557 C CA . LEU A 1 330 ? 11.712 -2.819 -34.790 1.00 96.31 330 LEU A CA 1
ATOM 2558 C C . LEU A 1 330 ? 12.537 -1.528 -34.765 1.00 96.31 330 LEU A C 1
ATOM 2560 O O . LEU A 1 330 ? 13.015 -1.130 -33.707 1.00 96.31 330 LEU A O 1
ATOM 2564 N N . LYS A 1 331 ? 12.695 -0.862 -35.915 1.00 96.56 331 LYS A N 1
ATOM 2565 C CA . LYS A 1 331 ? 13.462 0.387 -36.027 1.00 96.56 331 LYS A CA 1
ATOM 2566 C C . LYS A 1 331 ? 12.906 1.481 -35.123 1.00 96.56 331 LYS A C 1
ATOM 2568 O O . LYS A 1 331 ? 13.668 2.136 -34.416 1.00 96.56 331 LYS A O 1
ATOM 2573 N N . THR A 1 332 ? 11.588 1.665 -35.136 1.00 94.81 332 THR A N 1
ATOM 2574 C CA . THR A 1 332 ? 10.907 2.645 -34.283 1.00 94.81 332 THR A CA 1
ATOM 2575 C C . THR A 1 332 ? 11.125 2.329 -32.805 1.00 94.81 332 THR A C 1
ATOM 2577 O O . THR A 1 332 ? 11.606 3.189 -32.066 1.00 94.81 332 THR A O 1
ATOM 2580 N N . ALA A 1 333 ? 10.854 1.090 -32.389 1.00 95.62 333 ALA A N 1
ATOM 2581 C CA . ALA A 1 333 ? 10.985 0.659 -31.001 1.00 95.62 333 ALA A CA 1
ATOM 2582 C C . ALA A 1 333 ? 12.431 0.737 -30.490 1.00 95.62 333 ALA A C 1
ATOM 2584 O O . ALA A 1 333 ? 12.679 1.249 -29.400 1.00 95.62 333 ALA A O 1
ATOM 2585 N N . ALA A 1 334 ? 13.402 0.298 -31.293 1.00 96.38 334 ALA A N 1
ATOM 2586 C CA . ALA A 1 334 ? 14.814 0.347 -30.935 1.00 96.38 334 ALA A CA 1
ATOM 2587 C C . ALA A 1 334 ? 15.335 1.792 -30.845 1.00 96.38 334 ALA A C 1
ATOM 2589 O O . ALA A 1 334 ? 16.087 2.108 -29.928 1.00 96.38 334 ALA A O 1
ATOM 2590 N N . ASN A 1 335 ? 14.907 2.706 -31.724 1.00 94.56 335 ASN A N 1
ATOM 2591 C CA . ASN A 1 335 ? 15.262 4.125 -31.597 1.00 94.56 335 ASN A CA 1
ATOM 2592 C C . ASN A 1 335 ? 14.680 4.747 -30.313 1.00 94.56 335 ASN A C 1
ATOM 2594 O O . ASN A 1 335 ? 15.401 5.434 -29.594 1.00 94.56 335 ASN A O 1
ATOM 2598 N N . GLN A 1 336 ? 13.420 4.445 -29.978 1.00 89.69 336 GLN A N 1
ATOM 2599 C CA . GLN A 1 336 ? 12.788 4.890 -28.726 1.00 89.69 336 GLN A CA 1
ATOM 2600 C C . GLN A 1 336 ? 13.481 4.309 -27.482 1.00 89.69 336 GLN A C 1
ATOM 2602 O O . GLN A 1 336 ? 13.637 4.999 -26.472 1.00 89.69 336 GLN A O 1
ATOM 2607 N N . PHE A 1 337 ? 13.932 3.056 -27.557 1.00 91.56 337 PHE A N 1
ATOM 2608 C CA . PHE A 1 337 ? 14.734 2.416 -26.515 1.00 91.56 337 PHE A CA 1
ATOM 2609 C C . PHE A 1 337 ? 16.037 3.180 -26.266 1.00 91.56 337 PHE A C 1
ATOM 2611 O O . PHE A 1 337 ? 16.361 3.480 -25.116 1.00 91.56 337 PHE A O 1
ATOM 2618 N N . ILE A 1 338 ? 16.746 3.560 -27.336 1.00 89.75 338 ILE A N 1
ATOM 2619 C CA . ILE A 1 338 ? 17.951 4.394 -27.237 1.00 89.75 338 ILE A CA 1
ATOM 2620 C C . ILE A 1 338 ? 17.625 5.743 -26.603 1.00 89.75 338 ILE A C 1
ATOM 2622 O O . ILE A 1 338 ? 18.326 6.141 -25.681 1.00 89.75 338 ILE A O 1
ATOM 2626 N N . ASP A 1 339 ? 16.569 6.424 -27.047 1.00 85.06 339 ASP A N 1
ATOM 2627 C CA . ASP A 1 339 ? 16.197 7.738 -26.506 1.00 85.06 339 ASP A CA 1
ATOM 2628 C C . ASP A 1 339 ? 15.821 7.672 -25.013 1.00 85.06 339 ASP A C 1
ATOM 2630 O O . ASP A 1 339 ? 16.058 8.623 -24.270 1.00 85.06 339 ASP A O 1
ATOM 2634 N N . THR A 1 340 ? 15.284 6.538 -24.553 1.00 78.31 340 THR A N 1
ATOM 2635 C CA . THR A 1 340 ? 14.945 6.320 -23.137 1.00 78.31 340 THR A CA 1
ATOM 2636 C C . THR A 1 340 ? 16.191 6.111 -22.274 1.00 78.31 340 THR A C 1
ATOM 2638 O O . THR A 1 340 ? 16.254 6.596 -21.145 1.00 78.31 340 THR A O 1
ATOM 2641 N N . LEU A 1 341 ? 17.181 5.377 -22.788 1.00 78.88 341 LEU A N 1
ATOM 2642 C CA . LEU A 1 341 ? 18.361 4.964 -22.026 1.00 78.88 341 LEU A CA 1
ATOM 2643 C C . LEU A 1 341 ? 19.536 5.931 -22.146 1.00 78.88 341 LEU A C 1
ATOM 2645 O O . LEU A 1 341 ? 20.331 6.046 -21.217 1.00 78.88 341 LEU A O 1
ATOM 2649 N N . MET A 1 342 ? 19.677 6.610 -23.278 1.00 78.38 342 MET A N 1
ATOM 2650 C CA . MET A 1 342 ? 20.828 7.448 -23.595 1.00 78.38 342 MET A CA 1
ATOM 2651 C C . MET A 1 342 ? 20.395 8.917 -23.569 1.00 78.38 342 MET A C 1
ATOM 2653 O O . MET A 1 342 ? 20.027 9.490 -24.593 1.00 78.38 342 MET A O 1
ATOM 2657 N N . ILE A 1 343 ? 20.418 9.534 -22.382 1.00 63.16 343 ILE A N 1
ATOM 2658 C CA . ILE A 1 343 ? 20.096 10.960 -22.224 1.00 63.16 343 ILE A CA 1
ATOM 2659 C C . ILE A 1 343 ? 21.191 11.792 -22.910 1.00 63.16 343 ILE A C 1
ATOM 2661 O O . ILE A 1 343 ? 22.369 11.689 -22.576 1.00 63.16 343 ILE A O 1
ATOM 2665 N N . ASN A 1 344 ? 20.803 12.626 -23.876 1.00 53.91 344 ASN A N 1
ATOM 2666 C CA . ASN A 1 344 ? 21.717 13.515 -24.595 1.00 53.91 344 ASN A CA 1
ATOM 2667 C C . ASN A 1 344 ? 22.002 14.783 -23.766 1.00 53.91 344 ASN A C 1
ATOM 2669 O O . ASN A 1 344 ? 21.394 15.820 -24.022 1.00 53.91 344 ASN A O 1
ATOM 2673 N N . ASP A 1 345 ? 22.912 14.716 -22.785 1.00 47.50 345 ASP A N 1
ATOM 2674 C CA . ASP A 1 345 ? 23.390 15.903 -22.037 1.00 47.50 345 ASP A CA 1
ATOM 2675 C C . ASP A 1 345 ? 24.767 16.432 -22.492 1.00 47.50 345 ASP A C 1
ATOM 2677 O O . ASP A 1 345 ? 25.304 17.377 -21.920 1.00 47.50 345 ASP A O 1
ATOM 2681 N N . GLY A 1 346 ? 25.299 15.902 -23.598 1.00 48.09 346 GLY A N 1
ATOM 2682 C CA . GLY A 1 346 ? 26.374 16.554 -24.345 1.00 48.09 346 GLY A CA 1
ATOM 2683 C C . GLY A 1 346 ? 27.806 16.195 -23.953 1.00 48.09 346 GLY A C 1
ATOM 2684 O O . GLY A 1 346 ? 28.708 16.816 -24.504 1.00 48.09 346 GLY A O 1
ATOM 2685 N N . SER A 1 347 ? 28.064 15.215 -23.076 1.00 46.09 347 SER A N 1
ATOM 2686 C CA . SER A 1 347 ? 29.375 14.511 -23.049 1.00 46.09 347 SER A CA 1
ATOM 2687 C C . SER A 1 347 ? 29.516 13.354 -22.053 1.00 46.09 347 SER A C 1
ATOM 2689 O O . SER A 1 347 ? 30.548 12.688 -22.100 1.00 46.09 347 SER A O 1
ATOM 2691 N N . ASN A 1 348 ? 28.537 13.054 -21.190 1.00 45.72 348 ASN A N 1
ATOM 2692 C CA . ASN A 1 348 ? 28.712 11.999 -20.187 1.00 45.72 348 ASN A CA 1
ATOM 2693 C C . ASN A 1 348 ? 27.571 10.971 -20.229 1.00 45.72 348 ASN A C 1
ATOM 2695 O O . ASN A 1 348 ? 26.596 11.053 -19.484 1.00 45.72 348 ASN A O 1
ATOM 2699 N N . TYR A 1 349 ? 27.679 9.989 -21.133 1.00 57.84 349 TYR A N 1
ATOM 2700 C CA . TYR A 1 349 ? 26.731 8.876 -21.159 1.00 57.84 349 TYR A CA 1
ATOM 2701 C C . TYR A 1 349 ? 27.047 7.918 -20.007 1.00 57.84 349 TYR A C 1
ATOM 2703 O O . TYR A 1 349 ? 27.973 7.112 -20.094 1.00 57.84 349 TYR A O 1
ATOM 2711 N N . ASN A 1 350 ? 26.262 8.001 -18.932 1.00 66.88 350 ASN A N 1
ATOM 2712 C CA . ASN A 1 350 ? 26.329 7.039 -17.832 1.00 66.88 350 ASN A CA 1
ATOM 2713 C C . ASN A 1 350 ? 26.073 5.596 -18.336 1.00 66.88 350 ASN A C 1
ATOM 2715 O O . ASN A 1 350 ? 26.757 4.632 -17.983 1.00 66.88 350 ASN A O 1
ATOM 2719 N N . ASN A 1 351 ? 25.116 5.468 -19.258 1.00 80.12 351 ASN A N 1
ATOM 2720 C CA . ASN A 1 351 ? 24.839 4.234 -19.980 1.00 80.12 351 ASN A CA 1
ATOM 2721 C C . ASN A 1 351 ? 25.741 4.122 -21.211 1.00 80.12 351 ASN A C 1
ATOM 2723 O O . ASN A 1 351 ? 25.937 5.086 -21.946 1.00 80.12 351 ASN A O 1
ATOM 2727 N N . ARG A 1 352 ? 26.257 2.924 -21.470 1.00 86.19 352 ARG A N 1
ATOM 2728 C CA . ARG A 1 352 ? 26.988 2.591 -22.693 1.00 86.19 352 ARG A CA 1
ATOM 2729 C C . ARG A 1 352 ? 26.185 1.568 -23.472 1.00 86.19 352 ARG A C 1
ATOM 2731 O O . ARG A 1 352 ? 25.667 0.617 -22.893 1.00 86.19 352 ARG A O 1
ATOM 2738 N N . LEU A 1 353 ? 26.101 1.749 -24.782 1.00 91.56 353 LEU A N 1
ATOM 2739 C CA . LEU A 1 353 ? 25.265 0.917 -25.636 1.00 91.56 353 LEU A CA 1
ATOM 2740 C C . LEU A 1 353 ? 26.065 0.371 -26.814 1.00 91.56 353 LEU A C 1
ATOM 2742 O O . LEU A 1 353 ? 26.774 1.115 -27.490 1.00 91.56 353 LEU A O 1
ATOM 2746 N N . CYS A 1 354 ? 25.891 -0.914 -27.100 1.00 94.88 354 CYS A N 1
ATOM 2747 C CA . CYS A 1 354 ? 26.254 -1.527 -28.368 1.00 94.88 354 CYS A CA 1
ATOM 2748 C C . CYS A 1 354 ? 25.002 -1.970 -29.117 1.00 94.88 354 CYS A C 1
ATOM 2750 O O . CYS A 1 354 ? 24.095 -2.545 -28.518 1.00 94.88 354 CYS A O 1
ATOM 2752 N N . ILE A 1 355 ? 24.988 -1.764 -30.431 1.00 96.50 355 ILE A N 1
ATOM 2753 C CA . ILE A 1 355 ? 24.073 -2.461 -31.336 1.00 96.50 355 ILE A CA 1
ATOM 2754 C C . ILE A 1 355 ? 24.817 -3.644 -31.937 1.00 96.50 355 ILE A C 1
ATOM 2756 O O . ILE A 1 355 ? 25.939 -3.467 -32.409 1.00 96.50 355 ILE A O 1
ATOM 2760 N N . VAL A 1 356 ? 24.180 -4.812 -31.932 1.00 97.69 356 VAL A N 1
ATOM 2761 C CA . VAL A 1 356 ? 24.597 -6.015 -32.658 1.00 97.69 356 VAL A CA 1
ATOM 2762 C C . VAL A 1 356 ? 23.520 -6.333 -33.692 1.00 97.69 356 VAL A C 1
ATOM 2764 O O . VAL A 1 356 ? 22.335 -6.357 -33.367 1.00 97.69 356 VAL A O 1
ATOM 2767 N N . THR A 1 357 ? 23.912 -6.571 -34.933 1.00 95.94 357 THR A N 1
ATOM 2768 C CA . THR A 1 357 ? 23.032 -6.996 -36.027 1.00 95.94 357 THR A CA 1
ATOM 2769 C C . THR A 1 357 ? 23.270 -8.463 -36.340 1.00 95.94 357 THR A C 1
ATOM 2771 O O . THR A 1 357 ? 24.398 -8.947 -36.289 1.00 95.94 357 THR A O 1
ATOM 2774 N N . MET A 1 358 ? 22.214 -9.202 -36.665 1.00 94.25 358 MET A N 1
ATOM 2775 C CA . MET A 1 358 ? 22.329 -10.652 -36.825 1.00 94.25 358 MET A CA 1
ATOM 2776 C C . MET A 1 358 ? 23.049 -11.051 -38.125 1.00 94.25 358 MET A C 1
ATOM 2778 O O . MET A 1 358 ? 23.910 -11.937 -38.142 1.00 94.25 358 MET A O 1
ATOM 2782 N N . ASN A 1 359 ? 22.752 -10.370 -39.232 1.00 89.06 359 ASN A N 1
ATOM 2783 C CA . ASN A 1 359 ? 23.250 -10.710 -40.565 1.00 89.06 359 ASN A CA 1
ATOM 2784 C C . ASN A 1 359 ? 24.194 -9.667 -41.130 1.00 89.06 359 ASN A C 1
ATOM 2786 O O . ASN A 1 359 ? 25.252 -10.025 -41.658 1.00 89.06 359 ASN A O 1
ATOM 2790 N N . LYS A 1 360 ? 23.818 -8.389 -41.080 1.00 85.31 360 LYS A N 1
ATOM 2791 C CA . LYS A 1 360 ? 24.590 -7.337 -41.744 1.00 85.31 360 LYS A CA 1
ATOM 2792 C C . LYS A 1 360 ? 25.802 -6.934 -40.922 1.00 85.31 360 LYS A C 1
ATOM 2794 O O . LYS A 1 360 ? 25.707 -6.748 -39.717 1.00 85.31 360 LYS A O 1
ATOM 2799 N N . ALA A 1 361 ? 26.938 -6.749 -41.587 1.00 85.44 361 ALA A N 1
ATOM 2800 C CA . ALA A 1 361 ? 28.054 -6.041 -40.983 1.00 85.44 361 ALA A CA 1
ATOM 2801 C C . ALA A 1 361 ? 27.736 -4.539 -40.914 1.00 85.44 361 ALA A C 1
ATOM 2803 O O . ALA A 1 361 ? 27.165 -3.973 -41.847 1.00 85.44 361 ALA A O 1
ATOM 2804 N N . ILE A 1 362 ? 28.106 -3.912 -39.802 1.00 83.44 362 ILE A N 1
ATOM 2805 C CA . ILE A 1 362 ? 27.907 -2.487 -39.526 1.00 83.44 362 ILE A CA 1
ATOM 2806 C C . ILE A 1 362 ? 29.150 -1.686 -39.932 1.00 83.44 362 ILE A C 1
ATOM 2808 O O . ILE A 1 362 ? 29.030 -0.585 -40.462 1.00 83.44 362 ILE A O 1
ATOM 2812 N N . ASP A 1 363 ? 30.341 -2.237 -39.678 1.00 69.06 363 ASP A N 1
ATOM 2813 C CA . ASP A 1 363 ? 31.631 -1.563 -39.870 1.00 69.06 363 ASP A CA 1
ATOM 2814 C C . ASP A 1 363 ? 32.635 -2.529 -40.517 1.00 69.06 363 ASP A C 1
ATOM 2816 O O . ASP A 1 363 ? 33.429 -3.202 -39.851 1.00 69.06 363 ASP A O 1
ATOM 2820 N N . GLY A 1 364 ? 32.514 -2.692 -41.838 1.00 79.38 364 GLY A N 1
ATOM 2821 C CA . GLY A 1 364 ? 33.331 -3.620 -42.619 1.00 79.38 364 GLY A CA 1
ATOM 2822 C C . GLY A 1 364 ? 32.981 -5.084 -42.346 1.00 79.38 364 GLY A C 1
ATOM 2823 O O . GLY A 1 364 ? 32.079 -5.628 -42.975 1.00 79.38 364 GLY A O 1
ATOM 2824 N N . THR A 1 365 ? 33.710 -5.728 -41.430 1.00 79.00 365 THR A N 1
ATOM 2825 C CA . THR A 1 365 ? 33.537 -7.152 -41.076 1.00 79.00 365 THR A CA 1
ATOM 2826 C C . THR A 1 365 ? 32.771 -7.374 -39.775 1.00 79.00 365 THR A C 1
ATOM 2828 O O . THR A 1 365 ? 32.277 -8.476 -39.546 1.00 79.00 365 THR A O 1
ATOM 2831 N N . LYS A 1 366 ? 32.653 -6.352 -38.917 1.00 87.00 366 LYS A N 1
ATOM 2832 C CA . LYS A 1 366 ? 31.989 -6.474 -37.614 1.00 87.00 366 LYS A CA 1
ATOM 2833 C C . LYS A 1 366 ? 30.491 -6.262 -37.741 1.00 87.00 366 LYS A C 1
ATOM 2835 O O . LYS A 1 366 ? 30.057 -5.313 -38.394 1.00 87.00 366 LYS A O 1
ATOM 2840 N N . LYS A 1 367 ? 29.706 -7.073 -37.033 1.00 92.25 367 LYS A N 1
ATOM 2841 C CA . LYS A 1 367 ? 28.252 -6.898 -36.910 1.00 92.25 367 LYS A CA 1
ATOM 2842 C C . LYS A 1 367 ? 27.838 -6.157 -35.638 1.00 92.25 367 LYS A C 1
ATOM 2844 O O . LYS A 1 367 ? 26.684 -6.202 -35.242 1.00 92.25 367 LYS A O 1
ATOM 2849 N N . TYR A 1 368 ? 28.772 -5.472 -34.982 1.00 94.38 368 TYR A N 1
ATOM 2850 C CA . TYR A 1 368 ? 28.479 -4.693 -33.787 1.00 94.38 368 TYR A CA 1
ATOM 2851 C C . TYR A 1 368 ? 29.156 -3.323 -33.811 1.00 94.38 368 TYR A C 1
ATOM 2853 O O . TYR A 1 368 ? 30.222 -3.146 -34.409 1.00 94.38 368 TYR A O 1
ATOM 2861 N N . LYS A 1 369 ? 28.541 -2.345 -33.142 1.00 94.38 369 LYS A N 1
ATOM 2862 C CA . LYS A 1 369 ? 29.101 -1.005 -32.932 1.00 94.38 369 LYS A CA 1
ATOM 2863 C C . LYS A 1 369 ? 28.672 -0.475 -31.569 1.00 94.38 369 LYS A C 1
ATOM 2865 O O . LYS A 1 369 ? 27.496 -0.546 -31.225 1.00 94.38 369 LYS A O 1
ATOM 2870 N N . CYS A 1 370 ? 29.628 0.062 -30.819 1.00 91.88 370 CYS A N 1
ATOM 2871 C CA . CYS A 1 370 ? 29.449 0.498 -29.437 1.00 91.88 370 CYS A CA 1
ATOM 2872 C C . CYS A 1 370 ? 29.725 1.986 -29.284 1.00 91.88 370 CYS A C 1
ATOM 2874 O O . CYS A 1 370 ? 30.638 2.500 -29.929 1.00 91.88 370 CYS A O 1
ATOM 2876 N N . THR A 1 371 ? 28.988 2.652 -28.398 1.00 88.44 371 THR A N 1
ATOM 2877 C CA . THR A 1 371 ? 29.338 4.000 -27.949 1.00 88.44 371 THR A CA 1
ATOM 2878 C C . THR A 1 371 ? 30.706 3.999 -27.277 1.00 88.44 371 THR A C 1
ATOM 2880 O O . THR A 1 371 ? 30.971 3.160 -26.415 1.00 88.44 371 THR A O 1
ATOM 2883 N N . ASP A 1 372 ? 31.546 4.966 -27.622 1.00 80.94 372 ASP A N 1
ATOM 2884 C CA . ASP A 1 372 ? 32.925 5.093 -27.131 1.00 80.94 372 ASP A CA 1
ATOM 2885 C C . ASP A 1 372 ? 33.141 6.357 -26.277 1.00 80.94 372 ASP A C 1
ATOM 2887 O O . ASP A 1 372 ? 34.270 6.675 -25.912 1.00 80.94 372 ASP A O 1
ATOM 2891 N N . GLY A 1 373 ? 32.065 7.092 -25.974 1.00 67.88 373 GLY A N 1
ATOM 2892 C CA . GLY A 1 373 ? 32.125 8.361 -25.244 1.00 67.88 373 GLY A CA 1
ATOM 2893 C C . GLY A 1 373 ? 32.731 9.519 -26.046 1.00 67.88 373 GLY A C 1
ATOM 2894 O O . GLY A 1 373 ? 32.936 10.591 -25.486 1.00 67.88 373 GLY A O 1
ATOM 2895 N N . SER A 1 374 ? 33.017 9.330 -27.339 1.00 72.06 374 SER A N 1
ATOM 2896 C CA . SER A 1 374 ? 33.597 10.353 -28.211 1.00 72.06 374 SER A CA 1
ATOM 2897 C C . SER A 1 374 ? 32.981 10.327 -29.617 1.00 72.06 374 SER A C 1
ATOM 2899 O O . SER A 1 374 ? 32.071 11.104 -29.899 1.00 72.06 374 SER A O 1
ATOM 2901 N N . THR A 1 375 ? 33.445 9.450 -30.508 1.00 78.75 375 THR A N 1
ATOM 2902 C CA . THR A 1 375 ? 33.075 9.442 -31.933 1.00 78.75 375 THR A CA 1
ATOM 2903 C C . THR A 1 375 ? 31.778 8.693 -32.232 1.00 78.75 375 THR A C 1
ATOM 2905 O O . THR A 1 375 ? 31.029 9.063 -33.142 1.00 78.75 375 THR A O 1
ATOM 2908 N N . VAL A 1 376 ? 31.473 7.651 -31.461 1.00 84.38 376 VAL A N 1
ATOM 2909 C CA . VAL A 1 376 ? 30.259 6.850 -31.617 1.00 84.38 376 VAL A CA 1
ATOM 2910 C C . VAL A 1 376 ? 29.230 7.316 -30.595 1.00 84.38 376 VAL A C 1
ATOM 2912 O O . VAL A 1 376 ? 29.266 6.953 -29.420 1.00 84.38 376 VAL A O 1
ATOM 2915 N N . THR A 1 377 ? 28.290 8.130 -31.067 1.00 86.25 377 THR A N 1
ATOM 2916 C CA . THR A 1 377 ? 27.205 8.707 -30.261 1.00 86.25 377 THR A CA 1
ATOM 2917 C C . THR A 1 377 ? 25.936 7.845 -30.334 1.00 86.25 377 THR A C 1
ATOM 2919 O O . THR A 1 377 ? 25.803 7.025 -31.251 1.00 86.25 377 THR A O 1
ATOM 2922 N N . PRO A 1 378 ? 24.942 8.049 -29.448 1.00 87.00 378 PRO A N 1
ATOM 2923 C CA . PRO A 1 378 ? 23.617 7.448 -29.604 1.00 87.00 378 PRO A CA 1
ATOM 2924 C C . PRO A 1 378 ? 22.999 7.731 -30.978 1.00 87.00 378 PRO A C 1
ATOM 2926 O O . PRO A 1 378 ? 22.367 6.857 -31.566 1.00 87.00 378 PRO A O 1
ATOM 2929 N N . GLN A 1 379 ? 23.239 8.917 -31.549 1.00 87.94 379 GLN A N 1
ATOM 2930 C CA . GLN A 1 379 ? 22.777 9.256 -32.895 1.00 87.94 379 GLN A CA 1
ATOM 2931 C C . GLN A 1 379 ? 23.456 8.405 -33.983 1.00 87.94 379 GLN A C 1
ATOM 2933 O O . GLN A 1 379 ? 22.803 8.011 -34.954 1.00 87.94 379 GLN A O 1
ATOM 2938 N N . SER A 1 380 ? 24.738 8.065 -33.809 1.00 89.81 380 SER A N 1
ATOM 2939 C CA . SER A 1 380 ? 25.448 7.122 -34.682 1.00 89.81 380 SER A CA 1
ATOM 2940 C C . SER A 1 380 ? 24.774 5.741 -34.666 1.00 89.81 380 SER A C 1
ATOM 2942 O O . SER A 1 380 ? 24.551 5.153 -35.723 1.00 89.81 380 SER A O 1
ATOM 2944 N N . LEU A 1 381 ? 24.364 5.254 -33.488 1.00 92.56 381 LEU A N 1
ATOM 2945 C CA . LEU A 1 381 ? 23.657 3.974 -33.340 1.00 92.56 381 LEU A CA 1
ATOM 2946 C C . LEU A 1 381 ? 22.239 4.003 -33.936 1.00 92.56 381 LEU A C 1
ATOM 2948 O O . LEU A 1 381 ? 21.855 3.077 -34.650 1.00 92.56 381 LEU A O 1
ATOM 2952 N N . LYS A 1 382 ? 21.485 5.092 -33.739 1.00 93.56 382 LYS A N 1
ATOM 2953 C CA . LYS A 1 382 ? 20.163 5.278 -34.372 1.00 93.56 382 LYS A CA 1
ATOM 2954 C C . LYS A 1 382 ? 20.237 5.302 -35.901 1.00 93.56 382 LYS A C 1
ATOM 2956 O O . LYS A 1 382 ? 19.331 4.819 -36.583 1.00 93.56 382 LYS A O 1
ATOM 2961 N N . THR A 1 383 ? 21.331 5.822 -36.458 1.00 93.94 383 THR A N 1
ATOM 2962 C CA . THR A 1 383 ? 21.573 5.816 -37.910 1.00 93.94 383 THR A CA 1
ATOM 2963 C C . THR A 1 383 ? 21.761 4.388 -38.429 1.00 93.94 383 THR A C 1
ATOM 2965 O O . THR A 1 383 ? 21.177 4.028 -39.450 1.00 93.94 383 THR A O 1
ATOM 2968 N N . ILE A 1 384 ? 22.497 3.545 -37.694 1.00 94.44 384 ILE A N 1
ATOM 2969 C CA . ILE A 1 384 ? 22.653 2.116 -38.012 1.00 94.44 384 ILE A CA 1
ATOM 2970 C C . ILE A 1 384 ? 21.291 1.416 -38.014 1.00 94.44 384 ILE A C 1
ATOM 2972 O O . ILE A 1 384 ? 20.949 0.770 -39.001 1.00 94.44 384 ILE A O 1
ATOM 2976 N N . ILE A 1 385 ? 20.491 1.606 -36.958 1.00 95.38 385 ILE A N 1
ATOM 2977 C CA . ILE A 1 385 ? 19.139 1.033 -36.848 1.00 95.38 385 ILE A CA 1
ATOM 2978 C C . ILE A 1 385 ? 18.272 1.459 -38.036 1.00 95.38 385 ILE A C 1
ATOM 2980 O O . ILE A 1 385 ? 17.675 0.624 -38.714 1.00 95.38 385 ILE A O 1
ATOM 2984 N N . THR A 1 386 ? 18.238 2.757 -38.339 1.00 94.94 386 THR A N 1
ATOM 2985 C CA . THR A 1 386 ? 17.421 3.312 -39.430 1.00 94.94 386 THR A CA 1
ATOM 2986 C C . THR A 1 386 ? 17.771 2.688 -40.786 1.00 94.94 386 THR A C 1
ATOM 2988 O O . THR A 1 386 ? 16.875 2.423 -41.594 1.00 94.94 386 THR A O 1
ATOM 2991 N N . ASN A 1 387 ? 19.047 2.360 -41.001 1.00 93.62 387 ASN A N 1
ATOM 2992 C CA . ASN A 1 387 ? 19.563 1.784 -42.243 1.00 93.62 387 ASN A CA 1
ATOM 2993 C C . ASN A 1 387 ? 19.511 0.248 -42.309 1.00 93.62 387 ASN A C 1
ATOM 2995 O O . ASN A 1 387 ? 19.916 -0.320 -43.324 1.00 93.62 387 ASN A O 1
ATOM 2999 N N . LEU A 1 388 ? 18.996 -0.440 -41.282 1.00 94.25 388 LEU A N 1
ATOM 3000 C CA . LEU A 1 388 ? 18.854 -1.898 -41.328 1.00 94.25 388 LEU A CA 1
ATOM 3001 C C . LEU A 1 388 ? 18.003 -2.341 -42.521 1.00 94.25 388 LEU A C 1
ATOM 3003 O O . LEU A 1 388 ? 17.014 -1.697 -42.886 1.00 94.25 388 LEU A O 1
ATOM 3007 N N . THR A 1 389 ? 18.369 -3.476 -43.104 1.00 94.00 389 THR A N 1
ATOM 3008 C CA . THR A 1 389 ? 17.634 -4.120 -44.197 1.00 94.00 389 THR A CA 1
ATOM 3009 C C . THR A 1 389 ? 17.456 -5.594 -43.871 1.00 94.00 389 THR A C 1
ATOM 3011 O O . THR A 1 389 ? 18.390 -6.232 -43.397 1.00 94.00 389 THR A O 1
ATOM 3014 N N . ALA A 1 390 ? 16.258 -6.122 -44.121 1.00 95.69 390 ALA A N 1
ATOM 3015 C CA . ALA A 1 390 ? 15.941 -7.517 -43.843 1.00 95.69 390 ALA A CA 1
ATOM 3016 C C . ALA A 1 390 ? 16.586 -8.426 -44.895 1.00 95.69 390 ALA A C 1
ATOM 3018 O O . ALA A 1 390 ? 16.288 -8.303 -46.086 1.00 95.69 390 ALA A O 1
ATOM 3019 N N . SER A 1 391 ? 17.474 -9.324 -44.478 1.00 92.25 391 SER A N 1
ATOM 3020 C CA . SER A 1 391 ? 18.084 -10.330 -45.349 1.00 92.25 391 SER A CA 1
ATOM 3021 C C . SER A 1 391 ? 18.837 -11.391 -44.552 1.00 92.25 391 SER A C 1
ATOM 3023 O O . SER A 1 391 ? 19.341 -11.108 -43.473 1.00 92.25 391 SER A O 1
ATOM 3025 N N . GLY A 1 392 ? 19.061 -12.553 -45.160 1.00 91.19 392 GLY A N 1
ATOM 3026 C CA . GLY A 1 392 ? 19.940 -13.571 -44.591 1.00 91.19 392 GLY A CA 1
ATOM 3027 C C . GLY A 1 392 ? 19.225 -14.521 -43.635 1.00 91.19 392 GLY A C 1
ATOM 3028 O O . GLY A 1 392 ? 18.001 -14.657 -43.681 1.00 91.19 392 GLY A O 1
ATOM 3029 N N . LEU A 1 393 ? 20.032 -15.219 -42.841 1.00 93.19 393 LEU A N 1
ATOM 3030 C CA . LEU A 1 393 ? 19.635 -16.290 -41.928 1.00 93.19 393 LEU A CA 1
ATOM 3031 C C . LEU A 1 393 ? 19.374 -15.726 -40.518 1.00 93.19 393 LEU A C 1
ATOM 3033 O O . LEU A 1 393 ? 19.357 -14.523 -40.308 1.00 93.19 393 LEU A O 1
ATOM 3037 N N . THR A 1 394 ? 19.221 -16.595 -39.533 1.00 94.44 394 THR A N 1
ATOM 3038 C CA . THR A 1 394 ? 19.009 -16.290 -38.118 1.00 94.44 394 THR A CA 1
ATOM 3039 C C . THR A 1 394 ? 20.125 -16.964 -37.291 1.00 94.44 394 THR A C 1
ATOM 3041 O O . THR A 1 394 ? 19.883 -17.959 -36.603 1.00 94.44 394 THR A O 1
ATOM 3044 N N . PRO A 1 395 ? 21.400 -16.536 -37.419 1.00 94.75 395 PRO A N 1
ATOM 3045 C CA . PRO A 1 395 ? 22.540 -17.207 -36.783 1.00 94.75 395 PRO A CA 1
ATOM 3046 C C . PRO A 1 395 ? 22.731 -16.778 -35.316 1.00 94.75 395 PRO A C 1
ATOM 3048 O O . PRO A 1 395 ? 23.450 -15.820 -35.018 1.00 94.75 395 PRO A O 1
ATOM 3051 N N . TYR A 1 396 ? 22.088 -17.478 -34.377 1.00 95.69 396 TYR A N 1
ATOM 3052 C CA . TYR A 1 396 ? 22.184 -17.154 -32.943 1.00 95.69 396 TYR A CA 1
ATOM 3053 C C . TYR A 1 396 ? 23.607 -17.294 -32.392 1.00 95.69 396 TYR A C 1
ATOM 3055 O O . TYR A 1 396 ? 24.028 -16.472 -31.587 1.00 95.69 396 TYR A O 1
ATOM 3063 N N . ASP A 1 397 ? 24.357 -18.293 -32.844 1.00 93.75 397 ASP A N 1
ATOM 3064 C CA . ASP A 1 397 ? 25.729 -18.579 -32.418 1.00 93.75 397 ASP A CA 1
ATOM 3065 C C . ASP A 1 397 ? 26.671 -17.379 -32.601 1.00 93.75 397 ASP A C 1
ATOM 3067 O O . ASP A 1 397 ? 27.235 -16.860 -31.633 1.00 93.75 397 ASP A O 1
ATOM 3071 N N . THR A 1 398 ? 26.791 -16.879 -33.830 1.00 93.19 398 THR A N 1
ATOM 3072 C CA . THR A 1 398 ? 27.662 -15.743 -34.158 1.00 93.19 398 THR A CA 1
ATOM 3073 C C . THR A 1 398 ? 27.143 -14.443 -33.557 1.00 93.19 398 THR A C 1
ATOM 3075 O O . THR A 1 398 ? 27.932 -13.625 -33.093 1.00 93.19 398 THR A O 1
ATOM 3078 N N . THR A 1 399 ? 25.822 -14.283 -33.472 1.00 96.19 399 THR A N 1
ATOM 3079 C CA . THR A 1 399 ? 25.210 -13.092 -32.873 1.00 96.19 399 THR A CA 1
ATOM 3080 C C . THR A 1 399 ? 25.482 -13.023 -31.376 1.00 96.19 399 THR A C 1
ATOM 3082 O O . THR A 1 399 ? 25.891 -11.977 -30.882 1.00 96.19 399 THR A O 1
ATOM 3085 N N . LEU A 1 400 ? 25.337 -14.132 -30.644 1.00 96.88 400 LEU A N 1
ATOM 3086 C CA . LEU A 1 400 ? 25.676 -14.180 -29.220 1.00 96.88 400 LEU A CA 1
ATOM 3087 C C . LEU A 1 400 ? 27.186 -14.065 -28.986 1.00 96.88 400 LEU A C 1
ATOM 3089 O O . LEU A 1 400 ? 27.594 -13.470 -27.990 1.00 96.88 400 LEU A O 1
ATOM 3093 N N . ALA A 1 401 ? 28.029 -14.553 -29.901 1.00 95.62 401 ALA A N 1
ATOM 3094 C CA . ALA A 1 401 ? 29.471 -14.309 -29.836 1.00 95.62 401 ALA A CA 1
ATOM 3095 C C . ALA A 1 401 ? 29.803 -12.807 -29.952 1.00 95.62 401 ALA A C 1
ATOM 3097 O O . ALA A 1 401 ? 30.593 -12.282 -29.158 1.00 95.62 401 ALA A O 1
ATOM 3098 N N . ASP A 1 402 ? 29.156 -12.098 -30.880 1.00 96.94 402 ASP A N 1
ATOM 3099 C CA . ASP A 1 402 ? 29.285 -10.645 -31.025 1.00 96.94 402 ASP A CA 1
ATOM 3100 C C . ASP A 1 402 ? 28.691 -9.898 -29.821 1.00 96.94 402 ASP A C 1
ATOM 3102 O O . ASP A 1 402 ? 29.268 -8.905 -29.365 1.00 96.94 402 ASP A O 1
ATOM 3106 N N . CYS A 1 403 ? 27.591 -10.392 -29.238 1.00 97.69 403 CYS A N 1
ATOM 3107 C CA . CYS A 1 403 ? 27.042 -9.843 -28.000 1.00 97.69 403 CYS A CA 1
ATOM 3108 C C . CYS A 1 403 ? 28.017 -9.970 -26.836 1.00 97.69 403 CYS A C 1
ATOM 3110 O O . CYS A 1 403 ? 28.237 -8.997 -26.117 1.00 97.69 403 CYS A O 1
ATOM 3112 N N . TYR A 1 404 ? 28.614 -11.147 -26.659 1.00 97.56 404 TYR A N 1
ATOM 3113 C CA . TYR A 1 404 ? 29.580 -11.394 -25.597 1.00 97.56 404 TYR A CA 1
ATOM 3114 C C . TYR A 1 404 ? 30.825 -10.513 -25.762 1.00 97.56 404 TYR A C 1
ATOM 3116 O O . TYR A 1 404 ? 31.244 -9.851 -24.815 1.00 97.56 404 TYR A O 1
ATOM 3124 N N . THR A 1 405 ? 31.346 -10.406 -26.987 1.00 96.75 405 THR A N 1
ATOM 3125 C CA . THR A 1 405 ? 32.479 -9.523 -27.316 1.00 96.75 405 THR A CA 1
ATOM 3126 C C . THR A 1 405 ? 32.150 -8.052 -27.035 1.00 96.75 405 THR A C 1
ATOM 3128 O O . THR A 1 405 ? 32.945 -7.323 -26.437 1.00 96.75 405 THR A O 1
ATOM 3131 N N . SER A 1 406 ? 30.955 -7.607 -27.430 1.00 96.25 406 SER A N 1
ATOM 3132 C CA . SER A 1 406 ? 30.462 -6.250 -27.167 1.00 96.25 406 SER A CA 1
ATOM 3133 C C . SER A 1 406 ? 30.355 -5.979 -25.668 1.00 96.25 406 SER A C 1
ATOM 3135 O O . SER A 1 406 ? 30.827 -4.952 -25.184 1.00 96.25 406 SER A O 1
ATOM 3137 N N . LEU A 1 407 ? 29.797 -6.929 -24.918 1.00 96.44 407 LEU A N 1
ATOM 3138 C CA . LEU A 1 407 ? 29.639 -6.844 -23.472 1.00 96.44 407 LEU A CA 1
ATOM 3139 C C . LEU A 1 407 ? 30.991 -6.736 -22.754 1.00 96.44 407 LEU A C 1
ATOM 3141 O O . LEU A 1 407 ? 31.154 -5.880 -21.885 1.00 96.44 407 LEU A O 1
ATOM 3145 N N . GLN A 1 408 ? 31.978 -7.542 -23.154 1.00 96.06 408 GLN A N 1
ATOM 3146 C CA . GLN A 1 408 ? 33.347 -7.455 -22.636 1.00 96.06 408 GLN A CA 1
ATOM 3147 C C . GLN A 1 408 ? 33.958 -6.073 -22.893 1.00 96.06 408 GLN A C 1
ATOM 3149 O O . GLN A 1 408 ? 34.560 -5.490 -21.991 1.00 96.06 408 GLN A O 1
ATOM 3154 N N . SER A 1 409 ? 33.759 -5.522 -24.095 1.00 92.94 409 SER A N 1
ATOM 3155 C CA . SER A 1 409 ? 34.243 -4.184 -24.446 1.00 92.94 409 SER A CA 1
ATOM 3156 C C . SER A 1 409 ? 33.595 -3.084 -23.603 1.00 92.94 409 SER A C 1
ATOM 3158 O O . SER A 1 409 ? 34.288 -2.149 -23.204 1.00 92.94 409 SER A O 1
ATOM 3160 N N . LEU A 1 410 ? 32.287 -3.168 -23.338 1.00 91.06 410 LEU A N 1
ATOM 3161 C CA . LEU A 1 410 ? 31.591 -2.192 -22.497 1.00 91.06 410 LEU A CA 1
ATOM 3162 C C . LEU A 1 410 ? 32.046 -2.282 -21.040 1.00 91.06 410 LEU A C 1
ATOM 3164 O O . LEU A 1 410 ? 32.383 -1.260 -20.444 1.00 91.06 410 LEU A O 1
ATOM 3168 N N . TYR A 1 411 ? 32.126 -3.499 -20.499 1.00 89.62 411 TYR A N 1
ATOM 3169 C CA . TYR A 1 411 ? 32.558 -3.745 -19.125 1.00 89.62 411 TYR A CA 1
ATOM 3170 C C . TYR A 1 411 ? 33.995 -3.285 -18.876 1.00 89.62 411 TYR A C 1
ATOM 3172 O O . TYR A 1 411 ? 34.265 -2.620 -17.881 1.00 89.62 411 TYR A O 1
ATOM 3180 N N . ALA A 1 412 ? 34.918 -3.568 -19.800 1.00 89.69 412 ALA A N 1
ATOM 3181 C CA . ALA A 1 412 ? 36.298 -3.095 -19.695 1.00 89.69 412 ALA A CA 1
ATOM 3182 C C . ALA A 1 412 ? 36.384 -1.562 -19.628 1.00 89.69 412 ALA A C 1
ATOM 3184 O O . ALA A 1 412 ? 37.285 -1.020 -18.990 1.00 89.69 412 ALA A O 1
ATOM 3185 N N . ALA A 1 413 ? 35.444 -0.870 -20.272 1.00 82.75 413 ALA A N 1
ATOM 3186 C CA . ALA A 1 413 ? 35.416 0.580 -20.321 1.00 82.75 413 ALA A CA 1
ATOM 3187 C C . ALA A 1 413 ? 34.668 1.225 -19.135 1.00 82.75 413 ALA A C 1
ATOM 3189 O O . ALA A 1 413 ? 34.967 2.371 -18.799 1.00 82.75 413 ALA A O 1
ATOM 3190 N N . ASN A 1 414 ? 33.723 0.521 -18.497 1.00 78.31 414 ASN A N 1
ATOM 3191 C CA . ASN A 1 414 ? 33.176 0.875 -17.184 1.00 78.31 414 ASN A CA 1
ATOM 3192 C C . ASN A 1 414 ? 32.705 -0.382 -16.422 1.00 78.31 414 ASN A C 1
ATOM 3194 O O . ASN A 1 414 ? 31.640 -0.936 -16.709 1.00 78.31 414 ASN A O 1
ATOM 3198 N N . GLN A 1 415 ? 33.503 -0.813 -15.441 1.00 82.25 415 GLN A N 1
ATOM 3199 C CA . GLN A 1 415 ? 33.276 -2.050 -14.677 1.00 82.25 415 GLN A CA 1
ATOM 3200 C C . GLN A 1 415 ? 32.179 -1.911 -13.622 1.00 82.25 415 GLN A C 1
ATOM 3202 O O . GLN A 1 415 ? 31.619 -2.906 -13.172 1.00 82.25 415 GLN A O 1
ATOM 3207 N N . ASN A 1 416 ? 31.866 -0.680 -13.229 1.00 73.75 416 ASN A N 1
ATOM 3208 C CA . ASN A 1 416 ? 30.882 -0.417 -12.192 1.00 73.75 416 ASN A CA 1
ATOM 3209 C C . ASN A 1 416 ? 29.444 -0.389 -12.740 1.00 73.75 416 ASN A C 1
ATOM 3211 O O . ASN A 1 416 ? 28.486 -0.345 -11.968 1.00 73.75 416 ASN A O 1
ATOM 3215 N N . ASN A 1 417 ? 29.287 -0.402 -14.066 1.00 80.44 417 ASN A N 1
ATOM 3216 C CA . ASN A 1 417 ? 27.989 -0.429 -14.724 1.00 80.44 417 ASN A CA 1
ATOM 3217 C C . ASN A 1 417 ? 27.318 -1.805 -14.594 1.00 80.44 417 ASN A C 1
ATOM 3219 O O . ASN A 1 417 ? 27.957 -2.850 -14.720 1.00 80.44 417 ASN A O 1
ATOM 3223 N N . SER A 1 418 ? 25.993 -1.805 -14.439 1.00 85.38 418 SER A N 1
ATOM 3224 C CA . SER A 1 418 ? 25.194 -3.033 -14.518 1.00 85.38 418 SER A CA 1
ATOM 3225 C C . SER A 1 418 ? 25.131 -3.551 -15.954 1.00 85.38 418 SER A C 1
ATOM 3227 O O . SER A 1 418 ? 24.969 -2.778 -16.895 1.00 85.38 418 SER A O 1
ATOM 3229 N N . ASN A 1 419 ? 25.235 -4.866 -16.132 1.00 91.50 419 ASN A N 1
ATOM 3230 C CA . ASN A 1 419 ? 25.369 -5.488 -17.446 1.00 91.50 419 ASN A CA 1
ATOM 3231 C C . ASN A 1 419 ? 24.034 -6.043 -17.965 1.00 91.50 419 ASN A C 1
ATOM 3233 O O . ASN A 1 419 ? 23.343 -6.794 -17.269 1.00 91.50 419 ASN A O 1
ATOM 3237 N N . PHE A 1 420 ? 23.690 -5.717 -19.210 1.00 95.38 420 PHE A N 1
ATOM 3238 C CA . PHE A 1 420 ? 22.442 -6.127 -19.843 1.00 95.38 420 PHE A CA 1
ATOM 3239 C C . PHE A 1 420 ? 22.643 -6.539 -21.298 1.00 95.38 420 PHE A C 1
ATOM 3241 O O . PHE A 1 420 ? 23.342 -5.876 -22.065 1.00 95.38 420 PHE A O 1
ATOM 3248 N N . VAL A 1 421 ? 21.943 -7.598 -21.698 1.00 98.25 421 VAL A N 1
ATOM 3249 C CA . VAL A 1 421 ? 21.784 -7.987 -23.101 1.00 98.25 421 VAL A CA 1
ATOM 3250 C C . VAL A 1 421 ? 20.296 -8.016 -23.418 1.00 98.25 421 VAL A C 1
ATOM 3252 O O . VAL A 1 421 ? 19.520 -8.616 -22.680 1.00 98.25 421 VAL A O 1
ATOM 3255 N N . VAL A 1 422 ? 19.889 -7.369 -24.502 1.00 98.31 422 VAL A N 1
ATOM 3256 C CA . VAL A 1 422 ? 18.530 -7.436 -25.043 1.00 98.31 422 VAL A CA 1
ATOM 3257 C C . VAL A 1 422 ? 18.624 -8.111 -26.398 1.00 98.31 422 VAL A C 1
ATOM 3259 O O . VAL A 1 422 ? 19.233 -7.568 -27.315 1.00 98.31 422 VAL A O 1
ATOM 3262 N N . PHE A 1 423 ? 18.059 -9.307 -26.512 1.00 98.44 423 PHE A N 1
ATOM 3263 C CA . PHE A 1 423 ? 18.152 -10.137 -27.705 1.00 98.44 423 PHE A CA 1
ATOM 3264 C C . PHE A 1 423 ? 16.776 -10.322 -28.336 1.00 98.44 423 PHE A C 1
ATOM 3266 O O . PHE A 1 423 ? 15.882 -10.921 -27.737 1.00 98.44 423 PHE A O 1
ATOM 3273 N N . LEU A 1 424 ? 16.596 -9.812 -29.548 1.00 97.88 424 LEU A N 1
ATOM 3274 C CA . LEU A 1 424 ? 15.340 -9.922 -30.278 1.00 97.88 424 LEU A CA 1
ATOM 3275 C C . LEU A 1 424 ? 15.479 -10.869 -31.465 1.00 97.88 424 LEU A C 1
ATOM 3277 O O . LEU A 1 424 ? 16.459 -10.767 -32.194 1.00 97.88 424 LEU A O 1
ATOM 3281 N N . SER A 1 425 ? 14.470 -11.715 -31.692 1.00 96.75 425 SER A N 1
ATOM 3282 C CA . SER A 1 425 ? 14.321 -12.482 -32.934 1.00 96.75 425 SER A CA 1
ATOM 3283 C C . SER A 1 425 ? 12.860 -12.773 -33.281 1.00 96.75 425 SER A C 1
ATOM 3285 O O . SER A 1 425 ? 11.999 -12.816 -32.396 1.00 96.75 425 SER A O 1
ATOM 3287 N N . ASP A 1 426 ? 12.581 -12.973 -34.573 1.00 95.25 426 ASP A N 1
ATOM 3288 C CA . ASP A 1 426 ? 11.277 -13.425 -35.075 1.00 95.25 426 ASP A CA 1
ATOM 3289 C C . ASP A 1 426 ? 11.225 -14.910 -35.464 1.00 95.25 426 ASP A C 1
ATOM 3291 O O . ASP A 1 426 ? 10.189 -15.384 -35.942 1.00 95.25 426 ASP A O 1
ATOM 3295 N N . GLY A 1 427 ? 12.300 -15.665 -35.216 1.00 94.38 427 GLY A N 1
ATOM 3296 C CA . GLY A 1 427 ? 12.447 -17.022 -35.730 1.00 94.38 427 GLY A CA 1
ATOM 3297 C C . GLY A 1 427 ? 13.219 -17.989 -34.836 1.00 94.38 427 GLY A C 1
ATOM 3298 O O . GLY A 1 427 ? 13.549 -17.716 -33.684 1.00 94.38 427 GLY A O 1
ATOM 3299 N N . VAL A 1 428 ? 13.452 -19.182 -35.385 1.00 94.75 428 VAL A N 1
ATOM 3300 C CA . VAL A 1 428 ? 14.334 -20.205 -34.805 1.00 94.75 428 VAL A CA 1
ATOM 3301 C C . VAL A 1 428 ? 15.736 -20.070 -35.410 1.00 94.75 428 VAL A C 1
ATOM 3303 O O . VAL A 1 428 ? 15.849 -19.658 -36.566 1.00 94.75 428 VAL A O 1
ATOM 3306 N N . PRO A 1 429 ? 16.803 -20.447 -34.687 1.00 94.94 429 PRO A N 1
ATOM 3307 C CA . PRO A 1 429 ? 18.156 -20.393 -35.225 1.00 94.94 429 PRO A CA 1
ATOM 3308 C C . PRO A 1 429 ? 18.336 -21.333 -36.427 1.00 94.94 429 PRO A C 1
ATOM 3310 O O . PRO A 1 429 ? 17.845 -22.462 -36.421 1.00 94.94 429 PRO A O 1
ATOM 3313 N N . ASN A 1 430 ? 19.089 -20.900 -37.445 1.00 89.88 430 ASN A N 1
ATOM 3314 C CA . ASN A 1 430 ? 19.371 -21.712 -38.644 1.00 89.88 430 ASN A CA 1
ATOM 3315 C C . ASN A 1 430 ? 20.422 -22.823 -38.438 1.00 89.88 430 ASN A C 1
ATOM 3317 O O . ASN A 1 430 ? 20.761 -23.523 -39.393 1.00 89.88 430 ASN A O 1
ATOM 3321 N N . GLY A 1 431 ? 20.940 -22.988 -37.221 1.00 77.94 431 GLY A N 1
ATOM 3322 C CA . GLY A 1 431 ? 21.998 -23.933 -36.866 1.00 77.94 431 GLY A CA 1
ATOM 3323 C C . GLY A 1 431 ? 23.020 -23.299 -35.919 1.00 77.94 431 GLY A C 1
ATOM 3324 O O . GLY A 1 431 ? 22.867 -22.142 -35.531 1.00 77.94 431 GLY A O 1
ATOM 3325 N N . GLY A 1 432 ? 24.053 -24.067 -35.565 1.00 78.38 432 GLY A N 1
ATOM 3326 C CA . GLY A 1 432 ? 25.115 -23.641 -34.648 1.00 78.38 432 GLY A CA 1
ATOM 3327 C C . GLY A 1 432 ? 24.788 -23.919 -33.178 1.00 78.38 432 GLY A C 1
ATOM 3328 O O . GLY A 1 432 ? 23.646 -23.780 -32.741 1.00 78.38 432 GLY A O 1
ATOM 3329 N N . ASP A 1 433 ? 25.798 -24.343 -32.417 1.00 87.19 433 ASP A N 1
ATOM 3330 C CA . ASP A 1 433 ? 25.700 -24.444 -30.961 1.00 87.19 433 ASP A CA 1
ATOM 3331 C C . ASP A 1 433 ? 26.003 -23.075 -30.350 1.00 87.19 433 ASP A C 1
ATOM 3333 O O . ASP A 1 433 ? 27.123 -22.572 -30.434 1.00 87.19 433 ASP A O 1
ATOM 3337 N N . TYR A 1 434 ? 24.983 -22.468 -29.754 1.00 92.75 434 TYR A N 1
ATOM 3338 C CA . TYR A 1 434 ? 25.057 -21.158 -29.117 1.00 92.75 434 TYR A CA 1
ATOM 3339 C C . TYR A 1 434 ? 25.048 -21.241 -27.583 1.00 92.75 434 TYR A C 1
ATOM 3341 O O . TYR A 1 434 ? 25.118 -20.209 -26.912 1.00 92.75 434 TYR A O 1
ATOM 3349 N N . SER A 1 435 ? 24.995 -22.455 -27.018 1.00 92.44 435 SER A N 1
ATOM 3350 C CA . SER A 1 435 ? 24.884 -22.690 -25.571 1.00 92.44 435 SER A CA 1
ATOM 3351 C C . SER A 1 435 ? 26.103 -22.182 -24.796 1.00 92.44 435 SER A C 1
ATOM 3353 O O . SER A 1 435 ? 25.981 -21.682 -23.677 1.00 92.44 435 SER A O 1
ATOM 3355 N N . THR A 1 436 ? 27.292 -22.252 -25.402 1.00 94.12 436 THR A N 1
ATOM 3356 C CA . THR A 1 436 ? 28.528 -21.745 -24.793 1.00 94.12 436 THR A CA 1
ATOM 3357 C C . THR A 1 436 ? 28.466 -20.227 -24.625 1.00 94.12 436 THR A C 1
ATOM 3359 O O . THR A 1 436 ? 28.726 -19.707 -23.542 1.00 94.12 436 THR A O 1
ATOM 3362 N N . GLN A 1 437 ? 28.087 -19.501 -25.674 1.00 94.88 437 GLN A N 1
ATOM 3363 C CA . GLN A 1 437 ? 28.016 -18.041 -25.684 1.00 94.88 437 GLN A CA 1
ATOM 3364 C C . GLN A 1 437 ? 26.863 -17.542 -24.812 1.00 94.88 437 GLN A C 1
ATOM 3366 O O . GLN A 1 437 ? 27.038 -16.572 -24.078 1.00 94.88 437 GLN A O 1
ATOM 3371 N N . GLU A 1 438 ? 25.723 -18.232 -24.830 1.00 95.25 438 GLU A N 1
ATOM 3372 C CA . GLU A 1 438 ? 24.625 -18.016 -23.886 1.00 95.25 438 GLU A CA 1
ATOM 3373 C C . GLU A 1 438 ? 25.115 -18.095 -22.433 1.00 95.25 438 GLU A C 1
ATOM 3375 O O . GLU A 1 438 ? 24.917 -17.155 -21.658 1.00 95.25 438 GLU A O 1
ATOM 3380 N N . ASN A 1 439 ? 25.783 -19.194 -22.063 1.00 95.38 439 ASN A N 1
ATOM 3381 C CA . ASN A 1 439 ? 26.294 -19.386 -20.707 1.00 95.38 439 ASN A CA 1
ATOM 3382 C C . ASN A 1 439 ? 27.337 -18.331 -20.341 1.00 95.38 439 ASN A C 1
ATOM 3384 O O . ASN A 1 439 ? 27.293 -17.780 -19.240 1.00 95.38 439 ASN A O 1
ATOM 3388 N N . ASN A 1 440 ? 28.240 -18.005 -21.266 1.00 96.56 440 ASN A N 1
ATOM 3389 C CA . ASN A 1 440 ? 29.235 -16.958 -21.066 1.00 96.56 440 ASN A CA 1
ATOM 3390 C C . ASN A 1 440 ? 28.580 -15.602 -20.795 1.00 96.56 440 ASN A C 1
ATOM 3392 O O . ASN A 1 440 ? 28.978 -14.937 -19.848 1.00 96.56 440 ASN A O 1
ATOM 3396 N N . ILE A 1 441 ? 27.556 -15.206 -21.556 1.00 97.25 441 ILE A N 1
ATOM 3397 C CA . ILE A 1 441 ? 26.810 -13.963 -21.310 1.00 97.25 441 ILE A CA 1
ATOM 3398 C C . ILE A 1 441 ? 26.142 -14.003 -19.934 1.00 97.25 441 ILE A C 1
ATOM 3400 O O . ILE A 1 441 ? 26.369 -13.106 -19.128 1.00 97.25 441 ILE A O 1
ATOM 3404 N N . LYS A 1 442 ? 25.353 -15.042 -19.635 1.00 93.56 442 LYS A N 1
ATOM 3405 C CA . LYS A 1 442 ? 24.560 -15.135 -18.393 1.00 93.56 442 LYS A CA 1
ATOM 3406 C C . LYS A 1 442 ? 25.418 -15.168 -17.125 1.00 93.56 442 LYS A C 1
ATOM 3408 O O . LYS A 1 442 ? 24.973 -14.718 -16.072 1.00 93.56 442 LYS A O 1
ATOM 3413 N N . THR A 1 443 ? 26.634 -15.703 -17.215 1.00 92.25 443 THR A N 1
ATOM 3414 C CA . THR A 1 443 ? 27.565 -15.806 -16.076 1.00 92.25 443 THR A CA 1
ATOM 3415 C C . THR A 1 443 ? 28.520 -14.622 -15.958 1.00 92.25 443 THR A C 1
ATOM 3417 O O . THR A 1 443 ? 29.158 -14.454 -14.918 1.00 92.25 443 THR A O 1
ATOM 3420 N N . TYR A 1 444 ? 28.603 -13.760 -16.974 1.00 91.38 444 TYR A N 1
ATOM 3421 C CA . TYR A 1 444 ? 29.514 -12.622 -16.971 1.00 91.38 444 TYR A CA 1
ATOM 3422 C C . TYR A 1 444 ? 29.019 -11.527 -16.024 1.00 91.38 444 TYR A C 1
ATOM 3424 O O . TYR A 1 444 ? 28.046 -10.842 -16.326 1.00 91.38 444 TYR A O 1
ATOM 3432 N N . TYR A 1 445 ? 29.676 -11.373 -14.870 1.00 85.44 445 TYR A N 1
ATOM 3433 C CA . TYR A 1 445 ? 29.501 -10.259 -13.923 1.00 85.44 445 TYR A CA 1
ATOM 3434 C C . TYR A 1 445 ? 28.040 -9.797 -13.732 1.00 85.44 445 TYR A C 1
ATOM 3436 O O . TYR A 1 445 ? 27.715 -8.621 -13.907 1.00 85.44 445 TYR A O 1
ATOM 3444 N N . GLY A 1 446 ? 27.143 -10.737 -13.410 1.00 79.88 446 GLY A N 1
ATOM 3445 C CA . GLY A 1 446 ? 25.744 -10.439 -13.071 1.00 79.88 446 GLY A CA 1
ATOM 3446 C C . GLY A 1 446 ? 24.868 -9.969 -14.238 1.00 79.88 446 GLY A C 1
ATOM 3447 O O . GLY A 1 446 ? 23.861 -9.299 -14.004 1.00 79.88 446 GLY A O 1
ATOM 3448 N N . THR A 1 447 ? 25.238 -10.292 -15.481 1.00 93.12 447 THR A N 1
ATOM 3449 C CA . THR A 1 447 ? 24.499 -9.870 -16.677 1.00 93.12 447 THR A CA 1
ATOM 3450 C C . THR A 1 447 ? 23.067 -10.396 -16.701 1.00 93.12 447 THR A C 1
ATOM 3452 O O . THR A 1 447 ? 22.809 -11.592 -16.554 1.00 93.12 447 THR A O 1
ATOM 3455 N N . LYS A 1 448 ? 22.123 -9.492 -16.969 1.00 95.44 448 LYS A N 1
ATOM 3456 C CA . LYS A 1 448 ? 20.712 -9.816 -17.196 1.00 95.44 448 LYS A CA 1
ATOM 3457 C C . LYS A 1 448 ? 20.418 -9.838 -18.694 1.00 95.44 448 LYS A C 1
ATOM 3459 O O . LYS A 1 448 ? 20.535 -8.819 -19.372 1.00 95.44 448 LYS A O 1
ATOM 3464 N N . MET A 1 449 ? 20.021 -10.998 -19.201 1.00 97.31 449 MET A N 1
ATOM 3465 C CA . MET A 1 449 ? 19.669 -11.224 -20.596 1.00 97.31 449 MET A CA 1
ATOM 3466 C C . MET A 1 449 ? 18.148 -11.248 -20.761 1.00 97.31 449 MET A C 1
ATOM 3468 O O . MET A 1 449 ? 17.475 -12.177 -20.308 1.00 97.31 449 MET A O 1
ATOM 3472 N N . TYR A 1 450 ? 17.626 -10.212 -21.410 1.00 98.19 450 TYR A N 1
ATOM 3473 C CA . TYR A 1 450 ? 16.250 -10.120 -21.876 1.00 98.19 450 TYR A CA 1
ATOM 3474 C C . TYR A 1 450 ? 16.136 -10.695 -23.281 1.00 98.19 450 TYR A C 1
ATOM 3476 O O . TYR A 1 450 ? 16.989 -10.429 -24.130 1.00 98.19 450 TYR A O 1
ATOM 3484 N N . THR A 1 451 ? 15.058 -11.425 -23.549 1.00 98.31 451 THR A N 1
ATOM 3485 C CA . THR A 1 451 ? 14.757 -11.921 -24.894 1.00 98.31 451 THR A CA 1
ATOM 3486 C C . THR A 1 451 ? 13.372 -11.480 -25.341 1.00 98.31 451 THR A C 1
ATOM 3488 O O . THR A 1 451 ? 12.431 -11.426 -24.548 1.00 98.31 451 THR A O 1
ATOM 3491 N N . ILE A 1 452 ? 13.242 -11.140 -26.621 1.00 98.25 452 ILE A N 1
ATOM 3492 C CA . ILE A 1 452 ? 11.984 -10.699 -27.224 1.00 98.25 452 ILE A CA 1
ATOM 3493 C C . ILE A 1 452 ? 11.678 -11.615 -28.404 1.00 98.25 452 ILE A C 1
ATOM 3495 O O . ILE A 1 452 ? 12.412 -11.624 -29.393 1.00 98.25 452 ILE A O 1
ATOM 3499 N N . GLY A 1 453 ? 10.589 -12.374 -28.303 1.00 97.19 453 GLY A N 1
ATOM 3500 C CA . GLY A 1 453 ? 10.042 -13.132 -29.425 1.00 97.19 453 GLY A CA 1
ATOM 3501 C C . GLY A 1 453 ? 9.061 -12.277 -30.203 1.00 97.19 453 GLY A C 1
ATOM 3502 O O . GLY A 1 453 ? 7.962 -12.019 -29.719 1.00 97.19 453 GLY A O 1
ATOM 3503 N N . PHE A 1 454 ? 9.443 -11.831 -31.396 1.00 96.31 454 PHE A N 1
ATOM 3504 C CA . PHE A 1 454 ? 8.622 -10.929 -32.194 1.00 96.31 454 PHE A CA 1
ATOM 3505 C C . PHE A 1 454 ? 7.823 -11.674 -33.264 1.00 96.31 454 PHE A C 1
ATOM 3507 O O . PHE A 1 454 ? 8.359 -12.053 -34.298 1.00 96.31 454 PHE A O 1
ATOM 3514 N N . SER A 1 455 ? 6.516 -11.858 -33.049 1.00 92.25 455 SER A N 1
ATOM 3515 C CA . SER A 1 455 ? 5.656 -12.643 -33.959 1.00 92.25 455 SER A CA 1
ATOM 3516 C C . SER A 1 455 ? 6.203 -14.058 -34.221 1.00 92.25 455 SER A C 1
ATOM 3518 O O . SER A 1 455 ? 6.315 -14.489 -35.372 1.00 92.25 455 SER A O 1
ATOM 3520 N N . VAL A 1 456 ? 6.580 -14.755 -33.146 1.00 94.00 456 VAL A N 1
ATOM 3521 C CA . VAL A 1 456 ? 7.257 -16.062 -33.179 1.00 94.00 456 VAL A CA 1
ATOM 3522 C C . VAL A 1 456 ? 6.276 -17.232 -33.077 1.00 94.00 456 VAL A C 1
ATOM 3524 O O . VAL A 1 456 ? 5.191 -17.118 -32.512 1.00 94.00 456 VAL A O 1
ATOM 3527 N N . ASN A 1 457 ? 6.681 -18.401 -33.579 1.00 92.94 457 ASN A N 1
ATOM 3528 C CA . ASN A 1 457 ? 5.970 -19.659 -33.331 1.00 92.94 457 ASN A CA 1
ATOM 3529 C C . ASN A 1 457 ? 6.336 -20.266 -31.958 1.00 92.94 457 ASN A C 1
ATOM 3531 O O . ASN A 1 457 ? 7.238 -19.790 -31.265 1.00 92.94 457 ASN A O 1
ATOM 3535 N N . SER A 1 458 ? 5.660 -21.352 -31.564 1.00 94.06 458 SER A N 1
ATOM 3536 C CA . SER A 1 458 ? 5.881 -22.009 -30.266 1.00 94.06 458 SER A CA 1
ATOM 3537 C C . SER A 1 458 ? 7.320 -22.490 -30.057 1.00 94.06 458 SER A C 1
ATOM 3539 O O . SER A 1 458 ? 7.837 -22.381 -28.950 1.00 94.06 458 SER A O 1
ATOM 3541 N N . SER A 1 459 ? 7.987 -22.981 -31.106 1.00 94.62 459 SER A N 1
ATOM 3542 C CA . SER A 1 459 ? 9.375 -23.449 -31.019 1.00 94.62 459 SER A CA 1
ATOM 3543 C C . SER A 1 459 ? 10.343 -22.299 -30.738 1.00 94.62 459 SER A C 1
ATOM 3545 O O . SER A 1 459 ? 11.143 -22.382 -29.808 1.00 94.62 459 SER A O 1
ATOM 3547 N N . ALA A 1 460 ? 10.235 -21.203 -31.491 1.00 94.69 460 ALA A N 1
ATOM 3548 C CA . ALA A 1 460 ? 11.039 -20.000 -31.284 1.00 94.69 460 ALA A CA 1
ATOM 3549 C C . ALA A 1 460 ? 10.774 -19.369 -29.909 1.00 94.69 460 ALA A C 1
ATOM 3551 O O . ALA A 1 460 ? 11.714 -18.969 -29.225 1.00 94.69 460 ALA A O 1
ATOM 3552 N N . LYS A 1 461 ? 9.515 -19.369 -29.454 1.00 95.88 461 LYS A N 1
ATOM 3553 C CA . LYS A 1 461 ? 9.141 -18.947 -28.099 1.00 95.88 461 LYS A CA 1
ATOM 3554 C C . LYS A 1 461 ? 9.866 -19.747 -27.018 1.00 95.88 461 LYS A C 1
ATOM 3556 O O . LYS A 1 461 ? 10.488 -19.141 -26.156 1.00 95.88 461 LYS A O 1
ATOM 3561 N N . THR A 1 462 ? 9.841 -21.080 -27.073 1.00 96.38 462 THR A N 1
ATOM 3562 C CA . THR A 1 462 ? 10.543 -21.919 -26.085 1.00 96.38 462 THR A CA 1
ATOM 3563 C C . THR A 1 462 ? 12.048 -21.663 -26.084 1.00 96.38 462 THR A C 1
ATOM 3565 O O . THR A 1 462 ? 12.651 -21.569 -25.017 1.00 96.38 462 THR A O 1
ATOM 3568 N N . ILE A 1 463 ? 12.657 -21.515 -27.263 1.00 96.31 463 ILE A N 1
ATOM 3569 C CA . ILE A 1 463 ? 14.091 -21.227 -27.378 1.00 96.31 463 ILE A CA 1
ATOM 3570 C C . ILE A 1 463 ? 14.427 -19.877 -26.734 1.00 96.31 463 ILE A C 1
ATOM 3572 O O . ILE A 1 463 ? 15.336 -19.804 -25.912 1.00 96.31 463 ILE A O 1
ATOM 3576 N N . LEU A 1 464 ? 13.687 -18.818 -27.071 1.00 97.31 464 LEU A N 1
ATOM 3577 C CA . LEU A 1 464 ? 13.923 -17.478 -26.532 1.00 97.31 464 LEU A CA 1
ATOM 3578 C C . LEU A 1 464 ? 13.630 -17.395 -25.029 1.00 97.31 464 LEU A C 1
ATOM 3580 O O . LEU A 1 464 ? 14.356 -16.708 -24.313 1.00 97.31 464 LEU A O 1
ATOM 3584 N N . GLU A 1 465 ? 12.619 -18.112 -24.535 1.00 97.12 465 GLU A N 1
ATOM 3585 C CA . GLU A 1 465 ? 12.312 -18.195 -23.104 1.00 97.12 465 GLU A CA 1
ATOM 3586 C C . GLU A 1 465 ? 13.461 -18.840 -22.316 1.00 97.12 465 GLU A C 1
ATOM 3588 O O . GLU A 1 465 ? 13.837 -18.334 -21.260 1.00 97.12 465 GLU A O 1
ATOM 3593 N N . ASN A 1 466 ? 14.069 -19.899 -22.859 1.00 95.50 466 ASN A N 1
ATOM 3594 C CA . ASN A 1 466 ? 15.241 -20.540 -22.258 1.00 95.50 466 ASN A CA 1
ATOM 3595 C C . ASN A 1 466 ? 16.500 -19.670 -22.367 1.00 95.50 466 ASN A C 1
ATOM 3597 O O . ASN A 1 466 ? 17.314 -19.654 -21.445 1.00 95.50 466 ASN A O 1
ATOM 3601 N N . LEU A 1 467 ? 16.642 -18.918 -23.462 1.00 96.19 467 LEU A N 1
ATOM 3602 C CA . LEU A 1 467 ? 17.778 -18.029 -23.694 1.00 96.19 467 LEU A CA 1
ATOM 3603 C C . LEU A 1 467 ? 17.783 -16.814 -22.746 1.00 96.19 467 LEU A C 1
ATOM 3605 O O . LEU A 1 467 ? 18.846 -16.284 -22.439 1.00 96.19 467 LEU A O 1
ATOM 3609 N N . ALA A 1 468 ? 16.632 -16.388 -22.223 1.00 97.38 468 ALA A N 1
ATOM 3610 C CA . ALA A 1 468 ? 16.571 -15.352 -21.189 1.00 97.38 468 ALA A CA 1
ATOM 3611 C C . ALA A 1 468 ? 17.222 -15.800 -19.866 1.00 97.38 468 ALA A C 1
ATOM 3613 O O . ALA A 1 468 ? 17.350 -16.990 -19.578 1.00 97.38 468 ALA A O 1
ATOM 3614 N N . THR A 1 469 ? 17.611 -14.844 -19.014 1.00 94.88 469 THR A N 1
ATOM 3615 C CA . THR A 1 469 ? 18.142 -15.143 -17.665 1.00 94.88 469 THR A CA 1
ATOM 3616 C C . THR A 1 469 ? 17.142 -15.923 -16.806 1.00 94.88 469 THR A C 1
ATOM 3618 O O . THR A 1 469 ? 17.533 -16.801 -16.043 1.00 94.88 469 THR A O 1
ATOM 3621 N N . ALA A 1 470 ? 15.855 -15.604 -16.925 1.00 94.06 470 ALA A N 1
ATOM 3622 C CA . ALA A 1 470 ? 14.750 -16.352 -16.339 1.00 94.06 470 ALA A CA 1
ATOM 3623 C C . ALA A 1 470 ? 13.484 -16.107 -17.168 1.00 94.06 470 ALA A C 1
ATOM 3625 O O . ALA A 1 470 ? 13.420 -15.145 -17.933 1.00 94.06 470 ALA A O 1
ATOM 3626 N N . LYS A 1 471 ? 12.431 -16.903 -16.950 1.00 91.69 471 LYS A N 1
ATOM 3627 C CA . LYS A 1 471 ? 11.143 -16.752 -17.652 1.00 91.69 471 LYS A CA 1
ATOM 3628 C C . LYS A 1 471 ? 10.562 -15.330 -17.581 1.00 91.69 471 LYS A C 1
ATOM 3630 O O . LYS A 1 471 ? 9.942 -14.874 -18.531 1.00 91.69 471 LYS A O 1
ATOM 3635 N N . SER A 1 472 ? 10.796 -14.601 -16.486 1.00 90.25 472 SER A N 1
ATOM 3636 C CA . SER A 1 472 ? 10.360 -13.205 -16.304 1.00 90.25 472 SER A CA 1
ATOM 3637 C C . SER A 1 472 ? 11.131 -12.168 -17.139 1.00 90.25 472 SER A C 1
ATOM 3639 O O . SER A 1 472 ? 10.741 -10.999 -17.165 1.00 90.25 472 SER A O 1
ATOM 3641 N N . TYR A 1 473 ? 12.217 -12.576 -17.801 1.00 94.81 473 TYR A N 1
ATOM 3642 C CA . TYR A 1 473 ? 13.035 -11.758 -18.702 1.00 94.81 473 TYR A CA 1
ATOM 3643 C C . TYR A 1 473 ? 12.712 -12.012 -20.187 1.00 94.81 473 TYR A C 1
ATOM 3645 O O . TYR A 1 473 ? 13.265 -11.331 -21.050 1.00 94.81 473 TYR A O 1
ATOM 3653 N N . TYR A 1 474 ? 11.812 -12.952 -20.488 1.00 97.25 474 TYR A N 1
ATOM 3654 C CA . TYR A 1 474 ? 11.286 -13.174 -21.832 1.00 97.25 474 TYR A CA 1
ATOM 3655 C C . TYR A 1 474 ? 10.011 -12.358 -22.068 1.00 97.25 474 TYR A C 1
ATOM 3657 O O . TYR A 1 474 ? 9.121 -12.313 -21.215 1.00 97.25 474 TYR A O 1
ATOM 3665 N N . TYR A 1 475 ? 9.907 -11.761 -23.254 1.00 95.94 475 TYR A N 1
ATOM 3666 C CA . TYR A 1 475 ? 8.728 -11.041 -23.719 1.00 95.94 475 TYR A CA 1
ATOM 3667 C C . TYR A 1 475 ? 8.210 -11.627 -25.027 1.00 95.94 475 TYR A C 1
ATOM 3669 O O . TYR A 1 475 ? 8.939 -11.762 -26.011 1.00 95.94 475 TYR A O 1
ATOM 3677 N N . ASP A 1 476 ? 6.914 -11.920 -25.043 1.00 93.69 476 ASP A N 1
ATOM 3678 C CA . ASP A 1 476 ? 6.199 -12.374 -26.229 1.00 93.69 476 ASP A CA 1
ATOM 3679 C C . ASP A 1 476 ? 5.555 -11.170 -26.932 1.00 93.69 476 ASP A C 1
ATOM 3681 O O . ASP A 1 476 ? 4.473 -10.709 -26.563 1.00 93.69 476 ASP A O 1
ATOM 3685 N N . ALA A 1 477 ? 6.233 -10.646 -27.951 1.00 92.25 477 ALA A N 1
ATOM 3686 C CA . ALA A 1 477 ? 5.771 -9.528 -28.772 1.00 92.25 477 ALA A CA 1
ATOM 3687 C C . ALA A 1 477 ? 4.940 -10.007 -29.980 1.00 92.25 477 ALA A C 1
ATOM 3689 O O . ALA A 1 477 ? 4.975 -9.405 -31.053 1.00 92.25 477 ALA A O 1
ATOM 3690 N N . SER A 1 478 ? 4.207 -11.117 -29.842 1.00 80.25 478 SER A N 1
ATOM 3691 C CA . SER A 1 478 ? 3.303 -11.616 -30.893 1.00 80.25 478 SER A CA 1
ATOM 3692 C C . SER A 1 478 ? 1.920 -10.955 -30.862 1.00 80.25 478 SER A C 1
ATOM 3694 O O . SER A 1 478 ? 1.201 -10.989 -31.855 1.00 80.25 478 SER A O 1
ATOM 3696 N N . THR A 1 479 ? 1.535 -10.362 -29.728 1.00 69.00 479 THR A N 1
ATOM 3697 C CA . THR A 1 479 ? 0.210 -9.735 -29.521 1.00 69.00 479 THR A CA 1
ATOM 3698 C C . THR A 1 479 ? 0.280 -8.328 -28.925 1.00 69.00 479 THR A C 1
ATOM 3700 O O . THR A 1 479 ? -0.737 -7.644 -28.833 1.00 69.00 479 THR A O 1
ATOM 3703 N N . VAL A 1 480 ? 1.476 -7.884 -28.536 1.00 71.50 480 VAL A N 1
ATOM 3704 C CA . VAL A 1 480 ? 1.741 -6.593 -27.896 1.00 71.50 480 VAL A CA 1
ATOM 3705 C C . VAL A 1 480 ? 2.629 -5.766 -28.819 1.00 71.50 480 VAL A C 1
ATOM 3707 O O . VAL A 1 480 ? 3.526 -6.314 -29.460 1.00 71.50 480 VAL A O 1
ATOM 3710 N N . ASP A 1 481 ? 2.392 -4.453 -28.878 1.00 85.25 481 ASP A N 1
ATOM 3711 C CA . ASP A 1 481 ? 3.254 -3.530 -29.618 1.00 85.25 481 ASP A CA 1
ATOM 3712 C C . ASP A 1 481 ? 4.700 -3.621 -29.100 1.00 85.25 481 ASP A C 1
ATOM 3714 O O . ASP A 1 481 ? 4.976 -3.424 -27.912 1.00 85.25 481 ASP A O 1
ATOM 3718 N N . ILE A 1 482 ? 5.626 -3.923 -30.007 1.00 91.81 482 ILE A N 1
ATOM 3719 C CA . ILE A 1 482 ? 7.054 -4.047 -29.728 1.00 91.81 482 ILE A CA 1
ATOM 3720 C C . ILE A 1 482 ? 7.636 -2.769 -29.104 1.00 91.81 482 ILE A C 1
ATOM 3722 O O . ILE A 1 482 ? 8.510 -2.869 -28.244 1.00 91.81 482 ILE A O 1
ATOM 3726 N N . SER A 1 483 ? 7.112 -1.581 -29.430 1.00 89.69 483 SER A N 1
ATOM 3727 C CA . SER A 1 483 ? 7.513 -0.323 -28.782 1.00 89.69 483 SER A CA 1
ATOM 3728 C C . SER A 1 483 ? 7.215 -0.314 -27.280 1.00 89.69 483 SER A C 1
ATOM 3730 O O . SER A 1 483 ? 8.031 0.186 -26.504 1.00 89.69 483 SER A O 1
ATOM 3732 N N . ASN A 1 484 ? 6.108 -0.922 -26.840 1.00 87.31 484 ASN A N 1
ATOM 3733 C CA . ASN A 1 484 ? 5.796 -1.050 -25.413 1.00 87.31 484 ASN A CA 1
ATOM 3734 C C . ASN A 1 484 ? 6.762 -2.018 -24.724 1.00 87.31 484 ASN A C 1
ATOM 3736 O O . ASN A 1 484 ? 7.267 -1.708 -23.650 1.00 87.31 484 ASN A O 1
ATOM 3740 N N . VAL A 1 485 ? 7.087 -3.145 -25.369 1.00 93.44 485 VAL A N 1
ATOM 3741 C CA . VAL A 1 485 ? 8.054 -4.120 -24.833 1.00 93.44 485 VAL A CA 1
ATOM 3742 C C . VAL A 1 485 ? 9.433 -3.485 -24.649 1.00 93.44 485 VAL A C 1
ATOM 3744 O O . VAL A 1 485 ? 10.034 -3.601 -23.581 1.00 93.44 485 VAL A O 1
ATOM 3747 N N . PHE A 1 486 ? 9.930 -2.775 -25.663 1.00 93.56 486 PHE A N 1
ATOM 3748 C CA . PHE A 1 486 ? 11.194 -2.048 -25.560 1.00 93.56 486 PHE A CA 1
ATOM 3749 C C . PHE A 1 486 ? 11.136 -0.954 -24.487 1.00 93.56 486 PHE A C 1
ATOM 3751 O O . PHE A 1 486 ? 12.076 -0.838 -23.703 1.00 93.56 486 PHE A O 1
ATOM 3758 N N . SER A 1 487 ? 10.040 -0.193 -24.397 1.00 85.31 487 SER A N 1
ATOM 3759 C CA . SER A 1 487 ? 9.857 0.810 -23.340 1.00 85.31 487 SER A CA 1
ATOM 3760 C C . SER A 1 487 ? 9.921 0.184 -21.942 1.00 85.31 487 SER A C 1
ATOM 3762 O O . SER A 1 487 ? 10.635 0.690 -21.076 1.00 85.31 487 SER A O 1
ATOM 3764 N N . ASP A 1 488 ? 9.256 -0.951 -21.731 1.00 84.75 488 ASP A N 1
ATOM 3765 C CA . ASP A 1 488 ? 9.248 -1.660 -20.451 1.00 84.75 488 ASP A CA 1
ATOM 3766 C C . ASP A 1 488 ? 10.634 -2.202 -20.080 1.00 84.75 488 ASP A C 1
ATOM 3768 O O . ASP A 1 488 ? 11.062 -2.083 -18.930 1.00 84.75 488 ASP A O 1
ATOM 3772 N N . ILE A 1 489 ? 11.374 -2.765 -21.042 1.00 90.19 489 ILE A N 1
ATOM 3773 C CA . ILE A 1 489 ? 12.751 -3.224 -20.810 1.00 90.19 489 ILE A CA 1
ATOM 3774 C C . ILE A 1 489 ? 13.667 -2.033 -20.503 1.00 90.19 489 ILE A C 1
ATOM 3776 O O . ILE A 1 489 ? 14.434 -2.099 -19.544 1.00 90.19 489 ILE A O 1
ATOM 3780 N N . ALA A 1 490 ? 13.572 -0.931 -21.255 1.00 85.88 490 ALA A N 1
ATOM 3781 C CA . ALA A 1 490 ? 14.360 0.280 -21.008 1.00 85.88 490 ALA A CA 1
ATOM 3782 C C . ALA A 1 490 ? 14.120 0.841 -19.601 1.00 85.88 490 ALA A C 1
ATOM 3784 O O . ALA A 1 490 ? 15.067 1.233 -18.917 1.00 85.88 490 ALA A O 1
ATOM 3785 N N . LYS A 1 491 ? 12.869 0.823 -19.135 1.00 75.88 491 LYS A N 1
ATOM 3786 C CA . LYS A 1 491 ? 12.523 1.175 -17.755 1.00 75.88 491 LYS A CA 1
ATOM 3787 C C . LYS A 1 491 ? 13.122 0.200 -16.761 1.00 75.88 491 LYS A C 1
ATOM 3789 O O . LYS A 1 491 ? 13.806 0.632 -15.856 1.00 75.88 491 LYS A O 1
ATOM 3794 N N . LYS A 1 492 ? 13.001 -1.115 -16.953 1.00 79.31 492 LYS A N 1
ATOM 3795 C CA . LYS A 1 492 ? 13.628 -2.094 -16.040 1.00 79.31 492 LYS A CA 1
ATOM 3796 C C . LYS A 1 492 ? 15.156 -2.004 -15.984 1.00 79.31 492 LYS A C 1
ATOM 3798 O O . LYS A 1 492 ? 15.753 -2.441 -15.004 1.00 79.31 492 LYS A O 1
ATOM 3803 N N . ILE A 1 493 ? 15.790 -1.496 -17.039 1.00 78.75 493 ILE A N 1
ATOM 3804 C CA . ILE A 1 493 ? 17.232 -1.235 -17.077 1.00 78.75 493 ILE A CA 1
ATOM 3805 C C . ILE A 1 493 ? 17.578 0.084 -16.360 1.00 78.75 493 ILE A C 1
ATOM 3807 O O . ILE A 1 493 ? 18.650 0.171 -15.769 1.00 78.75 493 ILE A O 1
ATOM 3811 N N . SER A 1 494 ? 16.694 1.090 -16.385 1.00 68.44 494 SER A N 1
ATOM 3812 C CA . SER A 1 494 ? 16.966 2.453 -15.886 1.00 68.44 494 SER A CA 1
ATOM 3813 C C . SER A 1 494 ? 16.222 2.877 -14.606 1.00 68.44 494 SER A C 1
ATOM 3815 O O . SER A 1 494 ? 16.555 3.909 -14.022 1.00 68.44 494 SER A O 1
ATOM 3817 N N . GLU A 1 495 ? 15.235 2.111 -14.147 1.00 62.41 495 GLU A N 1
ATOM 3818 C CA . GLU A 1 495 ? 14.338 2.425 -13.032 1.00 62.41 495 GLU A CA 1
ATOM 3819 C C . GLU A 1 495 ? 14.415 1.333 -11.954 1.00 62.41 495 GLU A C 1
ATOM 3821 O O . GLU A 1 495 ? 14.192 0.146 -12.200 1.00 62.41 495 GLU A O 1
ATOM 3826 N N . LEU A 1 496 ? 14.710 1.758 -10.729 1.00 66.25 496 LEU A N 1
ATOM 3827 C CA . LEU A 1 496 ? 14.548 0.986 -9.503 1.00 66.25 496 LEU A CA 1
ATOM 3828 C C . LEU A 1 496 ? 13.155 1.254 -8.918 1.00 66.25 496 LEU A C 1
ATOM 3830 O O . LEU A 1 496 ? 12.511 2.253 -9.236 1.00 66.25 496 LEU A O 1
ATOM 3834 N N . THR A 1 497 ? 12.681 0.378 -8.033 1.00 71.44 497 THR A N 1
ATOM 3835 C CA . THR A 1 497 ? 11.404 0.573 -7.333 1.00 71.44 497 THR A CA 1
ATOM 3836 C C . THR A 1 497 ? 11.583 0.519 -5.832 1.00 71.44 497 THR A C 1
ATOM 3838 O O . THR A 1 497 ? 12.304 -0.342 -5.328 1.00 71.44 497 THR A O 1
ATOM 3841 N N . LYS A 1 498 ? 10.868 1.378 -5.107 1.00 79.62 498 LYS A N 1
ATOM 3842 C CA . LYS A 1 498 ? 10.822 1.356 -3.643 1.00 79.62 498 LYS A CA 1
ATOM 3843 C C . LYS A 1 498 ? 9.391 1.556 -3.166 1.00 79.62 498 LYS A C 1
ATOM 3845 O O . LYS A 1 498 ? 8.652 2.376 -3.707 1.00 79.62 498 LYS A O 1
ATOM 3850 N N . GLN A 1 499 ? 8.984 0.765 -2.181 1.00 85.81 499 GLN A N 1
ATOM 3851 C CA . GLN A 1 499 ? 7.700 0.929 -1.509 1.00 85.81 499 GLN A CA 1
ATOM 3852 C C . GLN A 1 499 ? 7.814 2.073 -0.497 1.00 85.81 499 GLN A C 1
ATOM 3854 O O . GLN A 1 499 ? 8.819 2.178 0.210 1.00 85.81 499 GLN A O 1
ATOM 3859 N N . THR A 1 500 ? 6.801 2.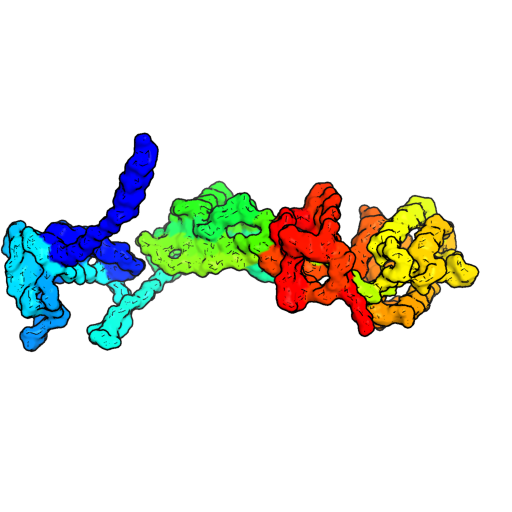936 -0.432 1.00 93.06 500 THR A N 1
ATOM 3860 C CA . THR A 1 500 ? 6.733 3.985 0.586 1.00 93.06 500 THR A CA 1
ATOM 3861 C C . THR A 1 500 ? 6.572 3.392 1.981 1.00 93.06 500 THR A C 1
ATOM 3863 O O . THR A 1 500 ? 5.973 2.332 2.165 1.00 93.06 500 THR A O 1
ATOM 3866 N N . ILE A 1 501 ? 7.094 4.108 2.973 1.00 91.38 501 ILE A N 1
ATOM 3867 C CA . ILE A 1 501 ? 6.830 3.861 4.388 1.00 91.38 501 ILE A CA 1
ATOM 3868 C C . ILE A 1 501 ? 6.281 5.158 4.962 1.00 91.38 501 ILE A C 1
ATOM 3870 O O . ILE A 1 501 ? 6.926 6.202 4.880 1.00 91.38 501 ILE A O 1
ATOM 3874 N N . LYS A 1 502 ? 5.075 5.115 5.528 1.00 93.50 502 LYS A N 1
ATOM 3875 C CA . LYS A 1 502 ? 4.335 6.289 6.007 1.00 93.50 502 LYS A CA 1
ATOM 3876 C C . LYS A 1 502 ? 4.192 7.361 4.925 1.00 93.50 502 LYS A C 1
ATOM 3878 O O . LYS A 1 502 ? 4.233 8.558 5.234 1.00 93.50 502 LYS A O 1
ATOM 3883 N N . GLY A 1 503 ? 4.012 6.944 3.669 1.00 94.81 503 GLY A N 1
ATOM 3884 C CA . GLY A 1 503 ? 3.812 7.820 2.511 1.00 94.81 503 GLY A CA 1
ATOM 3885 C C . GLY A 1 503 ? 5.052 8.582 2.040 1.00 94.81 503 GLY A C 1
ATOM 3886 O O . GLY A 1 503 ? 4.912 9.561 1.305 1.00 94.81 503 GLY A O 1
ATOM 3887 N N . VAL A 1 504 ? 6.250 8.170 2.457 1.00 95.94 504 VAL A N 1
ATOM 3888 C CA . VAL A 1 504 ? 7.516 8.738 1.978 1.00 95.94 504 VAL A CA 1
ATOM 3889 C C . VAL A 1 504 ? 8.462 7.646 1.488 1.00 95.94 504 VAL A C 1
ATOM 3891 O O . VAL A 1 504 ? 8.325 6.485 1.873 1.00 95.94 504 VAL A O 1
ATOM 3894 N N . VAL A 1 505 ? 9.426 8.010 0.644 1.00 93.06 505 VAL A N 1
ATOM 3895 C CA . VAL A 1 505 ? 10.521 7.113 0.249 1.00 93.06 505 VAL A CA 1
ATOM 3896 C C . VAL A 1 505 ? 11.860 7.772 0.452 1.00 93.06 505 VAL A C 1
ATOM 3898 O O . VAL A 1 505 ? 12.139 8.816 -0.121 1.00 93.06 505 VAL A O 1
ATOM 3901 N N . GLU A 1 506 ? 12.704 7.093 1.212 1.00 91.62 506 GLU A N 1
ATOM 3902 C CA . GLU A 1 506 ? 14.092 7.475 1.399 1.00 91.62 506 GLU A CA 1
ATOM 3903 C C . GLU A 1 506 ? 14.904 7.308 0.103 1.00 91.62 506 GLU A C 1
ATOM 3905 O O . GLU A 1 506 ? 14.857 6.250 -0.535 1.00 91.62 506 GLU A O 1
ATOM 3910 N N . ILE A 1 507 ? 15.672 8.336 -0.244 1.00 88.38 507 ILE A N 1
ATOM 3911 C CA . ILE A 1 507 ? 16.631 8.393 -1.347 1.00 88.38 507 ILE A CA 1
ATOM 3912 C C . ILE A 1 507 ? 18.002 8.863 -0.832 1.00 88.38 507 ILE A C 1
ATOM 3914 O O . ILE A 1 507 ? 18.112 9.380 0.285 1.00 88.38 507 ILE A O 1
ATOM 3918 N N . SER A 1 508 ? 19.052 8.692 -1.641 1.00 85.50 508 SER A N 1
ATOM 3919 C CA . SER A 1 508 ? 20.435 9.002 -1.249 1.00 85.50 508 SER A CA 1
ATOM 3920 C C .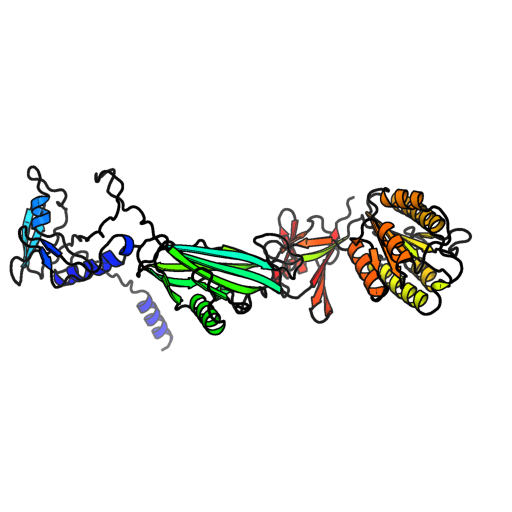 SER A 1 508 ? 20.599 10.429 -0.719 1.00 85.50 508 SER A C 1
ATOM 3922 O O . SER A 1 508 ? 19.947 11.358 -1.188 1.00 85.50 508 SER A O 1
ATOM 3924 N N . LYS A 1 509 ? 21.515 10.627 0.237 1.00 89.38 509 LYS A N 1
ATOM 3925 C CA . LYS A 1 509 ? 21.936 11.967 0.682 1.00 89.38 509 LYS A CA 1
ATOM 3926 C C . LYS A 1 509 ? 22.951 12.612 -0.265 1.00 89.38 509 LYS A C 1
ATOM 3928 O O . LYS A 1 509 ? 23.056 13.840 -0.297 1.00 89.38 509 LYS A O 1
ATOM 3933 N N . ASN A 1 510 ? 23.689 11.794 -1.018 1.00 87.19 510 ASN A N 1
ATOM 3934 C CA . ASN A 1 510 ? 24.809 12.210 -1.861 1.00 87.19 510 ASN A CA 1
ATOM 3935 C C . ASN A 1 510 ? 24.334 12.770 -3.205 1.00 87.19 510 ASN A C 1
ATOM 3937 O O . ASN A 1 510 ? 24.627 12.225 -4.261 1.00 87.19 510 ASN A O 1
ATOM 3941 N N . ILE A 1 511 ? 23.531 13.820 -3.159 1.00 88.00 511 ILE A N 1
ATOM 3942 C CA . ILE A 1 511 ? 22.810 14.338 -4.311 1.00 88.00 511 ILE A CA 1
ATOM 3943 C C . ILE A 1 511 ? 23.505 15.568 -4.911 1.00 88.00 511 ILE A C 1
ATOM 3945 O O . ILE A 1 511 ? 23.844 16.500 -4.175 1.00 88.00 511 ILE A O 1
ATOM 3949 N N . ASP A 1 512 ? 23.642 15.613 -6.241 1.00 87.31 512 ASP A N 1
ATOM 3950 C CA . ASP A 1 512 ? 24.129 16.783 -6.981 1.00 87.31 512 ASP A CA 1
ATOM 3951 C C . ASP A 1 512 ? 23.077 17.895 -6.984 1.00 87.31 512 ASP A C 1
ATOM 3953 O O . ASP A 1 512 ? 22.151 17.922 -7.797 1.00 87.31 512 ASP A O 1
ATOM 3957 N N . LYS A 1 513 ? 23.266 18.848 -6.068 1.00 90.62 513 LYS A N 1
ATOM 3958 C CA . LYS A 1 513 ? 22.353 19.973 -5.842 1.00 90.62 513 LYS A CA 1
ATOM 3959 C C . LYS A 1 513 ? 22.304 20.988 -6.987 1.00 90.62 513 LYS A C 1
ATOM 3961 O O . LYS A 1 513 ? 21.431 21.854 -6.969 1.00 90.62 513 LYS A O 1
ATOM 3966 N N . SER A 1 514 ? 23.232 20.919 -7.945 1.00 86.25 514 SER A N 1
ATOM 3967 C CA . SER A 1 514 ? 23.269 21.825 -9.101 1.00 86.25 514 SER A CA 1
ATOM 3968 C C . SER A 1 514 ? 22.275 21.436 -10.197 1.00 86.25 514 SER A C 1
ATOM 3970 O O . SER A 1 514 ? 21.905 22.272 -11.023 1.00 86.25 514 SER A O 1
ATOM 3972 N N . ARG A 1 515 ? 21.814 20.180 -10.194 1.00 85.88 515 ARG A N 1
ATOM 3973 C CA . ARG A 1 515 ? 20.836 19.653 -11.149 1.00 85.88 515 ARG A CA 1
ATOM 3974 C C . ARG A 1 515 ? 19.435 19.653 -10.544 1.00 85.88 515 ARG A C 1
ATOM 3976 O O . ARG A 1 515 ? 19.258 19.675 -9.333 1.00 85.88 515 ARG A O 1
ATOM 3983 N N . ASN A 1 516 ? 18.417 19.632 -11.397 1.00 89.44 516 ASN A N 1
ATOM 3984 C CA . ASN A 1 516 ? 17.032 19.591 -10.936 1.00 89.44 516 ASN A CA 1
ATOM 3985 C C . ASN A 1 516 ? 16.602 18.166 -10.559 1.00 89.44 516 ASN A C 1
ATOM 3987 O O . ASN A 1 516 ? 16.960 17.200 -11.236 1.00 89.44 516 ASN A O 1
ATOM 3991 N N . LEU A 1 517 ? 15.760 18.064 -9.532 1.00 91.94 517 LEU A N 1
ATOM 3992 C CA . LEU A 1 517 ? 14.909 16.908 -9.278 1.00 91.94 517 LEU A CA 1
ATOM 3993 C C . LEU A 1 517 ? 13.789 16.885 -10.324 1.00 91.94 517 LEU A C 1
ATOM 3995 O O . LEU A 1 517 ? 13.142 17.909 -10.577 1.00 91.94 517 LEU A O 1
ATOM 3999 N N . ILE A 1 518 ? 13.546 15.720 -10.918 1.00 90.31 518 ILE A N 1
ATOM 4000 C CA . ILE A 1 518 ? 12.489 15.529 -11.914 1.00 90.31 518 ILE A CA 1
ATOM 4001 C C . ILE A 1 518 ? 11.506 14.496 -11.375 1.00 90.31 518 ILE A C 1
ATOM 4003 O O . ILE A 1 518 ? 11.893 13.371 -11.071 1.00 90.31 518 ILE A O 1
ATOM 4007 N N . ILE A 1 519 ? 10.235 14.868 -11.271 1.00 94.25 519 ILE A N 1
ATOM 4008 C CA . ILE A 1 519 ? 9.156 13.975 -10.851 1.00 94.25 519 ILE A CA 1
ATOM 4009 C C . ILE A 1 519 ? 8.160 13.865 -11.996 1.00 94.25 519 ILE A C 1
ATOM 4011 O O . ILE A 1 519 ? 7.512 14.842 -12.368 1.00 94.25 519 ILE A O 1
ATOM 4015 N N . GLU A 1 520 ? 8.035 12.673 -12.554 1.00 91.00 520 GLU A N 1
ATOM 4016 C CA . GLU A 1 520 ? 7.021 12.347 -13.542 1.00 91.00 520 GLU A CA 1
ATOM 4017 C C . GLU A 1 520 ? 5.801 11.748 -12.841 1.00 91.00 520 GLU A C 1
ATOM 4019 O O . GLU A 1 520 ? 5.908 10.807 -12.051 1.00 91.00 520 GLU A O 1
ATOM 4024 N N . VAL A 1 521 ? 4.635 12.318 -13.128 1.00 95.00 521 VAL A N 1
ATOM 4025 C CA . VAL A 1 521 ? 3.345 11.904 -12.587 1.00 95.00 521 VAL A CA 1
ATOM 4026 C C . VAL A 1 521 ? 2.486 11.428 -13.746 1.00 95.00 521 VAL A C 1
ATOM 4028 O O . VAL A 1 521 ? 1.964 12.238 -14.517 1.00 95.00 521 VAL A O 1
ATOM 4031 N N . LYS A 1 522 ? 2.315 10.114 -13.860 1.00 89.12 522 LYS A N 1
ATOM 4032 C CA . LYS A 1 522 ? 1.387 9.507 -14.813 1.00 89.12 522 LYS A CA 1
ATOM 4033 C C . LYS A 1 522 ? 0.034 9.294 -14.142 1.00 89.12 522 LYS A C 1
ATOM 4035 O O . LYS A 1 522 ? -0.070 8.559 -13.163 1.00 89.12 522 LYS A O 1
ATOM 4040 N N . ARG A 1 523 ? -1.003 9.937 -14.668 1.00 90.44 523 ARG A N 1
ATOM 4041 C CA . ARG A 1 523 ? -2.389 9.815 -14.199 1.00 90.44 523 ARG A CA 1
ATOM 4042 C C . ARG A 1 523 ? -3.028 8.524 -14.714 1.00 90.44 523 ARG A C 1
ATOM 4044 O O . ARG A 1 523 ? -2.544 7.906 -15.663 1.00 90.44 523 ARG A O 1
ATOM 4051 N N . SER A 1 524 ? -4.146 8.128 -14.107 1.00 86.38 524 SER A N 1
ATOM 4052 C CA . SER A 1 524 ? -4.883 6.913 -14.485 1.00 86.38 524 SER A CA 1
ATOM 4053 C C . SER A 1 524 ? -5.464 6.948 -15.903 1.00 86.38 524 SER A C 1
ATOM 4055 O O . SER A 1 524 ? -5.683 5.894 -16.487 1.00 86.38 524 SER A O 1
ATOM 4057 N N . ASP A 1 525 ? -5.694 8.137 -16.467 1.00 86.25 525 ASP A N 1
ATOM 4058 C CA . ASP A 1 525 ? -6.124 8.326 -17.861 1.00 86.25 525 ASP A CA 1
ATOM 4059 C C . ASP A 1 525 ? -4.965 8.247 -18.877 1.00 86.25 525 ASP A C 1
ATOM 4061 O O . ASP A 1 525 ? -5.183 8.352 -20.082 1.00 86.25 525 ASP A O 1
ATOM 4065 N N . GLY A 1 526 ? -3.731 8.044 -18.402 1.00 79.25 526 GLY A N 1
ATOM 4066 C CA . GLY A 1 526 ? -2.523 7.980 -19.219 1.00 79.25 526 GLY A CA 1
ATOM 4067 C C . GLY A 1 526 ? -1.810 9.319 -19.408 1.00 79.25 526 GLY A C 1
ATOM 4068 O O . GLY A 1 526 ? -0.698 9.318 -19.937 1.00 79.25 526 GLY A O 1
ATOM 4069 N N . THR A 1 527 ? -2.380 10.435 -18.947 1.00 85.62 527 THR A N 1
ATOM 4070 C CA . THR A 1 527 ? -1.748 11.760 -19.025 1.00 85.62 527 THR A CA 1
ATOM 4071 C C . THR A 1 527 ? -0.475 11.799 -18.186 1.00 85.62 527 THR A C 1
ATOM 4073 O O . THR A 1 527 ? -0.466 11.351 -17.039 1.00 85.62 527 THR A O 1
ATOM 4076 N N . ILE A 1 528 ? 0.593 12.379 -18.734 1.00 86.75 528 ILE A N 1
ATOM 4077 C CA . ILE A 1 528 ? 1.881 12.530 -18.053 1.00 86.75 528 ILE A CA 1
ATOM 4078 C C . ILE A 1 528 ? 2.126 14.011 -17.763 1.00 86.75 528 ILE A C 1
ATOM 4080 O O . ILE A 1 528 ? 2.048 14.848 -18.661 1.00 86.75 528 ILE A O 1
ATOM 4084 N N . ASN A 1 529 ? 2.427 14.329 -16.505 1.00 91.06 529 ASN A N 1
ATOM 4085 C CA . ASN A 1 529 ? 2.867 15.651 -16.073 1.00 91.06 529 ASN A CA 1
ATOM 4086 C C . ASN A 1 529 ? 4.265 15.549 -15.454 1.00 91.06 529 ASN A C 1
ATOM 4088 O O . ASN A 1 529 ? 4.487 14.730 -14.564 1.00 91.06 529 ASN A O 1
ATOM 4092 N N . THR A 1 530 ? 5.189 16.393 -15.904 1.00 91.06 530 THR A N 1
ATOM 4093 C CA . THR A 1 530 ? 6.571 16.417 -15.421 1.00 91.06 530 THR A CA 1
ATOM 4094 C C . THR A 1 530 ? 6.809 17.659 -14.571 1.00 91.06 530 THR A C 1
ATOM 4096 O O . THR A 1 530 ? 6.725 18.792 -15.042 1.00 91.06 530 THR A O 1
ATOM 4099 N N . ILE A 1 531 ? 7.161 17.441 -13.308 1.00 94.56 531 ILE A N 1
ATOM 4100 C CA . ILE A 1 531 ? 7.531 18.475 -12.349 1.00 94.56 531 ILE A CA 1
ATOM 4101 C C . ILE A 1 531 ? 9.055 18.541 -12.298 1.00 94.56 531 ILE A C 1
ATOM 4103 O O . ILE A 1 531 ? 9.715 17.582 -11.908 1.00 94.56 531 ILE A O 1
ATOM 4107 N N . VAL A 1 532 ? 9.612 19.690 -12.670 1.00 92.88 532 VAL A N 1
ATOM 4108 C CA . VAL A 1 532 ? 11.051 19.965 -12.584 1.00 92.88 532 VAL A CA 1
ATOM 4109 C C . VAL A 1 532 ? 11.275 21.005 -11.493 1.00 92.88 532 VAL A C 1
ATOM 4111 O O . VAL A 1 532 ? 10.635 22.062 -11.507 1.00 92.88 532 VAL A O 1
ATOM 4114 N N . ARG A 1 533 ? 12.138 20.703 -10.522 1.00 95.38 533 ARG A N 1
ATOM 4115 C CA . ARG A 1 533 ? 12.440 21.588 -9.388 1.00 95.38 533 ARG A CA 1
ATOM 4116 C C . ARG A 1 533 ? 13.925 21.587 -9.069 1.00 95.38 533 ARG A C 1
ATOM 4118 O O . ARG A 1 533 ? 14.554 20.533 -9.098 1.00 95.38 533 ARG A O 1
ATOM 4125 N N . SER A 1 534 ? 14.461 22.749 -8.705 1.00 94.75 534 SER A N 1
ATOM 4126 C CA . SER A 1 534 ? 15.758 22.796 -8.030 1.00 94.75 534 SER A CA 1
ATOM 4127 C C . SER A 1 534 ? 15.657 22.082 -6.676 1.00 94.75 534 SER A C 1
ATOM 4129 O O . SER A 1 534 ? 14.559 21.905 -6.144 1.00 94.75 534 SER A O 1
ATOM 4131 N N . TYR A 1 535 ? 16.781 21.686 -6.079 1.00 92.44 535 TYR A N 1
ATOM 4132 C CA . TYR A 1 535 ? 16.750 21.040 -4.761 1.00 92.44 535 TYR A CA 1
ATOM 4133 C C . TYR A 1 535 ? 16.161 21.920 -3.663 1.00 92.44 535 TYR A C 1
ATOM 4135 O O . TYR A 1 535 ? 15.422 21.429 -2.813 1.00 92.44 535 TYR A O 1
ATOM 4143 N N . VAL A 1 536 ? 16.460 23.219 -3.697 1.00 94.44 536 VAL A N 1
ATOM 4144 C CA . VAL A 1 536 ? 15.928 24.181 -2.728 1.00 94.44 536 VAL A CA 1
ATOM 4145 C C . VAL A 1 536 ? 14.413 24.301 -2.886 1.00 94.44 536 VAL A C 1
ATOM 4147 O O . VAL A 1 536 ? 13.685 24.209 -1.898 1.00 94.44 536 VAL A O 1
ATOM 4150 N N . ASP A 1 537 ? 13.924 24.415 -4.122 1.00 97.19 537 ASP A N 1
ATOM 4151 C CA . ASP A 1 537 ? 12.487 24.527 -4.382 1.00 97.19 537 ASP A CA 1
ATOM 4152 C C . ASP A 1 537 ? 11.750 23.225 -4.074 1.00 97.19 537 ASP A C 1
ATOM 4154 O O . ASP A 1 537 ? 10.649 23.262 -3.541 1.00 97.19 537 ASP A O 1
ATOM 4158 N N . ALA A 1 538 ? 12.352 22.064 -4.345 1.00 96.62 538 ALA A N 1
ATOM 4159 C CA . ALA A 1 538 ? 11.757 20.774 -4.005 1.00 96.62 538 ALA A CA 1
ATOM 4160 C C . ALA A 1 538 ? 11.552 20.612 -2.489 1.00 96.62 538 ALA A C 1
ATOM 4162 O O . ALA A 1 538 ? 10.554 20.017 -2.076 1.00 96.62 538 ALA A O 1
ATOM 4163 N N . ILE A 1 539 ? 12.461 21.156 -1.670 1.00 96.31 539 ILE A N 1
ATOM 4164 C CA . ILE A 1 539 ? 12.314 21.194 -0.208 1.00 96.31 539 ILE A CA 1
ATOM 4165 C C . ILE A 1 539 ? 11.224 22.187 0.203 1.00 96.31 539 ILE A C 1
ATOM 4167 O O . ILE A 1 539 ? 10.333 21.831 0.973 1.00 96.31 539 ILE A O 1
ATOM 4171 N N . ASN A 1 540 ? 11.250 23.404 -0.343 1.00 97.06 540 ASN A N 1
ATOM 4172 C CA . ASN A 1 540 ? 10.270 24.447 -0.021 1.00 97.06 540 ASN A CA 1
ATOM 4173 C C . ASN A 1 540 ? 8.836 24.048 -0.413 1.00 97.06 540 ASN A C 1
ATOM 4175 O O . ASN A 1 540 ? 7.902 24.236 0.367 1.00 97.06 540 ASN A O 1
ATOM 4179 N N . ASP A 1 541 ? 8.670 23.433 -1.585 1.00 96.88 541 ASP A N 1
ATOM 4180 C CA . ASP A 1 541 ? 7.397 22.907 -2.092 1.00 96.88 541 ASP A CA 1
ATOM 4181 C C . ASP A 1 541 ? 6.996 21.578 -1.416 1.00 96.88 541 ASP A C 1
ATOM 4183 O O . ASP A 1 541 ? 5.904 21.048 -1.660 1.00 96.88 541 ASP A O 1
ATOM 4187 N N . ASN A 1 542 ? 7.857 21.042 -0.541 1.00 96.56 542 ASN A N 1
ATOM 4188 C CA . ASN A 1 542 ? 7.659 19.818 0.231 1.00 96.56 542 ASN A CA 1
ATOM 4189 C C . ASN A 1 542 ? 7.501 18.547 -0.630 1.00 96.56 542 ASN A C 1
ATOM 4191 O O . ASN A 1 542 ? 6.785 17.618 -0.248 1.00 96.56 542 ASN A O 1
ATOM 4195 N N . TYR A 1 543 ? 8.158 18.505 -1.792 1.00 96.75 543 TYR A N 1
ATOM 4196 C CA . TYR A 1 543 ? 8.354 17.283 -2.583 1.00 96.75 543 TYR A CA 1
ATOM 4197 C C . TYR A 1 543 ? 9.536 16.454 -2.073 1.00 96.75 543 TYR A C 1
ATOM 4199 O O . TYR A 1 543 ? 9.527 15.230 -2.205 1.00 96.75 543 TYR A O 1
ATOM 4207 N N . LEU A 1 544 ? 10.527 17.118 -1.477 1.00 96.81 544 LEU A N 1
ATOM 4208 C CA . LEU A 1 544 ? 11.722 16.523 -0.894 1.00 96.81 544 LEU A CA 1
ATOM 4209 C C . LEU A 1 544 ? 11.825 16.927 0.580 1.00 96.81 544 LEU A C 1
ATOM 4211 O O . LEU A 1 544 ? 11.687 18.096 0.919 1.00 96.81 544 LEU A O 1
ATOM 4215 N N . ILE A 1 545 ? 12.088 15.975 1.464 1.00 97.12 545 ILE A N 1
ATOM 4216 C CA . ILE A 1 545 ? 12.269 16.212 2.897 1.00 97.12 545 ILE A CA 1
ATOM 4217 C C . ILE A 1 545 ? 13.734 15.956 3.232 1.00 97.12 545 ILE A C 1
ATOM 4219 O O . ILE A 1 545 ? 14.273 14.890 2.942 1.00 97.12 545 ILE A O 1
ATOM 4223 N N . ASP A 1 546 ? 14.381 16.933 3.860 1.00 95.75 546 ASP A N 1
ATOM 4224 C CA . ASP A 1 546 ? 15.760 16.817 4.325 1.00 95.75 546 ASP A CA 1
ATOM 4225 C C . ASP A 1 546 ? 15.812 16.080 5.676 1.00 95.75 546 ASP A C 1
ATOM 4227 O O . ASP A 1 546 ? 15.279 16.556 6.683 1.00 95.75 546 ASP A O 1
ATOM 4231 N N . LYS A 1 547 ? 16.433 14.894 5.694 1.00 94.50 547 LYS A N 1
ATOM 4232 C CA . LYS A 1 547 ? 16.778 14.153 6.914 1.00 94.50 547 LYS A CA 1
ATOM 4233 C C . LYS A 1 547 ? 18.288 14.153 7.122 1.00 94.50 547 LYS A C 1
ATOM 4235 O O . LYS A 1 547 ? 19.067 14.333 6.192 1.00 94.50 547 LYS A O 1
ATOM 4240 N N . VAL A 1 548 ? 18.716 13.867 8.349 1.00 89.81 548 VAL A N 1
ATOM 4241 C CA . VAL A 1 548 ? 20.144 13.834 8.711 1.00 89.81 548 VAL A CA 1
ATOM 4242 C C . VAL A 1 548 ? 20.937 12.866 7.823 1.00 89.81 548 VAL A C 1
ATOM 4244 O O . VAL A 1 548 ? 22.002 13.222 7.330 1.00 89.81 548 VAL A O 1
ATOM 4247 N N . THR A 1 549 ? 20.409 11.664 7.585 1.00 89.00 549 THR A N 1
ATOM 4248 C CA . THR A 1 549 ? 21.115 10.574 6.888 1.00 89.00 549 THR A CA 1
ATOM 4249 C C . THR A 1 549 ? 20.692 10.376 5.434 1.00 89.00 549 THR A C 1
ATOM 4251 O O . THR A 1 549 ? 21.365 9.654 4.707 1.00 89.00 549 THR A O 1
ATOM 4254 N N . ALA A 1 550 ? 19.597 11.001 4.998 1.00 91.69 550 ALA A N 1
ATOM 4255 C CA . ALA A 1 550 ? 18.998 10.786 3.682 1.00 91.69 550 ALA A CA 1
ATOM 4256 C C . ALA A 1 550 ? 18.131 11.980 3.247 1.00 91.69 550 ALA A C 1
ATOM 4258 O O . ALA A 1 550 ? 17.943 12.936 4.004 1.00 91.69 550 ALA A O 1
ATOM 4259 N N . TYR A 1 551 ? 17.585 11.934 2.035 1.00 95.44 551 TYR A N 1
ATOM 4260 C CA . TYR A 1 551 ? 16.379 12.703 1.724 1.00 95.44 551 TYR A CA 1
ATOM 4261 C C . TYR A 1 551 ? 15.187 11.762 1.609 1.00 95.44 551 TYR A C 1
ATOM 4263 O O . TYR A 1 551 ? 15.355 10.575 1.360 1.00 95.44 551 TYR A O 1
ATOM 4271 N N . GLU A 1 552 ? 13.977 12.284 1.760 1.00 96.44 552 GLU A N 1
ATOM 4272 C CA . GLU A 1 552 ? 12.760 11.519 1.509 1.00 96.44 552 GLU A CA 1
ATOM 4273 C C . GLU A 1 552 ? 11.900 12.212 0.455 1.00 96.44 552 GLU A C 1
ATOM 4275 O O . GLU A 1 552 ? 11.617 13.404 0.559 1.00 96.44 552 GLU A O 1
ATOM 4280 N N . ILE A 1 553 ? 11.438 11.468 -0.545 1.00 96.69 553 ILE A N 1
ATOM 4281 C CA . ILE A 1 553 ? 10.412 11.944 -1.467 1.00 96.69 553 ILE A CA 1
ATOM 4282 C C . ILE A 1 553 ? 9.053 11.844 -0.779 1.00 96.69 553 ILE A C 1
ATOM 4284 O O . ILE A 1 553 ? 8.656 10.777 -0.302 1.00 96.69 553 ILE A O 1
ATOM 4288 N N . ASN A 1 554 ? 8.321 12.954 -0.758 1.00 97.25 554 ASN A N 1
ATOM 4289 C CA . ASN A 1 554 ? 7.015 13.043 -0.122 1.00 97.25 554 ASN A CA 1
ATOM 4290 C C . ASN A 1 554 ? 5.886 12.655 -1.087 1.00 97.25 554 ASN A C 1
ATOM 4292 O O . ASN A 1 554 ? 5.380 13.477 -1.855 1.00 97.25 554 ASN A O 1
ATOM 4296 N N . ILE A 1 555 ? 5.450 11.398 -1.019 1.00 96.31 555 ILE A N 1
ATOM 4297 C CA . ILE A 1 555 ? 4.431 10.858 -1.929 1.00 96.31 555 ILE A CA 1
ATOM 4298 C C . ILE A 1 555 ? 3.012 11.298 -1.554 1.00 96.31 555 ILE A C 1
ATOM 4300 O O . ILE A 1 555 ? 2.120 11.281 -2.400 1.00 96.31 555 ILE A O 1
ATOM 4304 N N . LYS A 1 556 ? 2.814 11.833 -0.344 1.00 96.06 556 LYS A N 1
ATOM 4305 C CA . LYS A 1 556 ? 1.528 12.386 0.125 1.00 96.06 556 LYS A CA 1
ATOM 4306 C C . LYS A 1 556 ? 1.031 13.574 -0.708 1.00 96.06 556 LYS A C 1
ATOM 4308 O O . LYS A 1 556 ? -0.105 14.007 -0.549 1.00 96.06 556 LYS A O 1
ATOM 4313 N N . LYS A 1 557 ? 1.891 14.148 -1.557 1.00 94.12 557 LYS A N 1
ATOM 4314 C CA . LYS A 1 557 ? 1.556 15.250 -2.471 1.00 94.12 557 LYS A CA 1
ATOM 4315 C C . LYS A 1 557 ? 0.743 14.799 -3.685 1.00 94.12 557 LYS A C 1
ATOM 4317 O O . LYS A 1 557 ? 0.148 15.650 -4.344 1.00 94.12 557 LYS A O 1
ATOM 4322 N N . PHE A 1 558 ? 0.739 13.505 -3.985 1.00 94.62 558 PHE A N 1
ATOM 4323 C CA . PHE A 1 558 ? 0.145 12.948 -5.193 1.00 94.62 558 PHE A CA 1
ATOM 4324 C C . PHE A 1 558 ? -1.123 12.173 -4.869 1.00 94.62 558 PHE A C 1
ATOM 4326 O O . PHE A 1 558 ? -1.280 11.660 -3.759 1.00 94.62 558 PHE A O 1
ATOM 4333 N N . VAL A 1 559 ? -2.028 12.077 -5.843 1.00 93.44 559 VAL A N 1
ATOM 4334 C CA . VAL A 1 559 ? -3.279 11.351 -5.623 1.00 93.44 559 VAL A CA 1
ATOM 4335 C C . VAL A 1 559 ? -3.033 9.846 -5.680 1.00 93.44 559 VAL A C 1
ATOM 4337 O O . VAL A 1 559 ? -2.070 9.362 -6.288 1.00 93.44 559 VAL A O 1
ATOM 4340 N N . ALA A 1 560 ? -3.905 9.086 -5.027 1.00 92.56 560 ALA A N 1
ATOM 4341 C CA . ALA A 1 560 ? -3.727 7.656 -4.818 1.00 92.56 560 ALA A CA 1
ATOM 4342 C C . ALA A 1 560 ? -3.479 6.873 -6.121 1.00 92.56 560 ALA A C 1
ATOM 4344 O O . ALA A 1 560 ? -2.573 6.041 -6.162 1.00 92.56 560 ALA A O 1
ATOM 4345 N N . THR A 1 561 ? -4.184 7.219 -7.202 1.00 92.94 561 THR A N 1
ATOM 4346 C CA . THR A 1 561 ? -4.111 6.552 -8.514 1.00 92.94 561 THR A CA 1
ATOM 4347 C C . THR A 1 561 ? -2.885 6.899 -9.357 1.00 92.94 561 THR A C 1
ATOM 4349 O O . THR A 1 561 ? -2.648 6.231 -10.363 1.00 92.94 561 THR A O 1
ATOM 4352 N N . ASP A 1 562 ? -2.109 7.924 -8.994 1.00 94.00 562 ASP A N 1
ATOM 4353 C CA . ASP A 1 562 ? -0.964 8.346 -9.808 1.00 94.00 562 ASP A CA 1
ATOM 4354 C C . ASP A 1 562 ? 0.100 7.242 -9.886 1.00 94.00 562 ASP A C 1
ATOM 4356 O O . ASP A 1 562 ? 0.261 6.453 -8.965 1.00 94.00 562 ASP A O 1
ATOM 4360 N N . THR A 1 563 ? 0.899 7.202 -10.938 1.00 90.38 563 THR A N 1
ATOM 4361 C CA . THR A 1 563 ? 2.182 6.491 -10.933 1.00 90.38 563 THR A CA 1
ATOM 4362 C C . THR A 1 563 ? 3.287 7.530 -10.890 1.00 90.38 563 THR A C 1
ATOM 4364 O O . THR A 1 563 ? 3.262 8.476 -11.676 1.00 90.38 563 THR A O 1
ATOM 4367 N N . ILE A 1 564 ? 4.214 7.382 -9.942 1.00 92.81 564 ILE A N 1
ATOM 4368 C CA . ILE A 1 564 ? 5.262 8.371 -9.683 1.00 92.81 564 ILE A CA 1
ATOM 4369 C C . ILE A 1 564 ? 6.614 7.780 -10.055 1.00 92.81 564 ILE A C 1
ATOM 4371 O O . ILE A 1 564 ? 6.995 6.738 -9.512 1.00 92.81 564 ILE A O 1
ATOM 4375 N N . THR A 1 565 ? 7.329 8.485 -10.928 1.00 87.56 565 THR A N 1
ATOM 4376 C CA . THR A 1 565 ? 8.728 8.210 -11.256 1.00 87.56 565 THR A CA 1
ATOM 4377 C C . THR A 1 565 ? 9.585 9.404 -10.858 1.00 87.56 565 THR A C 1
ATOM 4379 O O . THR A 1 565 ? 9.306 10.533 -11.258 1.00 87.56 565 THR A O 1
ATOM 4382 N N . VAL A 1 566 ? 10.638 9.176 -10.079 1.00 90.12 566 VAL A N 1
ATOM 4383 C CA . VAL A 1 566 ? 11.545 10.230 -9.602 1.00 90.12 566 VAL A CA 1
ATOM 4384 C C . VAL A 1 566 ? 12.926 10.051 -10.213 1.00 90.12 566 VAL A C 1
ATOM 4386 O O . VAL A 1 566 ? 13.530 8.998 -10.072 1.00 90.12 566 VAL A O 1
ATOM 4389 N N . LYS A 1 567 ? 13.477 11.084 -10.842 1.00 85.88 567 LYS A N 1
ATOM 4390 C CA . LYS A 1 567 ? 14.851 11.072 -11.358 1.00 85.88 567 LYS A CA 1
ATOM 4391 C C . LYS A 1 567 ? 15.681 12.105 -10.619 1.00 85.88 567 LYS A C 1
ATOM 4393 O O . LYS A 1 567 ? 15.272 13.265 -10.506 1.00 85.88 567 LYS A O 1
ATOM 4398 N N . TYR A 1 568 ? 16.835 11.679 -10.120 1.00 86.81 568 TYR A N 1
ATOM 4399 C CA . TYR A 1 568 ? 17.739 12.529 -9.356 1.00 86.81 568 TYR A CA 1
ATOM 4400 C C . TYR A 1 568 ? 19.203 12.156 -9.610 1.00 86.81 568 TYR A C 1
ATOM 4402 O O . TYR A 1 568 ? 19.505 11.042 -10.028 1.00 86.81 568 TYR A O 1
ATOM 4410 N N . TYR A 1 569 ? 20.105 13.110 -9.390 1.00 83.94 569 TYR A N 1
ATOM 4411 C CA . TYR A 1 569 ? 21.526 12.997 -9.727 1.00 83.94 569 TYR A CA 1
ATOM 4412 C C . TYR A 1 569 ? 22.361 12.887 -8.457 1.00 83.94 569 TYR A C 1
ATOM 4414 O O . TYR A 1 569 ? 22.086 13.603 -7.491 1.00 83.94 569 TYR A O 1
ATOM 4422 N N . LEU A 1 570 ? 23.367 12.015 -8.454 1.00 81.81 570 LEU A N 1
ATOM 4423 C CA . LEU A 1 570 ? 24.323 11.913 -7.355 1.00 81.81 570 LEU A CA 1
ATOM 4424 C C . LEU A 1 570 ? 25.516 12.847 -7.583 1.00 81.81 570 LEU A C 1
ATOM 4426 O O . LEU A 1 570 ? 25.851 13.158 -8.726 1.00 81.81 570 LEU A O 1
ATOM 4430 N N . LEU A 1 571 ? 26.153 13.303 -6.502 1.00 80.94 571 LEU A N 1
ATOM 4431 C CA . LEU A 1 571 ? 27.432 14.007 -6.616 1.00 80.94 571 LEU A CA 1
ATOM 4432 C C . LEU A 1 571 ? 28.479 13.060 -7.196 1.00 80.94 571 LEU A C 1
ATOM 4434 O O . LEU A 1 571 ? 28.505 11.874 -6.871 1.00 80.94 571 LEU A O 1
ATOM 4438 N N . LYS A 1 572 ? 29.352 13.613 -8.036 1.00 65.69 572 LYS A N 1
ATOM 4439 C CA . LYS A 1 572 ? 30.503 12.889 -8.555 1.00 65.69 572 LYS A CA 1
ATOM 4440 C C . LYS A 1 572 ? 31.440 12.542 -7.399 1.00 65.69 572 LYS A C 1
ATOM 4442 O O . LYS A 1 572 ? 31.867 13.448 -6.680 1.00 65.69 572 LYS A O 1
ATOM 4447 N N . ASP A 1 573 ? 31.753 11.262 -7.230 1.00 56.44 573 ASP A N 1
ATOM 4448 C CA . ASP A 1 573 ? 32.834 10.855 -6.338 1.00 56.44 573 ASP A CA 1
ATOM 4449 C C . ASP A 1 573 ? 34.150 11.310 -6.994 1.00 56.44 573 ASP A C 1
ATOM 4451 O O . ASP A 1 573 ? 34.447 10.928 -8.128 1.00 56.44 573 ASP A O 1
ATOM 4455 N N . ASN A 1 574 ? 34.877 12.216 -6.334 1.00 45.47 574 ASN A N 1
ATOM 4456 C CA . ASN A 1 574 ? 36.173 12.713 -6.815 1.00 45.47 574 ASN A CA 1
ATOM 4457 C C . ASN A 1 574 ? 37.284 11.681 -6.642 1.00 45.47 574 ASN A C 1
ATOM 4459 O O . ASN A 1 574 ? 37.340 11.063 -5.552 1.00 45.47 574 ASN A O 1
#

Nearest PDB structures (foldseek):
  4cn8-assembly1_A  TM=6.902E-01  e=7.423E-09  Mytilus galloprovincialis
  3n2n-assembly1_B  TM=7.526E-01  e=4.275E-07  Homo sapiens
  4cnb-assembly1_A  TM=6.548E-01  e=3.591E-08  Mytilus galloprovincialis
  8zmn-assembly1_A  TM=7.171E-01  e=5.993E-07  Rattus norvegicus
  6kxk-assembly7_G  TM=3.558E-01  e=6.376E-06  Arabidopsis thaliana

Sequence (574 aa):
MEKKLHFIIIVLLFFPLVVSATVYLNYDKAKLSTSSYITSMKRYKWYIDPSTKYFYDGNVFNNKIGFTKGGFLNLYEYKTSIFEGKTYLNDQLNYWTMTEKNSSSNYIIASGNYSDSLNTAKLGARITEYVLRSTKVEGSGTYKDPWVFIEPEFNVKVNFANSTIIRSSSITGDDTVGYGDVIVYTVEVKNVGEDSSEIKAREIELVNAIGRTVESPTNVSVTMNGTAYSSAIANSVAQSILSSNGYSFTLAGGDVLTIKFNVKVIGNAGETISNQLVYSIDGVEPNPDPKNSISIEKLIYYSEIADNGANIVLALDDSGSMSSAKLNALKTAANQFIDTLMINDGSNYNNRLCIVTMNKAIDGTKKYKCTDGSTVTPQSLKTIITNLTASGLTPYDTTLADCYTSLQSLYAANQNNSNFVVFLSDGVPNGGDYSTQENNIKTYYGTKMYTIGFSVNSSAKTILENLATAKSYYYDASTVDISNVFSDIAKKISELTKQTIKGVVEISKNIDKSRNLIIEVKRSDGTINTIVRSYVDAINDNYLIDKVTAYEINIKKFVATDTITVKYYLLKDN